Protein AF-A0A2H9RAZ4-F1 (afdb_monomer_lite)

Radius of gyration: 23.34 Å; chains: 1; bounding box: 64×51×63 Å

Sequence (399 aa):
MRPITISEYVEKDYQNNVLSYDLIKKKPIFDKVITKWRRPFSGNMVSLTTRTNRSITTTDEHIMIVSDSLSERLAKNIKIDDNIPFVANLPDMDTKQFFNFESTNWRFRYNMPKSISITSEFCRLLGYYVSEGSVSNYGKGYSTRFSFNKNEVKYISDVCKILEHLELNYYITTQKNVTHVGVKSTPFSLFVSDTLGCGRESHSKCLPEFIFFVSREMKEQFVSGYLRGDGSFMPSIGLVQAGTVSKILAAGLDLLLLSMGYVMTLTSRINSPSVIEGRIISGKMLYSLISKKEVQYNRLASISGFTESQTSRQHNKNLWHMINENLYMIKTTKTVHEEKDQDVYSIDTENHLFVSTGGRLIHNCVIPNLNLIKYDNLDIIKKINDMYKSLSDVKNPND

pLDDT: mean 87.54, std 13.79, range [31.8, 98.81]

Structure (mmCIF, N/CA/C/O backbone):
data_AF-A0A2H9RAZ4-F1
#
_entry.id   AF-A0A2H9RAZ4-F1
#
loop_
_atom_site.group_PDB
_atom_site.id
_atom_site.type_symbol
_atom_site.label_atom_id
_atom_site.label_alt_id
_atom_site.label_comp_id
_atom_site.label_asym_id
_atom_site.label_entity_id
_atom_site.label_seq_id
_atom_site.pdbx_PDB_ins_code
_atom_site.Cartn_x
_atom_site.Cartn_y
_atom_site.Cartn_z
_atom_site.occupancy
_atom_site.B_iso_or_equiv
_atom_site.auth_seq_id
_atom_site.auth_comp_id
_atom_site.auth_asym_id
_atom_site.auth_atom_id
_atom_site.pdbx_PDB_model_num
ATOM 1 N N . MET A 1 1 ? 8.044 -4.253 5.867 1.00 81.81 1 MET A N 1
ATOM 2 C CA . MET A 1 1 ? 8.045 -3.733 4.499 1.00 81.81 1 MET A CA 1
ATOM 3 C C . MET A 1 1 ? 7.442 -2.342 4.510 1.00 81.81 1 MET A C 1
ATOM 5 O O . MET A 1 1 ? 6.262 -2.181 4.805 1.00 81.81 1 MET A O 1
ATOM 9 N N . ARG A 1 2 ? 8.267 -1.330 4.234 1.00 86.12 2 ARG A N 1
ATOM 10 C CA . ARG A 1 2 ? 7.833 0.058 4.048 1.00 86.12 2 ARG A CA 1
ATOM 11 C C . ARG A 1 2 ? 8.294 0.523 2.666 1.00 86.12 2 ARG A C 1
ATOM 13 O O . ARG A 1 2 ? 9.468 0.328 2.356 1.00 86.12 2 ARG A O 1
ATOM 20 N N . PRO A 1 3 ? 7.417 1.114 1.839 1.00 86.50 3 PRO A N 1
ATOM 21 C CA . PRO A 1 3 ? 7.780 1.574 0.503 1.00 86.50 3 PRO A CA 1
ATOM 22 C C . PRO A 1 3 ? 8.540 2.906 0.589 1.00 86.50 3 PRO A C 1
ATOM 24 O O . PRO A 1 3 ? 7.971 3.977 0.378 1.00 86.50 3 PRO A O 1
ATOM 27 N N . ILE A 1 4 ? 9.822 2.828 0.943 1.00 87.94 4 ILE A N 1
ATOM 28 C CA . ILE A 1 4 ? 10.753 3.963 0.967 1.00 87.94 4 ILE A CA 1
ATOM 29 C C . ILE A 1 4 ? 11.506 4.081 -0.363 1.00 87.94 4 ILE A C 1
ATOM 31 O O . ILE A 1 4 ? 11.483 3.166 -1.189 1.00 87.94 4 ILE A O 1
ATOM 35 N N . THR A 1 5 ? 12.151 5.222 -0.605 1.00 89.56 5 THR A N 1
ATOM 36 C CA . THR A 1 5 ? 13.014 5.383 -1.785 1.00 89.56 5 THR A CA 1
ATOM 37 C C . THR A 1 5 ? 14.368 4.714 -1.562 1.00 89.56 5 THR A C 1
ATOM 39 O O . THR A 1 5 ? 14.801 4.534 -0.427 1.00 89.56 5 THR A O 1
ATOM 42 N N . ILE A 1 6 ? 15.076 4.390 -2.650 1.00 89.69 6 ILE A N 1
ATOM 43 C CA . ILE A 1 6 ? 16.460 3.893 -2.571 1.00 89.69 6 ILE A CA 1
ATOM 44 C C . ILE A 1 6 ? 17.357 4.931 -1.888 1.00 89.69 6 ILE A C 1
ATOM 46 O O . ILE A 1 6 ? 18.167 4.571 -1.043 1.00 89.69 6 ILE A O 1
ATOM 50 N N . SER A 1 7 ? 17.173 6.219 -2.196 1.00 91.19 7 SER A N 1
ATOM 51 C CA . SER A 1 7 ? 17.917 7.295 -1.535 1.00 91.19 7 SER A CA 1
ATOM 52 C C . SER A 1 7 ? 17.718 7.278 -0.020 1.00 91.19 7 SER A C 1
ATOM 54 O O . SER A 1 7 ? 18.694 7.274 0.718 1.00 91.19 7 SER A O 1
ATOM 56 N N . GLU A 1 8 ? 16.473 7.154 0.450 1.00 92.62 8 GLU A N 1
ATOM 57 C CA . GLU A 1 8 ? 16.166 7.046 1.876 1.00 92.62 8 GLU A CA 1
ATOM 58 C C . GLU A 1 8 ? 16.738 5.756 2.479 1.00 92.62 8 GLU A C 1
ATOM 60 O O . GLU A 1 8 ? 17.229 5.783 3.608 1.00 92.62 8 GLU A O 1
ATOM 65 N N . TYR A 1 9 ? 16.714 4.644 1.728 1.00 92.31 9 TYR A N 1
ATOM 66 C CA . TYR A 1 9 ? 17.305 3.377 2.155 1.00 92.31 9 TYR A CA 1
ATOM 67 C C . TYR A 1 9 ? 18.808 3.521 2.455 1.00 92.31 9 TYR A C 1
ATOM 69 O O . TYR A 1 9 ? 19.291 3.074 3.497 1.00 92.31 9 TYR A O 1
ATOM 77 N N . VAL A 1 10 ? 19.528 4.173 1.536 1.00 92.31 10 VAL A N 1
ATOM 78 C CA . VAL A 1 10 ? 20.978 4.396 1.599 1.00 92.31 10 VAL A CA 1
ATOM 79 C C . VAL A 1 10 ? 21.343 5.446 2.651 1.00 92.31 10 VAL A C 1
ATOM 81 O O . VAL A 1 10 ? 22.217 5.199 3.472 1.00 92.31 10 VAL A O 1
ATOM 84 N N . GLU A 1 11 ? 20.672 6.598 2.669 1.00 93.69 11 GLU A N 1
ATOM 85 C CA . GLU A 1 11 ? 21.015 7.723 3.553 1.00 93.69 11 GLU A CA 1
ATOM 86 C C . GLU A 1 11 ? 20.775 7.433 5.033 1.00 93.69 11 GLU A C 1
ATOM 88 O O . GLU A 1 11 ? 21.527 7.904 5.883 1.00 93.69 11 GLU A O 1
ATOM 93 N N . LYS A 1 12 ? 19.734 6.659 5.350 1.00 93.94 12 LYS A N 1
ATOM 94 C CA . LYS A 1 12 ? 19.444 6.226 6.725 1.00 93.94 12 LYS A CA 1
ATOM 95 C C . LYS A 1 12 ? 20.139 4.920 7.100 1.00 93.94 12 LYS A C 1
ATOM 97 O O . LYS A 1 12 ? 19.901 4.407 8.189 1.00 93.94 12 LYS A O 1
ATOM 102 N N . ASP A 1 13 ? 20.953 4.387 6.193 1.00 92.50 13 ASP A N 1
ATOM 103 C CA . ASP A 1 13 ? 21.732 3.167 6.365 1.00 92.50 13 ASP A CA 1
ATOM 104 C C . ASP A 1 13 ? 20.909 1.967 6.876 1.00 92.50 13 ASP A C 1
ATOM 106 O O . ASP A 1 13 ? 21.336 1.199 7.738 1.00 92.50 13 ASP A O 1
ATOM 110 N N . TYR A 1 14 ? 19.709 1.759 6.326 1.00 92.94 14 TYR A N 1
ATOM 111 C CA . TYR A 1 14 ? 18.879 0.618 6.727 1.00 92.94 14 TYR A CA 1
ATOM 112 C C . TYR A 1 14 ? 19.551 -0.709 6.373 1.00 92.94 14 TYR A C 1
ATOM 114 O O . TYR A 1 14 ? 20.153 -0.836 5.311 1.00 92.94 14 TYR A O 1
ATOM 122 N N . GLN A 1 15 ? 19.425 -1.710 7.242 1.00 91.12 15 GLN A N 1
ATOM 123 C CA . GLN A 1 15 ? 20.081 -3.021 7.095 1.00 91.12 15 GLN A CA 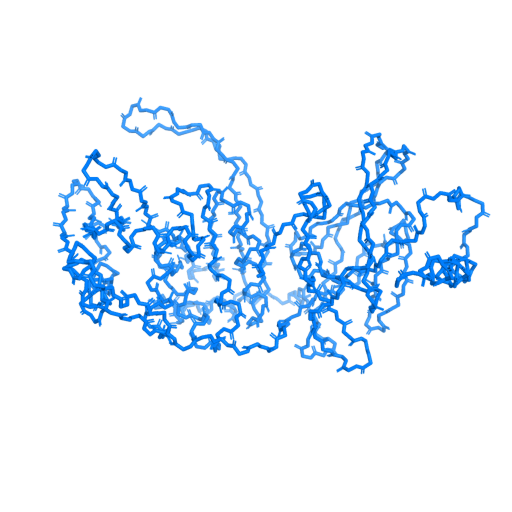1
ATOM 124 C C . GLN A 1 15 ? 19.090 -4.152 6.766 1.00 91.12 15 GLN A C 1
ATOM 126 O O . GLN A 1 15 ? 19.428 -5.330 6.818 1.00 91.12 15 GLN A O 1
ATOM 131 N N . ASN A 1 16 ? 17.834 -3.806 6.485 1.00 91.19 16 ASN A N 1
ATOM 132 C CA . ASN A 1 16 ? 16.762 -4.767 6.255 1.00 91.19 16 ASN A CA 1
ATOM 133 C C . ASN A 1 16 ? 16.800 -5.330 4.830 1.00 91.19 16 ASN A C 1
ATOM 135 O O . ASN A 1 16 ? 17.069 -4.605 3.880 1.00 91.19 16 ASN A O 1
ATOM 139 N N . ASN A 1 17 ? 16.409 -6.591 4.660 1.00 93.50 17 ASN A N 1
ATOM 140 C CA . ASN A 1 17 ? 16.231 -7.169 3.329 1.00 93.50 17 ASN A CA 1
ATOM 141 C C . ASN A 1 17 ? 15.198 -6.384 2.503 1.00 93.50 17 ASN A C 1
ATOM 143 O O . ASN A 1 17 ? 14.219 -5.846 3.035 1.00 93.50 17 ASN A O 1
ATOM 147 N N . VAL A 1 18 ? 15.399 -6.363 1.188 1.00 93.00 18 VAL A N 1
ATOM 148 C CA . VAL A 1 18 ? 14.513 -5.695 0.229 1.00 93.00 18 VAL A CA 1
ATOM 149 C C . VAL A 1 18 ? 13.681 -6.716 -0.531 1.00 93.00 18 VAL A C 1
ATOM 151 O O . VAL A 1 18 ? 14.081 -7.864 -0.707 1.00 93.00 18 VAL A O 1
ATOM 154 N N . LEU A 1 19 ? 12.496 -6.310 -0.981 1.00 93.25 19 LEU A N 1
ATOM 155 C CA . LEU A 1 19 ? 11.687 -7.155 -1.852 1.00 93.25 19 LEU A CA 1
ATOM 156 C C . LEU A 1 19 ? 12.419 -7.341 -3.190 1.00 93.25 19 LEU A C 1
ATOM 158 O O . LEU A 1 19 ? 12.889 -6.370 -3.776 1.00 93.25 19 LEU A O 1
ATOM 162 N N . SER A 1 20 ? 12.500 -8.577 -3.665 1.00 93.56 20 SER A N 1
ATOM 163 C CA . SER A 1 20 ? 13.175 -8.990 -4.897 1.00 93.56 20 SER A CA 1
ATOM 164 C C . SER A 1 20 ? 12.396 -10.126 -5.576 1.00 93.56 20 SER A C 1
ATOM 166 O O . SER A 1 20 ? 11.268 -10.443 -5.188 1.00 93.56 20 SER A O 1
ATOM 168 N N . TYR A 1 21 ? 12.970 -10.722 -6.616 1.00 92.56 21 TYR A N 1
ATOM 169 C CA . TYR A 1 21 ? 12.386 -11.795 -7.400 1.00 92.56 21 TYR A CA 1
ATOM 170 C C . TYR A 1 21 ? 13.454 -12.818 -7.798 1.00 92.56 21 TYR A C 1
ATOM 172 O O . TYR A 1 21 ? 14.453 -12.475 -8.423 1.00 92.56 21 TYR A O 1
ATOM 180 N N . ASP A 1 22 ? 13.213 -14.086 -7.478 1.00 91.50 22 ASP A N 1
ATOM 181 C CA . ASP A 1 22 ? 14.057 -15.204 -7.892 1.00 91.50 22 ASP A CA 1
ATOM 182 C C . ASP A 1 22 ? 13.654 -15.630 -9.314 1.00 91.50 22 ASP A C 1
ATOM 184 O O . ASP A 1 22 ? 12.559 -16.160 -9.524 1.00 91.50 22 ASP A O 1
ATOM 188 N N . LEU A 1 23 ? 14.522 -15.389 -10.304 1.00 86.94 23 LEU A N 1
ATOM 189 C CA . LEU A 1 23 ? 14.253 -15.719 -11.712 1.00 86.94 23 LEU A CA 1
ATOM 190 C C . LEU A 1 23 ? 14.141 -17.228 -11.971 1.00 86.94 23 LEU A C 1
ATOM 192 O O . LEU A 1 23 ? 13.411 -17.632 -12.878 1.00 86.94 23 LEU A O 1
ATOM 196 N N . ILE A 1 24 ? 14.832 -18.057 -11.182 1.00 87.75 24 ILE A N 1
ATOM 197 C CA . ILE A 1 24 ? 14.854 -19.516 -11.345 1.00 87.75 24 ILE A CA 1
ATOM 198 C C . ILE A 1 24 ? 13.571 -20.106 -10.764 1.00 87.75 24 ILE A C 1
ATOM 200 O O . ILE A 1 24 ? 12.844 -20.827 -11.448 1.00 87.75 24 ILE A O 1
ATOM 204 N N . LYS A 1 25 ? 13.258 -19.758 -9.511 1.00 90.31 25 LYS A N 1
ATOM 205 C CA . LYS A 1 25 ? 12.041 -20.213 -8.821 1.00 90.31 25 LYS A CA 1
ATOM 206 C C . LYS A 1 25 ? 10.785 -19.469 -9.274 1.00 90.31 25 LYS A C 1
ATOM 208 O O . LYS A 1 25 ? 9.686 -19.877 -8.914 1.00 90.31 25 LYS A O 1
ATOM 213 N N . LYS A 1 26 ? 10.945 -18.383 -10.036 1.00 91.00 26 LYS A N 1
ATOM 214 C CA . LYS A 1 26 ? 9.882 -17.509 -10.548 1.00 91.00 26 LYS A CA 1
ATOM 215 C C . LYS A 1 26 ? 8.946 -16.997 -9.451 1.00 91.00 26 LYS A C 1
ATOM 217 O O . LYS A 1 26 ? 7.729 -16.985 -9.635 1.00 91.00 26 LYS A O 1
ATOM 222 N N . LYS A 1 27 ? 9.507 -16.579 -8.313 1.00 92.94 27 LYS A N 1
ATOM 223 C CA . LYS A 1 27 ? 8.734 -16.127 -7.148 1.00 92.94 27 LYS A CA 1
ATOM 224 C C . LYS A 1 27 ? 9.368 -14.922 -6.447 1.00 92.94 27 LYS A C 1
ATOM 226 O O . LYS A 1 27 ? 10.593 -14.785 -6.473 1.00 92.94 27 LYS A O 1
ATOM 231 N N . PRO A 1 28 ? 8.563 -14.062 -5.800 1.00 93.62 28 PRO A N 1
ATOM 232 C CA . PRO A 1 28 ? 9.080 -12.974 -4.980 1.00 93.62 28 PRO A CA 1
ATOM 233 C C . PRO A 1 28 ? 9.8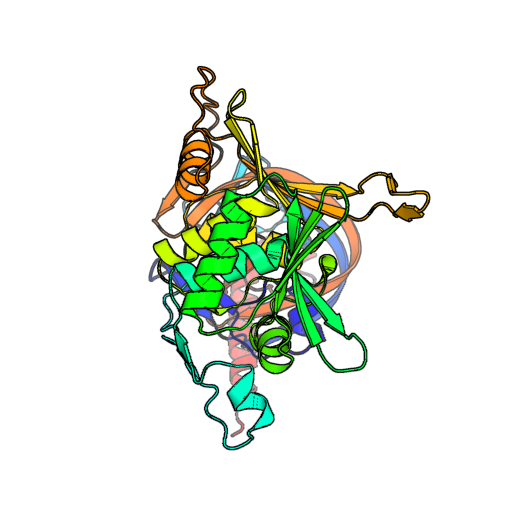22 -13.515 -3.751 1.00 93.62 28 PRO A C 1
ATOM 235 O O . PRO A 1 28 ? 9.413 -14.513 -3.154 1.00 93.62 28 PRO A O 1
ATOM 238 N N . ILE A 1 29 ? 10.895 -12.834 -3.355 1.00 94.25 29 ILE A N 1
ATOM 239 C CA . ILE A 1 29 ? 11.685 -13.148 -2.154 1.00 94.25 29 ILE A CA 1
ATOM 240 C C . ILE A 1 29 ? 12.072 -11.866 -1.412 1.00 94.25 29 ILE A C 1
ATOM 242 O O . ILE A 1 29 ? 12.039 -10.779 -1.987 1.00 94.25 29 ILE A O 1
ATOM 246 N N . PHE A 1 30 ? 12.459 -11.989 -0.143 1.00 93.81 30 PHE A N 1
ATOM 247 C CA . PHE A 1 30 ? 13.250 -10.954 0.520 1.00 93.81 30 PHE A CA 1
ATOM 248 C C . PHE A 1 30 ? 14.721 -11.265 0.323 1.00 93.81 30 PHE A C 1
ATOM 250 O O . PHE A 1 30 ? 15.177 -12.333 0.723 1.00 93.81 30 PHE A O 1
ATOM 257 N N . ASP A 1 31 ? 15.432 -10.329 -0.286 1.00 93.06 31 ASP A N 1
ATOM 258 C CA . ASP A 1 31 ? 16.828 -10.490 -0.648 1.00 93.06 31 ASP A CA 1
ATOM 259 C C . ASP A 1 31 ? 17.717 -9.551 0.162 1.00 93.06 31 ASP A C 1
ATOM 261 O O . ASP A 1 31 ? 17.322 -8.431 0.514 1.00 93.06 31 ASP A O 1
ATOM 265 N N . LYS A 1 32 ? 18.912 -10.028 0.495 1.00 93.12 32 LYS A N 1
ATOM 266 C CA . LYS A 1 32 ? 19.861 -9.285 1.314 1.00 93.12 32 LYS A CA 1
ATOM 267 C C . LYS A 1 32 ? 20.531 -8.213 0.464 1.00 93.12 32 LYS A C 1
ATOM 269 O O . LYS A 1 32 ? 20.982 -8.479 -0.646 1.00 93.12 32 LYS A O 1
ATOM 274 N N . VAL A 1 33 ? 20.626 -7.001 1.006 1.00 91.69 33 VAL A N 1
ATOM 275 C CA . VAL A 1 33 ? 21.430 -5.933 0.402 1.00 91.69 33 VAL A CA 1
ATOM 276 C C . VAL A 1 33 ? 22.886 -6.125 0.817 1.00 91.69 33 VAL A C 1
ATOM 278 O O . VAL A 1 33 ? 23.200 -6.099 2.005 1.00 91.69 33 VAL A O 1
ATOM 281 N N . ILE A 1 34 ? 23.766 -6.311 -0.164 1.00 89.31 34 ILE A N 1
ATOM 282 C CA . ILE A 1 34 ? 25.209 -6.503 0.023 1.00 89.31 34 ILE A CA 1
ATOM 283 C C . ILE A 1 34 ? 25.929 -5.156 0.021 1.00 89.31 34 ILE A C 1
ATOM 285 O O . ILE A 1 34 ? 26.869 -4.938 0.782 1.00 89.31 34 ILE A O 1
ATOM 289 N N . THR A 1 35 ? 25.515 -4.237 -0.853 1.00 86.50 35 THR A N 1
ATOM 290 C CA . THR A 1 35 ? 26.212 -2.960 -1.039 1.00 86.50 35 THR A CA 1
ATOM 291 C C . THR A 1 35 ? 25.232 -1.831 -1.324 1.00 86.50 35 THR A C 1
ATOM 293 O O . THR A 1 35 ? 24.165 -2.032 -1.904 1.00 86.50 35 THR A O 1
ATOM 296 N N . LYS A 1 36 ? 25.590 -0.628 -0.870 1.00 87.94 36 LYS A N 1
ATOM 297 C CA . LYS A 1 36 ? 24.828 0.611 -1.036 1.00 87.94 36 LYS A CA 1
ATOM 298 C C . LYS A 1 36 ? 25.722 1.631 -1.721 1.00 87.94 36 LYS A C 1
ATOM 300 O O . LYS A 1 36 ? 26.877 1.799 -1.336 1.00 87.94 36 LYS A O 1
ATOM 305 N N . TRP A 1 37 ? 25.176 2.331 -2.704 1.00 86.25 37 TRP A N 1
ATOM 306 C CA . TRP A 1 37 ? 25.916 3.284 -3.517 1.00 86.25 37 TRP A CA 1
ATOM 307 C C . TRP A 1 37 ? 25.238 4.647 -3.497 1.00 86.25 37 TRP A C 1
ATOM 309 O O . TRP A 1 37 ? 24.018 4.753 -3.637 1.00 86.25 37 TRP A O 1
ATOM 319 N N . ARG A 1 38 ? 26.061 5.690 -3.390 1.00 89.62 38 ARG A N 1
ATOM 320 C CA . ARG A 1 38 ? 25.708 7.086 -3.647 1.00 89.62 38 ARG A CA 1
ATOM 321 C C . ARG A 1 38 ? 26.854 7.712 -4.423 1.00 89.62 38 ARG A C 1
ATOM 323 O O . ARG A 1 38 ? 28.009 7.553 -4.031 1.00 89.62 38 ARG A O 1
ATOM 330 N N . ARG A 1 39 ? 26.544 8.434 -5.495 1.00 85.25 39 ARG A N 1
ATOM 331 C CA . ARG A 1 39 ? 27.538 9.232 -6.216 1.00 85.25 39 ARG A CA 1
ATOM 332 C C . ARG A 1 39 ? 26.914 10.492 -6.814 1.00 85.25 39 ARG A C 1
ATOM 334 O O . ARG A 1 39 ? 25.747 10.429 -7.205 1.00 85.25 39 ARG A O 1
ATOM 341 N N . PRO A 1 40 ? 27.692 11.573 -6.971 1.00 88.81 40 PRO A N 1
ATOM 342 C CA . PRO A 1 40 ? 27.304 12.654 -7.859 1.00 88.81 40 PRO A CA 1
ATOM 343 C C . PRO A 1 40 ? 27.260 12.134 -9.300 1.00 88.81 40 PRO A C 1
ATOM 345 O O . PRO A 1 40 ? 28.104 11.336 -9.722 1.00 88.81 40 PRO A O 1
ATOM 348 N N . PHE A 1 41 ? 26.266 12.576 -10.057 1.00 87.94 41 PHE A N 1
ATOM 349 C CA . PHE A 1 41 ? 26.091 12.248 -11.462 1.00 87.94 41 PHE A CA 1
ATOM 350 C C . PHE A 1 41 ? 25.710 13.503 -12.237 1.00 87.94 41 PHE A C 1
ATOM 352 O O . PHE A 1 41 ? 24.832 14.256 -11.819 1.00 87.94 41 PHE A O 1
ATOM 359 N N . SER A 1 42 ? 26.379 13.689 -13.370 1.00 90.50 42 SER A N 1
ATOM 360 C CA . SER A 1 42 ? 26.086 14.706 -14.372 1.00 90.50 42 SER A CA 1
ATOM 361 C C . SER A 1 42 ? 25.921 13.981 -15.699 1.00 90.50 42 SER A C 1
ATOM 363 O O . SER A 1 42 ? 26.843 13.292 -16.144 1.00 90.50 42 SER A O 1
ATOM 365 N N . GLY A 1 43 ? 24.729 14.048 -16.284 1.00 90.44 43 GLY A N 1
ATOM 366 C CA . GLY A 1 43 ? 24.444 13.375 -17.547 1.00 90.44 43 GLY A CA 1
ATOM 367 C C . GLY A 1 43 ? 22.965 13.107 -17.778 1.00 90.44 43 GLY A C 1
ATOM 368 O O . GLY A 1 43 ? 22.090 13.640 -17.092 1.00 90.44 43 GLY A O 1
ATOM 369 N N . ASN A 1 44 ? 22.687 12.256 -18.764 1.00 92.56 44 ASN A N 1
ATOM 370 C CA . ASN A 1 44 ? 21.330 11.948 -19.189 1.00 92.56 44 ASN A CA 1
ATOM 371 C C . ASN A 1 44 ? 20.605 11.045 -18.184 1.00 92.56 44 ASN A C 1
ATOM 373 O O . ASN A 1 44 ? 21.027 9.929 -17.876 1.00 92.56 44 ASN A O 1
ATOM 377 N N . MET A 1 45 ? 19.451 11.516 -17.722 1.00 93.69 45 MET A N 1
ATOM 378 C CA . MET A 1 45 ? 18.494 10.739 -16.945 1.00 93.69 45 MET A CA 1
ATOM 379 C C . MET A 1 45 ? 17.295 10.381 -17.817 1.00 93.69 45 MET A C 1
ATOM 381 O O . MET A 1 45 ? 16.828 11.182 -18.627 1.00 93.69 45 MET A O 1
ATOM 385 N N . VAL A 1 46 ? 16.745 9.188 -17.607 1.00 93.56 46 VAL A N 1
ATOM 386 C CA . VAL A 1 46 ? 15.560 8.691 -18.306 1.00 93.56 46 VAL A CA 1
ATOM 387 C C . VAL A 1 46 ? 14.426 8.504 -17.313 1.00 93.56 46 VAL A C 1
ATOM 389 O O . VAL A 1 46 ? 14.544 7.760 -16.339 1.00 93.56 46 VAL A O 1
ATOM 392 N N . SER A 1 47 ? 13.303 9.171 -17.571 1.00 94.50 47 SER A N 1
ATOM 393 C CA . SER A 1 47 ? 12.052 8.989 -16.837 1.00 94.50 47 SER A CA 1
ATOM 394 C C . SER A 1 47 ? 11.063 8.165 -17.653 1.00 94.50 47 SER A C 1
ATOM 396 O O . SER A 1 47 ? 10.530 8.629 -18.661 1.00 94.50 47 SER A O 1
ATOM 398 N N . LEU A 1 48 ? 10.791 6.949 -17.187 1.00 93.50 48 LEU A N 1
ATOM 399 C CA . LEU A 1 48 ? 9.898 5.980 -17.816 1.00 93.50 48 LEU A CA 1
ATOM 400 C C . LEU A 1 48 ? 8.560 5.982 -17.092 1.00 93.50 48 LEU A C 1
ATOM 402 O O . LEU A 1 48 ? 8.516 5.755 -15.886 1.00 93.50 48 LEU A O 1
ATOM 406 N N . THR A 1 49 ? 7.465 6.207 -17.812 1.00 94.25 49 THR A N 1
ATOM 407 C CA . THR A 1 49 ? 6.099 6.160 -17.275 1.00 94.25 49 THR A CA 1
ATOM 408 C C . THR A 1 49 ? 5.317 5.057 -17.956 1.00 94.25 49 THR A C 1
ATOM 410 O O . THR A 1 49 ? 5.321 4.939 -19.178 1.00 94.25 49 THR A O 1
ATOM 413 N N . THR A 1 50 ? 4.631 4.253 -17.154 1.00 94.00 50 THR A N 1
ATOM 414 C CA . THR A 1 50 ? 3.788 3.152 -17.630 1.00 94.00 50 THR A CA 1
ATOM 415 C C . THR A 1 50 ? 2.329 3.569 -17.764 1.00 94.00 50 THR A C 1
ATOM 417 O O . THR A 1 50 ? 1.909 4.607 -17.259 1.00 94.00 50 THR A O 1
ATOM 420 N N . ARG A 1 51 ? 1.517 2.726 -18.404 1.00 93.06 51 ARG A N 1
ATOM 421 C CA . ARG A 1 51 ? 0.086 2.969 -18.646 1.00 93.06 51 ARG A CA 1
ATOM 422 C C . ARG A 1 51 ? -0.763 3.145 -17.383 1.00 93.06 51 ARG A C 1
ATOM 424 O O . ARG A 1 51 ? -1.853 3.703 -17.449 1.00 93.06 51 ARG A O 1
ATOM 431 N N . THR A 1 52 ? -0.262 2.698 -16.241 1.00 91.88 52 THR A N 1
ATOM 432 C CA . THR A 1 52 ? -0.861 2.897 -14.915 1.00 91.88 52 THR A CA 1
ATOM 433 C C . THR A 1 52 ? -0.262 4.099 -14.182 1.00 91.88 52 THR A C 1
ATOM 435 O O . THR A 1 52 ? -0.366 4.189 -12.961 1.00 91.88 52 THR A O 1
ATOM 438 N N . ASN A 1 53 ? 0.409 4.998 -14.913 1.00 92.31 53 ASN A N 1
ATOM 439 C CA . ASN A 1 53 ? 1.098 6.190 -14.416 1.00 92.31 53 ASN A CA 1
ATOM 440 C C . ASN A 1 53 ? 2.152 5.907 -13.331 1.00 92.31 53 ASN A C 1
ATOM 442 O O . ASN A 1 53 ? 2.530 6.792 -12.567 1.00 92.31 53 ASN A O 1
ATOM 446 N N . ARG A 1 54 ? 2.673 4.674 -13.274 1.00 89.94 54 ARG A N 1
ATOM 447 C CA . ARG A 1 54 ? 3.837 4.367 -12.440 1.00 89.94 54 ARG A CA 1
ATOM 448 C C . ARG A 1 54 ? 5.068 4.836 -13.186 1.00 89.94 54 ARG A C 1
ATOM 450 O O . ARG A 1 54 ? 5.325 4.339 -14.289 1.00 89.94 54 ARG A O 1
ATOM 457 N N . SER A 1 55 ? 5.837 5.720 -12.566 1.00 90.69 55 SER A N 1
ATOM 458 C CA . SER A 1 55 ? 7.058 6.270 -13.149 1.00 90.69 55 SER A CA 1
ATOM 459 C C . SER A 1 55 ? 8.299 5.851 -12.372 1.00 90.69 55 SER A C 1
ATOM 461 O O . SER A 1 55 ? 8.219 5.503 -11.195 1.00 90.69 55 SER A O 1
ATOM 463 N N . ILE A 1 56 ? 9.437 5.838 -13.052 1.00 91.31 56 ILE A N 1
ATOM 464 C CA . ILE A 1 56 ? 10.766 5.777 -12.445 1.00 91.31 56 ILE A CA 1
ATOM 465 C C . ILE A 1 56 ? 11.703 6.676 -13.232 1.00 91.31 56 ILE A C 1
ATOM 467 O O . ILE A 1 56 ? 11.579 6.764 -14.451 1.00 91.31 56 ILE A O 1
ATOM 471 N N . THR A 1 57 ? 12.632 7.308 -12.526 1.00 92.81 57 THR A N 1
ATOM 472 C CA . THR A 1 57 ? 13.732 8.069 -13.107 1.00 92.81 57 THR A CA 1
ATOM 473 C C . THR A 1 57 ? 15.037 7.376 -12.744 1.00 92.81 57 THR A C 1
ATOM 475 O O . THR A 1 57 ? 15.264 7.080 -11.573 1.00 92.81 57 THR A O 1
ATOM 478 N N . THR A 1 58 ? 15.864 7.091 -13.744 1.00 91.69 58 THR A N 1
ATOM 479 C CA . THR A 1 58 ? 17.160 6.417 -13.589 1.00 91.69 58 THR A CA 1
ATOM 480 C C . THR A 1 58 ? 18.177 6.987 -14.579 1.00 91.69 58 THR A C 1
ATOM 482 O O . THR A 1 58 ? 17.800 7.781 -15.441 1.00 91.69 58 THR A O 1
ATOM 485 N N . THR A 1 59 ? 19.455 6.631 -14.449 1.00 91.06 59 THR A N 1
ATOM 486 C CA . THR A 1 59 ? 20.473 6.980 -15.449 1.00 91.06 59 THR A CA 1
ATOM 487 C C . THR A 1 59 ? 20.172 6.253 -16.757 1.00 91.06 59 THR A C 1
ATOM 489 O O . THR A 1 59 ? 19.618 5.154 -16.766 1.00 91.06 59 THR A O 1
ATOM 492 N N . ASP A 1 60 ? 20.531 6.851 -17.881 1.00 89.50 60 ASP A N 1
ATOM 493 C CA . ASP A 1 60 ? 20.292 6.296 -19.215 1.00 89.50 60 ASP A CA 1
ATOM 494 C C . ASP A 1 60 ? 20.988 4.932 -19.457 1.00 89.50 60 ASP A C 1
ATOM 496 O O . ASP A 1 60 ? 20.451 4.070 -20.159 1.00 89.50 60 ASP A O 1
ATOM 500 N N . GLU A 1 61 ? 22.119 4.694 -18.792 1.00 84.12 61 GLU A N 1
ATOM 501 C CA . GLU A 1 61 ? 22.866 3.427 -18.779 1.00 84.12 61 GLU A CA 1
ATOM 502 C C . GLU A 1 61 ? 22.335 2.372 -17.790 1.00 84.12 61 GLU A C 1
ATOM 504 O O . GLU A 1 61 ? 22.844 1.253 -17.747 1.00 84.12 61 GLU A O 1
ATOM 509 N N . HIS A 1 62 ? 21.320 2.677 -16.978 1.00 86.81 62 HIS A N 1
ATOM 510 C CA . HIS A 1 62 ? 20.815 1.697 -16.018 1.00 86.81 62 HIS A CA 1
ATOM 511 C C . HIS A 1 62 ? 20.143 0.511 -16.727 1.00 86.81 62 HIS A C 1
ATOM 513 O O . HIS A 1 62 ? 19.355 0.697 -17.659 1.00 86.81 62 HIS A O 1
ATOM 519 N N . ILE A 1 63 ? 20.432 -0.713 -16.273 1.00 88.75 63 ILE A N 1
ATOM 520 C CA . ILE A 1 63 ? 19.835 -1.932 -16.826 1.00 88.75 63 ILE A CA 1
ATOM 521 C C . ILE A 1 63 ? 18.416 -2.098 -16.286 1.00 88.75 63 ILE A C 1
ATOM 523 O O . ILE A 1 63 ? 18.170 -2.118 -15.084 1.00 88.75 63 ILE A O 1
ATOM 527 N N . MET A 1 64 ? 17.475 -2.270 -17.201 1.00 89.94 64 MET A N 1
ATOM 528 C CA . MET A 1 64 ? 16.065 -2.485 -16.925 1.00 89.94 64 MET A CA 1
ATOM 529 C C . MET A 1 64 ? 15.638 -3.842 -17.480 1.00 89.94 64 MET A C 1
ATOM 531 O O . MET A 1 64 ? 16.069 -4.242 -18.563 1.00 89.94 64 MET A O 1
ATOM 535 N N . ILE A 1 65 ? 14.744 -4.529 -16.770 1.00 92.06 65 ILE A N 1
ATOM 536 C CA . ILE A 1 65 ? 14.118 -5.758 -17.266 1.00 92.06 65 ILE A CA 1
ATOM 537 C C . ILE A 1 65 ? 12.895 -5.383 -18.106 1.00 92.06 65 ILE A C 1
ATOM 539 O O . ILE A 1 65 ? 12.067 -4.574 -17.683 1.00 92.06 65 ILE A O 1
ATOM 543 N N . VAL A 1 66 ? 12.783 -5.955 -19.303 1.00 93.56 66 VAL A N 1
ATOM 544 C CA . VAL A 1 66 ? 11.716 -5.678 -20.273 1.00 93.56 66 VAL A CA 1
ATOM 545 C C . VAL A 1 66 ? 11.265 -6.951 -20.987 1.00 93.56 66 VAL A C 1
ATOM 547 O O . VAL A 1 66 ? 12.009 -7.928 -21.064 1.00 93.56 66 VAL A O 1
ATOM 550 N N . SER A 1 67 ? 10.082 -6.896 -21.603 1.00 92.44 67 SER A N 1
ATOM 551 C CA . SER A 1 67 ? 9.455 -7.974 -22.386 1.00 92.44 67 SER A CA 1
ATOM 552 C C . SER A 1 67 ? 9.078 -9.226 -21.585 1.00 92.44 67 SER A C 1
ATOM 554 O O . SER A 1 67 ? 9.451 -9.400 -20.427 1.00 92.44 67 SER A O 1
ATOM 556 N N . ASP A 1 68 ? 8.310 -10.108 -22.220 1.00 91.88 68 ASP A N 1
ATOM 557 C CA . ASP A 1 68 ? 7.766 -11.313 -21.589 1.00 91.88 68 ASP A CA 1
ATOM 558 C C . ASP A 1 68 ? 8.849 -12.370 -21.310 1.00 91.88 68 ASP A C 1
ATOM 560 O O . ASP A 1 68 ? 8.687 -13.204 -20.423 1.00 91.88 68 ASP A O 1
ATOM 564 N N . SER A 1 69 ? 9.981 -12.305 -22.021 1.00 90.94 69 SER A N 1
ATOM 565 C CA . SER A 1 69 ? 11.152 -13.152 -21.779 1.00 90.94 69 SER A CA 1
ATOM 566 C C . SER A 1 69 ? 12.091 -12.598 -20.702 1.00 90.94 69 SER A C 1
ATOM 568 O O . SER A 1 69 ? 13.163 -13.161 -20.509 1.00 90.94 69 SER A O 1
ATOM 570 N N . LEU A 1 70 ? 11.722 -11.496 -20.032 1.00 91.75 70 LEU A N 1
ATOM 571 C CA . LEU A 1 70 ? 12.539 -10.825 -19.013 1.00 91.75 70 LEU A CA 1
ATOM 572 C C . LEU A 1 70 ? 13.948 -10.459 -19.515 1.00 91.75 70 LEU A C 1
ATOM 574 O O . LEU A 1 70 ? 14.937 -10.598 -18.803 1.00 91.75 70 LEU A O 1
ATOM 578 N N . SER A 1 71 ? 14.037 -9.987 -20.759 1.00 90.50 71 SER A N 1
ATOM 579 C CA . SER A 1 71 ? 15.290 -9.517 -21.352 1.00 90.50 71 SER A CA 1
ATOM 580 C C . SER A 1 71 ? 15.776 -8.227 -20.696 1.00 90.50 71 SER A C 1
ATOM 582 O O . SER A 1 71 ? 14.975 -7.358 -20.355 1.00 90.50 71 SER A O 1
ATOM 584 N N . GLU A 1 72 ? 17.085 -8.049 -20.619 1.00 89.88 72 GLU A N 1
ATOM 585 C CA . GLU A 1 72 ? 17.707 -6.821 -20.132 1.00 89.88 72 GLU A CA 1
ATOM 586 C C . GLU A 1 72 ? 17.876 -5.786 -21.249 1.00 89.88 72 GLU A C 1
ATOM 588 O O . GLU A 1 72 ? 18.196 -6.115 -22.394 1.00 89.88 72 GLU A O 1
ATOM 593 N N . ARG A 1 73 ? 17.685 -4.508 -20.915 1.00 90.06 73 ARG A N 1
ATOM 594 C CA . ARG A 1 73 ? 17.903 -3.383 -21.827 1.00 90.06 73 ARG A CA 1
ATOM 595 C C . ARG A 1 73 ? 18.358 -2.149 -21.052 1.00 90.06 73 ARG A C 1
ATOM 597 O O . ARG A 1 73 ? 17.862 -1.898 -19.961 1.00 90.06 73 ARG A O 1
ATOM 604 N N . LEU A 1 74 ? 19.256 -1.350 -21.628 1.00 90.69 74 LEU A N 1
ATOM 605 C CA . LEU A 1 74 ? 19.595 -0.032 -21.074 1.00 90.69 74 LEU A CA 1
ATOM 606 C C . LEU A 1 74 ? 18.362 0.880 -21.072 1.00 90.69 74 LEU A C 1
ATOM 608 O O . LEU A 1 74 ? 17.589 0.873 -22.036 1.00 90.69 74 LEU A O 1
ATOM 612 N N . ALA A 1 75 ? 18.204 1.702 -20.034 1.00 91.44 75 ALA A N 1
ATOM 613 C CA . ALA A 1 75 ? 17.076 2.618 -19.890 1.00 91.44 75 ALA A CA 1
ATOM 614 C C . ALA A 1 75 ? 16.924 3.553 -21.103 1.00 91.44 75 ALA A C 1
ATOM 616 O O . ALA A 1 75 ? 15.801 3.786 -21.553 1.00 91.44 75 ALA A O 1
ATOM 617 N N . LYS A 1 76 ? 18.041 3.997 -21.700 1.00 91.00 76 LYS A N 1
ATOM 618 C CA . LYS A 1 76 ? 18.068 4.830 -22.916 1.00 91.00 76 LYS A CA 1
ATOM 619 C C . LYS A 1 76 ? 17.405 4.189 -24.136 1.00 91.00 76 LYS A C 1
ATOM 621 O O . LYS A 1 76 ? 16.916 4.891 -25.013 1.00 91.00 76 LYS A O 1
ATOM 626 N N . ASN A 1 77 ? 17.370 2.859 -24.176 1.00 93.44 77 ASN A N 1
ATOM 627 C CA . ASN A 1 77 ? 16.859 2.081 -25.301 1.00 93.44 77 ASN A CA 1
ATOM 628 C C . ASN A 1 77 ? 15.406 1.616 -25.093 1.00 93.44 77 ASN A C 1
ATOM 630 O O . ASN A 1 77 ? 14.869 0.896 -25.941 1.00 93.44 77 ASN A O 1
ATOM 634 N N . ILE A 1 78 ? 14.761 1.987 -23.981 1.00 93.94 78 ILE A N 1
ATOM 635 C CA . ILE A 1 78 ? 13.352 1.661 -23.734 1.00 93.94 78 ILE A CA 1
ATOM 636 C C . ILE A 1 78 ? 12.446 2.576 -24.553 1.00 93.94 78 ILE A C 1
ATOM 638 O O . ILE A 1 78 ? 12.516 3.803 -24.490 1.00 93.94 78 ILE A O 1
ATOM 642 N N . LYS A 1 79 ? 11.542 1.948 -25.296 1.00 92.31 79 LYS A N 1
ATOM 643 C CA . LYS A 1 79 ? 10.586 2.573 -26.199 1.00 92.31 79 LYS A CA 1
ATOM 644 C C . LYS A 1 79 ? 9.188 2.565 -25.586 1.00 92.31 79 LYS A C 1
ATOM 646 O O . LYS A 1 79 ? 8.865 1.806 -24.670 1.00 92.31 79 LYS A O 1
ATOM 651 N N . ILE A 1 80 ? 8.330 3.422 -26.132 1.00 94.25 80 ILE A N 1
ATOM 652 C CA . ILE A 1 80 ? 6.887 3.343 -25.893 1.00 94.25 80 ILE A CA 1
ATOM 653 C C . ILE A 1 80 ? 6.400 1.946 -26.311 1.00 94.25 80 ILE A C 1
ATOM 655 O O . ILE A 1 80 ? 6.932 1.351 -27.244 1.00 94.25 80 ILE A O 1
ATOM 659 N N . ASP A 1 81 ? 5.411 1.431 -25.585 1.00 93.12 81 ASP A N 1
ATOM 660 C CA . ASP A 1 81 ? 4.832 0.091 -25.712 1.00 93.12 81 ASP A CA 1
ATOM 661 C C . ASP A 1 81 ? 5.711 -1.093 -25.280 1.00 93.12 81 ASP A C 1
ATOM 663 O O . ASP A 1 81 ? 5.200 -2.216 -25.252 1.00 93.12 81 ASP A O 1
ATOM 667 N N . ASP A 1 82 ? 6.956 -0.872 -24.838 1.00 94.81 82 ASP A N 1
ATOM 668 C CA . ASP A 1 82 ? 7.722 -1.918 -24.149 1.00 94.81 82 ASP A CA 1
ATOM 669 C C . ASP A 1 82 ? 6.995 -2.363 -22.872 1.00 94.81 82 ASP A C 1
ATOM 671 O O . ASP A 1 82 ? 6.504 -1.542 -22.091 1.00 94.81 82 ASP A O 1
ATOM 675 N N . ASN A 1 83 ? 6.955 -3.674 -22.640 1.00 94.75 83 ASN A N 1
ATOM 676 C CA . ASN A 1 83 ? 6.381 -4.262 -21.437 1.00 94.75 83 ASN A CA 1
ATOM 677 C C . ASN A 1 83 ? 7.400 -4.238 -20.294 1.00 94.75 83 ASN A C 1
ATOM 679 O O . ASN A 1 83 ? 8.473 -4.827 -20.418 1.00 94.75 83 ASN A O 1
ATOM 683 N N . ILE A 1 84 ? 7.040 -3.611 -19.174 1.00 94.94 84 ILE A N 1
ATOM 684 C CA . ILE A 1 84 ? 7.846 -3.578 -17.949 1.00 94.94 84 ILE A CA 1
ATOM 685 C C . ILE A 1 84 ? 7.238 -4.539 -16.914 1.00 94.94 84 ILE A C 1
ATOM 687 O O . ILE A 1 84 ? 6.021 -4.474 -16.707 1.00 94.94 84 ILE A O 1
ATOM 691 N N . PRO A 1 85 ? 8.040 -5.403 -16.264 1.00 95.00 85 PRO A N 1
ATOM 692 C CA . PRO A 1 85 ? 7.573 -6.327 -15.240 1.00 95.00 85 PRO A CA 1
ATOM 693 C C . PRO A 1 85 ? 7.351 -5.645 -13.884 1.00 95.00 85 PRO A C 1
ATOM 695 O O . PRO A 1 85 ? 8.175 -4.871 -13.387 1.00 95.00 85 PRO A O 1
ATOM 698 N N . PHE A 1 86 ? 6.234 -5.995 -13.258 1.00 94.25 86 PHE A N 1
ATOM 699 C CA . PHE A 1 86 ? 5.831 -5.598 -11.919 1.00 94.25 86 PHE A CA 1
ATOM 700 C C . PHE A 1 86 ? 5.492 -6.843 -11.105 1.00 94.25 86 PHE A C 1
ATOM 702 O O . PHE A 1 86 ? 4.692 -7.673 -11.533 1.00 94.25 86 PHE A O 1
ATOM 709 N N . VAL A 1 87 ? 6.086 -6.961 -9.925 1.00 92.06 87 VAL A N 1
ATOM 710 C CA . VAL A 1 87 ? 5.854 -8.055 -8.990 1.00 92.06 87 VAL A CA 1
ATOM 711 C C . VAL A 1 87 ? 4.418 -7.998 -8.470 1.00 92.06 87 VAL A C 1
ATOM 713 O O . VAL A 1 87 ? 3.969 -6.990 -7.927 1.00 92.06 87 VAL A O 1
ATOM 716 N N . ALA A 1 88 ? 3.700 -9.095 -8.699 1.00 82.00 88 ALA A N 1
ATOM 717 C CA . ALA A 1 88 ? 2.274 -9.259 -8.461 1.00 82.00 88 ALA A CA 1
ATOM 718 C C . ALA A 1 88 ? 1.947 -9.881 -7.107 1.00 82.00 88 ALA A C 1
ATOM 720 O O . ALA A 1 88 ? 0.836 -9.694 -6.646 1.00 82.00 88 ALA A O 1
ATOM 721 N N . ASN A 1 89 ? 2.872 -10.622 -6.495 1.00 87.75 89 ASN A N 1
ATOM 722 C CA . ASN A 1 89 ? 2.685 -11.287 -5.206 1.00 87.75 89 ASN A CA 1
ATOM 723 C C . ASN A 1 89 ? 3.798 -10.886 -4.241 1.00 87.75 89 ASN A C 1
ATOM 725 O O . ASN A 1 89 ? 4.828 -10.347 -4.640 1.00 87.75 89 ASN A O 1
ATOM 729 N N . LEU A 1 90 ? 3.592 -11.160 -2.959 1.00 90.44 90 LEU A N 1
ATOM 730 C CA . LEU A 1 90 ? 4.584 -10.915 -1.918 1.00 90.44 90 LEU A CA 1
ATOM 731 C C . LEU A 1 90 ? 5.111 -12.253 -1.392 1.00 90.44 90 LEU A C 1
ATOM 733 O O . LEU A 1 90 ? 4.396 -13.247 -1.500 1.00 90.44 90 LEU A O 1
ATOM 737 N N . PRO A 1 91 ? 6.339 -12.299 -0.850 1.00 90.38 91 PRO A N 1
ATOM 738 C CA . PRO A 1 91 ? 6.864 -13.509 -0.239 1.00 90.38 91 PRO A CA 1
ATOM 739 C C . PRO A 1 91 ? 5.971 -13.932 0.926 1.00 90.38 91 PRO A C 1
ATOM 741 O O . PRO A 1 91 ? 5.537 -13.081 1.709 1.00 90.38 91 PRO A O 1
ATOM 744 N N . ASP A 1 92 ? 5.735 -15.234 1.054 1.00 82.62 92 ASP A N 1
ATOM 745 C CA . ASP A 1 92 ? 5.050 -15.779 2.220 1.00 82.62 92 ASP A CA 1
ATOM 746 C C . ASP A 1 92 ? 5.898 -15.539 3.473 1.00 82.62 92 ASP A C 1
ATOM 748 O O . ASP A 1 92 ? 7.113 -15.760 3.481 1.00 82.62 92 ASP A O 1
ATOM 752 N N . MET A 1 93 ? 5.252 -15.067 4.536 1.00 85.75 93 MET A N 1
ATOM 753 C CA . MET A 1 93 ? 5.874 -14.872 5.839 1.00 85.75 93 MET A CA 1
ATOM 754 C C . MET A 1 93 ? 4.914 -15.304 6.935 1.00 85.75 93 MET A C 1
ATOM 756 O O . MET A 1 93 ? 3.734 -14.954 6.902 1.00 85.75 93 MET A O 1
ATOM 760 N N . ASP A 1 94 ? 5.447 -15.980 7.950 1.00 81.38 94 ASP A N 1
ATOM 761 C CA . ASP A 1 94 ? 4.689 -16.268 9.159 1.00 81.38 94 ASP A CA 1
ATOM 762 C C . ASP A 1 94 ? 4.373 -14.964 9.892 1.00 81.38 94 ASP A C 1
ATOM 764 O O . ASP A 1 94 ? 5.232 -14.304 10.486 1.00 81.38 94 ASP A O 1
ATOM 768 N N . THR A 1 95 ? 3.104 -14.570 9.846 1.00 81.94 95 THR A N 1
ATOM 769 C CA . THR A 1 95 ? 2.607 -13.447 10.632 1.00 81.94 95 THR A CA 1
ATOM 770 C C . THR A 1 95 ? 2.293 -13.887 12.050 1.00 81.94 95 THR A C 1
ATOM 772 O O . THR A 1 95 ? 1.688 -14.938 12.269 1.00 81.94 95 THR A O 1
ATOM 775 N N . LYS A 1 96 ? 2.622 -13.031 13.024 1.00 85.06 96 LYS A N 1
ATOM 776 C CA . LYS A 1 96 ? 2.136 -13.182 14.401 1.00 85.06 96 LYS A CA 1
ATOM 777 C C . LYS A 1 96 ? 0.617 -13.360 14.395 1.00 85.06 96 LYS A C 1
ATOM 779 O O 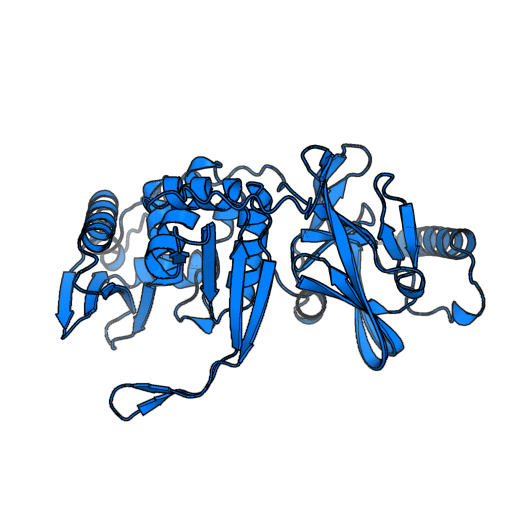. LYS A 1 96 ? -0.077 -12.647 13.682 1.00 85.06 96 LYS A O 1
ATOM 784 N N . GLN A 1 97 ? 0.100 -14.258 15.225 1.00 90.88 97 GLN A N 1
ATOM 785 C CA . GLN A 1 97 ? -1.349 -14.446 15.358 1.00 90.88 97 GLN A CA 1
ATOM 786 C C . GLN A 1 97 ? -1.984 -13.441 16.326 1.00 90.88 97 GLN A C 1
ATOM 788 O O . GLN A 1 97 ? -3.181 -13.184 16.251 1.00 90.88 97 GLN A O 1
ATOM 793 N N . PHE A 1 98 ? -1.196 -12.854 17.230 1.00 93.44 98 PHE A N 1
ATOM 794 C CA . PHE A 1 98 ? -1.652 -11.858 18.196 1.00 93.44 98 PHE A CA 1
ATOM 795 C C . PHE A 1 98 ? -0.497 -10.976 18.691 1.00 93.44 98 PHE A C 1
ATOM 797 O O . PHE A 1 98 ? 0.683 -11.307 18.544 1.00 93.44 98 PHE A O 1
ATOM 804 N N . PHE A 1 99 ? -0.849 -9.853 19.310 1.00 93.25 99 PHE A N 1
ATOM 805 C CA . PHE A 1 99 ? 0.048 -8.980 20.063 1.00 93.25 99 PHE A CA 1
ATOM 806 C C . PHE A 1 99 ? -0.238 -9.131 21.556 1.00 93.25 99 PHE A C 1
ATOM 808 O O . PHE A 1 99 ? -1.401 -9.124 21.948 1.00 93.25 99 PHE A O 1
ATOM 815 N N . ASN A 1 100 ? 0.802 -9.279 22.379 1.00 92.06 100 ASN A N 1
ATOM 816 C CA . ASN A 1 100 ? 0.689 -9.438 23.830 1.00 92.06 100 ASN A CA 1
ATOM 817 C C . ASN A 1 100 ? 1.023 -8.111 24.537 1.00 92.06 100 ASN A C 1
ATOM 819 O O . ASN A 1 100 ? 2.008 -7.454 24.199 1.00 92.06 100 ASN A O 1
ATOM 823 N N . PHE A 1 101 ? 0.194 -7.738 25.509 1.00 89.12 101 PHE A N 1
ATOM 824 C CA . PHE A 1 101 ? 0.290 -6.530 26.328 1.00 89.12 101 PHE A CA 1
ATOM 825 C C . PHE A 1 101 ? 0.155 -6.830 27.825 1.00 89.12 101 PHE A C 1
ATOM 827 O O . PHE A 1 101 ? -0.152 -5.931 28.613 1.00 89.12 101 PHE A O 1
ATOM 834 N N . GLU A 1 102 ? 0.358 -8.083 28.236 1.00 82.56 102 GLU A N 1
ATOM 835 C CA . GLU A 1 102 ? 0.367 -8.451 29.642 1.00 82.56 102 GLU A CA 1
ATOM 836 C C . GLU A 1 102 ? 1.363 -7.578 30.403 1.00 82.56 102 GLU A C 1
ATOM 838 O O . GLU A 1 102 ? 2.557 -7.510 30.112 1.00 82.56 102 GLU A O 1
ATOM 843 N N . SER A 1 103 ? 0.837 -6.863 31.391 1.00 76.12 103 SER A N 1
AT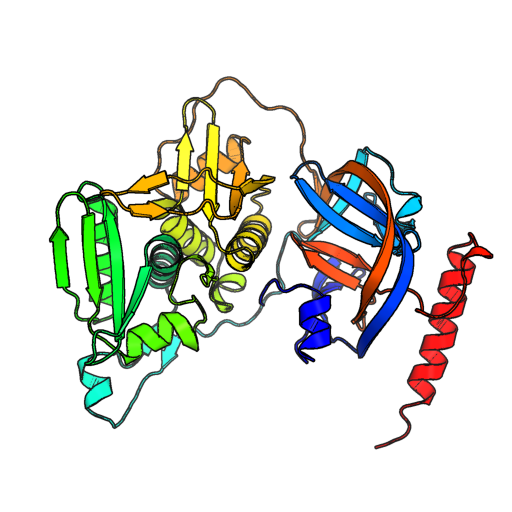OM 844 C CA . SER A 1 103 ? 1.614 -5.953 32.210 1.00 76.12 103 SER A CA 1
ATOM 845 C C . SER A 1 103 ? 1.188 -6.070 33.663 1.00 76.12 103 SER A C 1
ATOM 847 O O . SER A 1 103 ? 0.005 -6.197 33.999 1.00 76.12 103 SER A O 1
ATOM 849 N N . THR A 1 104 ? 2.167 -5.994 34.558 1.00 70.81 104 THR A N 1
ATOM 850 C CA . THR A 1 104 ? 1.935 -5.845 35.998 1.00 70.81 104 THR A CA 1
ATOM 851 C C . THR A 1 104 ? 1.511 -4.424 36.364 1.00 70.81 104 THR A C 1
ATOM 853 O O . THR A 1 104 ? 0.952 -4.206 37.437 1.00 70.81 104 THR A O 1
ATOM 856 N N . ASN A 1 105 ? 1.700 -3.455 35.464 1.00 73.62 105 ASN A N 1
ATOM 857 C CA . ASN A 1 105 ? 1.343 -2.068 35.703 1.00 73.62 105 ASN A CA 1
ATOM 858 C C . ASN A 1 105 ? -0.168 -1.850 35.520 1.00 73.62 105 ASN A C 1
ATOM 860 O O . ASN A 1 105 ? -0.709 -1.904 34.413 1.00 73.62 105 ASN A O 1
ATOM 864 N N . TRP A 1 106 ? -0.848 -1.558 36.630 1.00 68.38 106 TRP A N 1
ATOM 865 C CA . TRP A 1 106 ? -2.300 -1.379 36.683 1.00 68.38 106 TRP A CA 1
ATOM 866 C C . TRP A 1 106 ? -2.823 -0.306 35.716 1.00 68.38 106 TRP A C 1
ATOM 868 O O . TRP A 1 106 ? -3.929 -0.450 35.203 1.00 68.38 106 TRP A O 1
ATOM 878 N N . ARG A 1 107 ? -2.031 0.734 35.403 1.00 64.81 107 ARG A N 1
ATOM 879 C CA . ARG A 1 107 ? -2.431 1.788 34.452 1.00 64.81 107 ARG A CA 1
ATOM 880 C C . ARG A 1 107 ? -2.645 1.259 33.034 1.00 64.81 107 ARG A C 1
ATOM 882 O O . ARG A 1 107 ? -3.445 1.826 32.297 1.00 64.81 107 ARG A O 1
ATOM 889 N N . PHE A 1 108 ? -1.941 0.192 32.660 1.00 68.44 108 PHE A N 1
ATOM 890 C CA . PHE A 1 108 ? -2.117 -0.474 31.371 1.00 68.44 108 PHE A CA 1
ATOM 891 C C . PHE A 1 108 ? -3.291 -1.458 31.407 1.00 68.44 108 PHE A C 1
ATOM 893 O O . PHE A 1 108 ? -4.032 -1.538 30.435 1.00 68.44 108 PHE A O 1
ATOM 900 N N . ARG A 1 109 ? -3.525 -2.120 32.551 1.00 64.69 109 ARG A N 1
ATOM 901 C CA . ARG A 1 109 ? -4.575 -3.144 32.709 1.00 64.69 109 ARG A CA 1
ATOM 902 C C . ARG A 1 109 ? -6.003 -2.642 32.478 1.00 64.69 109 ARG A C 1
ATOM 904 O O . ARG A 1 109 ? -6.820 -3.409 31.996 1.00 64.69 109 ARG A O 1
ATOM 911 N N . TYR A 1 110 ? -6.320 -1.394 32.830 1.00 70.06 110 TYR A N 1
ATOM 912 C CA . TYR A 1 110 ? -7.701 -0.886 32.736 1.00 70.06 110 TYR A CA 1
ATOM 913 C C . TYR A 1 110 ? -8.090 -0.330 31.361 1.00 70.06 110 TYR A C 1
ATOM 915 O O . TYR A 1 110 ? -9.271 -0.134 31.097 1.00 70.06 110 TYR A O 1
ATOM 923 N N . ASN A 1 111 ? -7.113 -0.041 30.499 1.00 80.06 111 ASN A N 1
ATOM 924 C CA . ASN A 1 111 ? -7.341 0.667 29.235 1.00 80.06 111 ASN A CA 1
ATOM 925 C C . ASN A 1 111 ? -6.738 -0.060 28.023 1.00 80.06 111 ASN A C 1
ATOM 927 O O . ASN A 1 111 ? -6.679 0.514 26.939 1.00 80.06 111 ASN A O 1
ATOM 931 N N . MET A 1 112 ? -6.250 -1.286 28.186 1.00 89.50 112 MET A N 1
ATOM 932 C CA . MET A 1 112 ? -5.675 -2.089 27.112 1.00 89.50 112 MET A CA 1
ATOM 933 C C . MET A 1 112 ? -5.988 -3.565 27.383 1.00 89.50 112 MET A C 1
ATOM 935 O O . MET A 1 112 ? -5.746 -4.015 28.507 1.00 89.50 112 MET A O 1
ATOM 939 N N . PRO A 1 113 ? -6.484 -4.326 26.394 1.00 90.38 113 PRO A N 1
ATOM 940 C CA . PRO A 1 113 ? -6.632 -5.768 26.542 1.00 90.38 113 PRO A CA 1
ATOM 941 C C . PRO A 1 113 ? -5.266 -6.435 26.737 1.00 90.38 113 PRO A C 1
ATOM 943 O O . PRO A 1 113 ? -4.240 -5.930 26.275 1.00 90.38 113 PRO A O 1
ATOM 946 N N . LYS A 1 114 ? -5.247 -7.604 27.388 1.00 90.62 114 LYS A N 1
ATOM 947 C CA . LYS A 1 114 ? -4.012 -8.390 27.588 1.00 90.62 114 LYS A CA 1
ATOM 948 C C . LYS A 1 114 ? -3.391 -8.850 26.274 1.00 90.62 114 LYS A C 1
ATOM 950 O O . LYS A 1 114 ? -2.176 -8.983 26.185 1.00 90.62 114 LYS A O 1
ATOM 955 N N . SER A 1 115 ? -4.213 -9.086 25.260 1.00 93.75 115 SER A N 1
ATOM 956 C CA . SER A 1 115 ? -3.760 -9.430 23.922 1.00 93.75 115 SER A CA 1
ATOM 957 C C . SER A 1 115 ? -4.737 -8.934 22.868 1.00 93.75 115 SER A C 1
ATOM 959 O O . SER A 1 115 ? -5.932 -8.842 23.126 1.00 93.75 115 SER A O 1
ATOM 961 N N . ILE A 1 116 ? -4.234 -8.667 21.666 1.00 95.38 116 ILE A N 1
ATOM 962 C CA . ILE A 1 116 ? -5.054 -8.375 20.486 1.00 95.38 116 ILE A CA 1
ATOM 963 C C . ILE A 1 116 ? -4.719 -9.408 19.420 1.00 95.38 116 ILE A C 1
ATOM 965 O O . ILE A 1 116 ? -3.602 -9.418 18.901 1.00 95.38 116 ILE A O 1
ATOM 969 N N . SER A 1 117 ? -5.682 -10.265 19.097 1.00 96.56 117 SER A N 1
ATOM 970 C CA . SER A 1 117 ? -5.564 -11.229 18.003 1.00 96.56 117 SER A CA 1
ATOM 971 C C . SER A 1 117 ? -5.630 -10.528 16.649 1.00 96.56 117 SER A C 1
ATOM 973 O O . SER A 1 117 ? -6.399 -9.585 16.455 1.00 96.56 117 SER A O 1
ATOM 975 N N . ILE A 1 118 ? -4.841 -11.002 15.688 1.00 96.81 118 ILE A N 1
ATOM 976 C CA . ILE A 1 118 ? -4.890 -10.523 14.310 1.00 96.81 118 ILE A CA 1
ATOM 977 C C . ILE A 1 118 ? -6.060 -11.213 13.612 1.00 96.81 118 ILE A C 1
ATOM 979 O O . ILE A 1 118 ? -5.949 -12.339 13.139 1.00 96.81 118 ILE A O 1
ATOM 983 N N . THR A 1 119 ? -7.203 -10.532 13.586 1.00 97.62 119 THR A N 1
ATOM 984 C CA . THR A 1 119 ? -8.438 -11.009 12.955 1.00 97.62 119 THR A CA 1
ATOM 985 C C . THR A 1 119 ? -8.804 -10.158 11.740 1.00 97.62 119 THR A C 1
ATOM 987 O O . THR A 1 119 ? -8.321 -9.034 11.573 1.00 97.62 119 THR A O 1
ATOM 990 N N . SER A 1 120 ? -9.715 -10.672 10.910 1.00 98.12 120 SER A N 1
ATOM 991 C CA . SER A 1 120 ? -10.380 -9.923 9.835 1.00 98.12 120 SER A CA 1
ATOM 992 C C . SER A 1 120 ? -10.963 -8.590 10.338 1.00 98.12 120 SER A C 1
ATOM 994 O O . SER A 1 120 ? -10.775 -7.545 9.716 1.00 98.12 120 SER A O 1
ATOM 996 N N . GLU A 1 121 ? -11.593 -8.590 11.514 1.00 98.25 121 GLU A N 1
ATOM 997 C CA . GLU A 1 121 ? -12.148 -7.390 12.151 1.00 98.25 121 GLU A CA 1
ATOM 998 C C . GLU A 1 121 ? -11.070 -6.398 12.597 1.00 98.25 121 GLU A C 1
ATOM 1000 O O . GLU A 1 121 ? -11.192 -5.199 12.343 1.00 98.25 121 GLU A O 1
ATOM 1005 N N . PHE A 1 122 ? -9.979 -6.881 13.198 1.00 98.44 122 PHE A N 1
ATOM 1006 C CA . PHE A 1 122 ? -8.869 -6.017 13.594 1.00 98.44 122 PHE A CA 1
ATOM 1007 C C . PHE A 1 122 ? -8.185 -5.379 12.376 1.00 98.44 122 PHE A C 1
ATOM 1009 O O . PHE A 1 122 ? -7.902 -4.181 12.378 1.00 98.44 122 PHE A O 1
ATOM 1016 N N . CYS A 1 123 ? -7.994 -6.140 11.295 1.00 98.62 123 CYS A N 1
ATOM 1017 C CA . CYS A 1 123 ? -7.480 -5.604 10.034 1.00 98.62 123 CYS A CA 1
ATOM 1018 C C . CYS A 1 123 ? -8.418 -4.532 9.459 1.00 98.62 123 CYS A C 1
ATOM 1020 O O . CYS A 1 123 ? -7.945 -3.479 9.030 1.00 98.62 123 CYS A O 1
ATOM 1022 N N . ARG A 1 124 ? -9.742 -4.740 9.531 1.00 98.75 124 ARG A N 1
ATOM 1023 C CA . ARG A 1 124 ? -10.745 -3.735 9.139 1.00 98.75 124 ARG A CA 1
ATOM 1024 C C . ARG A 1 124 ? -10.678 -2.467 9.989 1.00 98.75 124 ARG A C 1
ATOM 1026 O O . ARG A 1 124 ? -10.721 -1.371 9.433 1.00 98.75 124 ARG A O 1
ATOM 1033 N N . LEU A 1 125 ? -10.509 -2.595 11.307 1.00 98.81 125 LEU A N 1
ATOM 1034 C CA . LEU A 1 125 ? -10.317 -1.454 12.210 1.00 98.81 125 LEU A CA 1
ATOM 1035 C C . LEU A 1 125 ? -9.068 -0.645 11.849 1.00 98.81 125 LEU A C 1
ATOM 1037 O O . LEU A 1 125 ? -9.115 0.583 11.852 1.00 98.81 125 LEU A O 1
ATOM 1041 N N . LEU A 1 126 ? -7.965 -1.313 11.502 1.00 98.75 126 LEU A N 1
ATOM 1042 C CA . LEU A 1 126 ? -6.754 -0.638 11.031 1.00 98.75 126 LEU A CA 1
ATOM 1043 C C . LEU A 1 126 ? -6.985 0.074 9.693 1.00 98.75 126 LEU A C 1
ATOM 1045 O O . LEU A 1 126 ? -6.490 1.184 9.517 1.00 98.75 126 LEU A O 1
ATOM 1049 N N . GLY A 1 127 ? -7.789 -0.505 8.798 1.00 98.62 127 GLY A N 1
ATOM 1050 C CA . GLY A 1 127 ? -8.269 0.166 7.589 1.00 98.62 127 GLY A CA 1
ATOM 1051 C C . GLY A 1 127 ? -8.977 1.487 7.904 1.00 98.62 127 GLY A C 1
ATOM 1052 O O . GLY A 1 127 ? -8.558 2.532 7.407 1.00 98.62 127 GLY A O 1
ATOM 1053 N N . TYR A 1 128 ? -9.972 1.458 8.802 1.00 98.75 128 TYR A N 1
ATOM 1054 C CA . TYR A 1 128 ? -10.652 2.673 9.276 1.00 98.75 128 TYR A CA 1
ATOM 1055 C C . TYR A 1 128 ? -9.701 3.646 9.978 1.00 98.75 128 TYR A C 1
ATOM 1057 O O . TYR A 1 128 ? -9.860 4.856 9.868 1.00 98.75 128 TYR A O 1
ATOM 1065 N N . TYR A 1 129 ? -8.711 3.154 10.726 1.00 98.75 129 TYR A N 1
ATOM 1066 C CA . TYR A 1 129 ? -7.751 4.022 11.406 1.00 98.75 129 TYR A CA 1
ATOM 1067 C C . TYR A 1 129 ? -6.862 4.768 10.411 1.00 98.75 129 TYR A C 1
ATOM 1069 O O . TYR A 1 129 ? -6.489 5.920 10.644 1.00 98.75 129 TYR A O 1
ATOM 1077 N N . VAL A 1 130 ? -6.463 4.102 9.331 1.00 98.19 130 VAL A N 1
ATOM 1078 C CA . VAL A 1 130 ? -5.587 4.690 8.323 1.00 98.19 130 VAL A CA 1
ATOM 1079 C C . VAL A 1 130 ? -6.326 5.729 7.471 1.00 98.19 130 VAL A C 1
ATOM 1081 O O . VAL A 1 130 ? -5.686 6.709 7.095 1.00 98.19 130 VAL A O 1
ATOM 1084 N N . SER A 1 131 ? -7.635 5.572 7.238 1.00 97.69 131 SER A N 1
ATOM 1085 C CA . SER A 1 131 ? -8.469 6.583 6.564 1.00 97.69 131 SER A CA 1
ATOM 1086 C C . SER A 1 131 ? -8.964 7.684 7.515 1.00 97.69 131 SER A C 1
ATOM 1088 O O . SER A 1 131 ? -8.610 8.847 7.362 1.00 97.69 131 SER A O 1
ATOM 1090 N N . GLU A 1 132 ? -9.704 7.319 8.565 1.00 97.62 132 GLU A N 1
ATOM 1091 C CA . GLU A 1 132 ? -10.472 8.250 9.416 1.00 97.62 132 GLU A CA 1
ATOM 1092 C C . GLU A 1 132 ? -9.886 8.465 10.817 1.00 97.62 132 GLU A C 1
ATOM 1094 O O . GLU A 1 132 ? -10.379 9.272 11.619 1.00 97.62 132 GLU A O 1
ATOM 1099 N N . GLY A 1 133 ? -8.862 7.691 11.169 1.00 97.56 133 GLY A N 1
ATOM 1100 C CA . GLY A 1 133 ? -8.267 7.697 12.495 1.00 97.56 133 GLY A CA 1
ATOM 1101 C C . GLY A 1 133 ? -7.271 8.834 12.693 1.00 97.56 133 GLY A C 1
ATOM 1102 O O . GLY A 1 133 ? -6.452 9.151 11.834 1.00 97.56 133 GLY A O 1
ATOM 1103 N N . SER A 1 134 ? -7.228 9.376 13.901 1.00 97.06 134 SER A N 1
ATOM 1104 C CA . SER A 1 134 ? -6.181 10.293 14.352 1.00 97.06 134 SER A CA 1
ATOM 1105 C C . SER A 1 134 ? -5.808 10.000 15.798 1.00 97.06 134 SER A C 1
ATOM 1107 O O . SER A 1 134 ? -6.598 9.425 16.551 1.00 97.06 134 SER A O 1
ATOM 1109 N N . VAL A 1 135 ? -4.594 10.383 16.188 1.00 97.06 135 VAL A N 1
ATOM 1110 C CA . VAL A 1 135 ? -4.161 10.356 17.587 1.00 97.06 135 VAL A CA 1
ATOM 1111 C C . VAL A 1 135 ? -3.810 11.768 18.013 1.00 97.06 135 VAL A C 1
ATOM 1113 O O . VAL A 1 135 ? -3.005 12.437 17.371 1.00 97.06 135 VAL A O 1
ATOM 1116 N N . SER A 1 136 ? -4.388 12.212 19.124 1.00 94.38 136 SER A N 1
ATOM 1117 C CA . SER A 1 136 ? -4.099 13.525 19.702 1.00 94.38 136 SER A CA 1
ATOM 1118 C C . SER A 1 136 ? -3.732 13.396 21.174 1.00 94.38 136 SER A C 1
ATOM 1120 O O . SER A 1 136 ? -4.241 12.521 21.880 1.00 94.38 136 SER A O 1
ATOM 1122 N N . ASN A 1 137 ? -2.851 14.282 21.635 1.00 92.75 137 ASN A N 1
ATOM 1123 C CA . ASN A 1 137 ? -2.518 14.428 23.046 1.00 92.75 137 ASN A CA 1
ATOM 1124 C C . ASN A 1 137 ? -3.373 15.548 23.651 1.00 92.75 137 ASN A C 1
ATOM 1126 O O . ASN A 1 137 ? -3.317 16.683 23.188 1.00 92.75 137 ASN A O 1
ATOM 1130 N N . TYR A 1 138 ? -4.143 15.233 24.691 1.00 84.38 138 TYR A N 1
ATOM 1131 C CA . TYR A 1 138 ? -5.023 16.190 25.378 1.00 84.38 138 TYR A CA 1
ATOM 1132 C C . TYR A 1 138 ? -4.460 16.623 26.744 1.00 84.38 138 TYR A C 1
ATOM 1134 O O . TYR A 1 138 ? -5.210 16.897 27.680 1.00 84.38 138 TYR A O 1
ATOM 1142 N N . GLY A 1 139 ? -3.134 16.593 26.912 1.00 84.50 139 GLY A N 1
ATOM 1143 C CA . GLY A 1 139 ? -2.423 16.960 28.144 1.00 84.50 139 GLY A CA 1
ATOM 1144 C C . GLY A 1 139 ? -2.442 15.886 29.239 1.00 84.50 139 GLY A C 1
ATOM 1145 O O . GLY A 1 139 ? -1.518 15.813 30.040 1.00 84.50 139 GLY A O 1
ATOM 1146 N N . LYS A 1 140 ? -3.451 15.005 29.251 1.00 83.12 140 LYS A N 1
ATOM 1147 C CA . LYS A 1 140 ? -3.575 13.873 30.194 1.00 83.12 140 LYS A CA 1
ATOM 1148 C C . LYS A 1 140 ? -3.220 12.512 29.580 1.00 83.12 140 LYS A C 1
ATOM 1150 O O . LYS A 1 140 ? -3.398 11.483 30.227 1.00 83.12 140 LYS A O 1
ATOM 1155 N N . GLY A 1 141 ? -2.751 12.497 28.333 1.00 89.75 141 GLY A N 1
ATOM 1156 C CA . GLY A 1 141 ? -2.451 11.284 27.578 1.00 89.75 141 GLY A CA 1
ATOM 1157 C C . GLY A 1 141 ? -2.923 11.354 26.129 1.00 89.75 141 GLY A C 1
ATOM 1158 O O . GLY A 1 141 ? -3.474 12.363 25.678 1.00 89.75 141 GLY A O 1
ATOM 1159 N N . TYR A 1 142 ? -2.704 10.255 25.415 1.00 93.81 142 TYR A N 1
ATOM 1160 C CA . TYR A 1 142 ? -3.085 10.100 24.018 1.00 93.81 142 TYR A CA 1
ATOM 1161 C C . TYR A 1 142 ? -4.457 9.441 23.895 1.00 93.81 142 TYR A C 1
ATOM 1163 O O . TYR A 1 142 ? -4.819 8.563 24.680 1.00 93.81 142 TYR A O 1
ATOM 1171 N N . SER A 1 143 ? -5.218 9.860 22.889 1.00 95.25 143 SER A N 1
ATOM 1172 C CA . SER A 1 143 ? -6.493 9.241 22.541 1.00 95.25 143 SER A CA 1
ATOM 1173 C C . SER A 1 143 ? -6.606 9.084 21.033 1.00 95.25 143 SER A C 1
ATOM 1175 O O . SER A 1 143 ? -6.275 10.000 20.276 1.00 95.25 143 SER A O 1
ATOM 1177 N N . THR A 1 144 ? -7.086 7.911 20.630 1.00 97.31 144 THR A N 1
ATOM 1178 C CA . THR A 1 144 ? -7.431 7.590 19.248 1.00 97.31 144 THR A CA 1
ATOM 1179 C C . THR A 1 144 ? -8.847 8.056 18.967 1.00 97.31 144 THR A C 1
ATOM 1181 O O . THR A 1 144 ? -9.735 7.863 19.797 1.00 97.31 144 THR A O 1
ATOM 1184 N N . ARG A 1 145 ? -9.069 8.656 17.801 1.00 97.25 145 ARG A N 1
ATOM 1185 C CA . ARG A 1 145 ? -10.379 9.122 17.355 1.00 97.25 145 ARG A CA 1
ATOM 1186 C C . ARG A 1 145 ? -10.596 8.758 15.895 1.00 97.25 145 ARG A C 1
ATOM 1188 O O . ARG A 1 145 ? -9.802 9.171 15.057 1.00 97.25 145 ARG A O 1
ATOM 1195 N N . PHE A 1 146 ? -11.683 8.053 15.617 1.00 98.25 146 PHE A N 1
ATOM 1196 C CA . PHE A 1 146 ? -12.221 7.850 14.274 1.00 98.25 146 PHE A CA 1
ATOM 1197 C C . PHE A 1 146 ? -13.276 8.922 14.015 1.00 98.25 146 PHE A C 1
ATOM 1199 O O . PHE A 1 146 ? -14.094 9.193 14.899 1.00 98.25 146 PHE A O 1
ATOM 1206 N N . SER A 1 147 ? -13.240 9.560 12.850 1.00 97.56 147 SER A N 1
ATOM 1207 C CA . SER A 1 147 ? -14.168 10.637 12.495 1.00 97.56 147 SER A CA 1
ATOM 1208 C C . SER A 1 147 ? -14.983 10.225 11.285 1.00 97.56 147 SER A C 1
ATOM 1210 O O . SER A 1 147 ? -14.417 9.934 10.253 1.00 97.56 147 SER A O 1
ATOM 1212 N N . PHE A 1 148 ? -16.302 10.215 11.405 1.00 97.88 148 PHE A N 1
ATOM 1213 C CA . PHE A 1 148 ? -17.199 9.851 10.311 1.00 97.88 148 PHE A CA 1
ATOM 1214 C C . PHE A 1 148 ? -18.222 10.954 10.099 1.00 97.88 148 PHE A C 1
ATOM 1216 O O . PHE A 1 148 ? -18.526 11.718 11.023 1.00 97.88 148 PHE A O 1
ATOM 1223 N N . ASN A 1 149 ? -18.820 11.023 8.916 1.00 96.69 149 ASN A N 1
ATOM 1224 C CA . ASN A 1 149 ? -20.055 11.771 8.757 1.00 96.69 149 ASN A CA 1
ATOM 1225 C C . ASN A 1 149 ? -21.146 11.136 9.637 1.00 96.69 149 ASN A C 1
ATOM 1227 O O . ASN A 1 149 ? -21.268 9.916 9.717 1.00 96.69 149 ASN A O 1
ATOM 1231 N N . LYS A 1 150 ? -21.988 11.951 10.280 1.00 96.38 150 LYS A N 1
ATOM 1232 C CA . LYS A 1 150 ? -23.062 11.462 11.166 1.00 96.38 150 LYS A CA 1
ATOM 1233 C C . LYS A 1 150 ? -24.029 10.472 10.495 1.00 96.38 150 LYS A C 1
ATOM 1235 O O . LYS A 1 150 ? -24.677 9.692 11.185 1.00 96.38 150 LYS A O 1
ATOM 1240 N N . ASN A 1 151 ? -24.144 10.517 9.166 1.00 96.75 151 ASN A N 1
ATOM 1241 C CA . ASN A 1 151 ? -25.013 9.633 8.390 1.00 96.75 151 ASN A CA 1
ATOM 1242 C C . ASN A 1 151 ? -24.356 8.279 8.064 1.00 96.75 151 ASN A C 1
ATOM 1244 O O . ASN A 1 151 ? -25.041 7.362 7.617 1.00 96.75 151 ASN A O 1
ATOM 1248 N N . GLU A 1 152 ? -23.058 8.104 8.322 1.00 95.94 152 GLU A N 1
ATOM 1249 C CA . GLU A 1 152 ? -22.318 6.850 8.110 1.00 95.94 152 GLU A CA 1
ATOM 1250 C C . GLU A 1 152 ? -22.516 5.871 9.278 1.00 95.94 152 GLU A C 1
ATOM 1252 O O . GLU A 1 152 ? -21.587 5.239 9.783 1.00 95.94 152 GLU A O 1
ATOM 1257 N N . VAL A 1 153 ? -23.773 5.727 9.709 1.00 96.94 153 VAL A N 1
ATOM 1258 C CA . VAL A 1 153 ? -24.184 4.965 10.898 1.00 96.94 153 VAL A CA 1
ATOM 1259 C C . VAL A 1 153 ? -23.674 3.522 10.851 1.00 96.94 153 VAL A C 1
ATOM 1261 O O . VAL A 1 153 ? -23.265 2.973 11.874 1.00 96.94 153 VAL A O 1
ATOM 1264 N N . LYS A 1 154 ? -23.634 2.916 9.657 1.00 97.50 154 LYS A N 1
ATOM 1265 C CA . LYS A 1 154 ? -23.112 1.559 9.446 1.00 97.50 154 LYS A CA 1
ATOM 1266 C C . LYS A 1 154 ? -21.633 1.440 9.831 1.00 97.50 154 LYS A C 1
ATOM 1268 O O . LYS A 1 154 ? -21.265 0.458 10.466 1.00 97.50 154 LYS A O 1
ATOM 1273 N N . TYR A 1 155 ? -20.799 2.412 9.462 1.00 98.12 155 TYR A N 1
ATOM 1274 C CA . TYR A 1 155 ? -19.354 2.376 9.723 1.00 98.12 155 TYR A CA 1
ATOM 1275 C C . TYR A 1 155 ? -19.046 2.719 11.177 1.00 98.12 155 TYR A C 1
ATOM 1277 O O . TYR A 1 155 ? -18.237 2.044 11.806 1.00 98.12 155 TYR A O 1
ATOM 1285 N N . ILE A 1 156 ? -19.776 3.686 11.741 1.00 98.50 156 ILE A N 1
ATOM 1286 C CA . ILE A 1 156 ? -19.726 4.008 13.172 1.00 98.50 156 ILE A CA 1
ATOM 1287 C C . ILE A 1 156 ? -20.056 2.758 14.000 1.00 98.50 156 ILE A C 1
ATOM 1289 O O . ILE A 1 156 ? -19.288 2.385 14.883 1.00 98.50 156 ILE A O 1
ATOM 1293 N N . SER A 1 157 ? -21.160 2.072 13.680 1.00 98.44 157 SER A N 1
ATOM 1294 C CA . SER A 1 157 ? -21.573 0.850 14.380 1.00 98.44 157 SER A CA 1
ATOM 1295 C C . SER A 1 157 ? -20.562 -0.289 14.229 1.00 98.44 157 SER A C 1
ATOM 1297 O O . SER A 1 157 ? -20.306 -0.997 15.199 1.00 98.44 157 SER A O 1
ATOM 1299 N N . ASP A 1 158 ? -19.971 -0.461 13.044 1.00 98.56 158 ASP A N 1
ATOM 1300 C CA . ASP A 1 158 ? -18.936 -1.471 12.794 1.00 98.56 158 ASP A CA 1
ATOM 1301 C C . ASP A 1 158 ? -17.685 -1.214 13.650 1.00 98.56 158 ASP A C 1
ATOM 1303 O O . ASP A 1 158 ? -17.228 -2.115 14.345 1.00 98.56 158 ASP A O 1
ATOM 1307 N N . VAL A 1 159 ? -17.185 0.028 13.702 1.00 98.75 159 VAL A N 1
ATOM 1308 C CA . VAL A 1 159 ? -16.053 0.390 14.575 1.00 98.75 159 VAL A CA 1
ATOM 1309 C C . VAL A 1 159 ? -16.372 0.123 16.045 1.00 98.75 159 VAL A C 1
ATOM 1311 O O . VAL A 1 159 ? -15.552 -0.475 16.735 1.00 98.75 159 VAL A O 1
ATOM 1314 N N . CYS A 1 160 ? -17.553 0.521 16.526 1.00 98.69 160 CYS A N 1
ATOM 1315 C CA . CYS A 1 160 ? -17.972 0.274 17.908 1.00 98.69 160 CYS A CA 1
ATOM 1316 C C . CYS A 1 160 ? -17.962 -1.219 18.257 1.00 98.69 160 CYS A C 1
ATOM 1318 O O . CYS A 1 160 ? -17.337 -1.596 19.243 1.00 98.69 160 CYS A O 1
ATOM 1320 N N . LYS A 1 161 ? -18.552 -2.072 17.411 1.00 98.56 161 LYS A N 1
ATOM 1321 C CA . LYS A 1 161 ? -18.558 -3.531 17.616 1.00 98.56 161 LYS A CA 1
ATOM 1322 C C . LYS A 1 161 ? -17.151 -4.117 17.676 1.00 98.56 161 LYS A C 1
ATOM 1324 O O . LYS A 1 161 ? -16.860 -4.929 18.546 1.00 98.56 161 LYS A O 1
ATOM 1329 N N . ILE A 1 162 ? -16.258 -3.679 16.785 1.00 98.56 162 ILE A N 1
ATOM 1330 C CA . ILE A 1 162 ? -14.873 -4.161 16.799 1.00 98.56 162 ILE A CA 1
ATOM 1331 C C . ILE A 1 162 ? -14.168 -3.723 18.092 1.00 98.56 162 ILE A C 1
ATOM 1333 O O . ILE A 1 162 ? -13.443 -4.511 18.688 1.00 98.56 162 ILE A O 1
ATOM 1337 N N . LEU A 1 163 ? -14.384 -2.488 18.560 1.00 98.00 163 LEU A N 1
ATOM 1338 C CA . LEU A 1 163 ? -13.813 -2.016 19.827 1.00 98.00 163 LEU A CA 1
ATOM 1339 C C . LEU A 1 163 ? -14.354 -2.798 21.037 1.00 98.00 163 LEU A C 1
ATOM 1341 O O . LEU A 1 163 ? -13.578 -3.095 21.941 1.00 98.00 163 LEU A O 1
ATOM 1345 N N . GLU A 1 164 ? -15.634 -3.185 21.031 1.00 97.00 164 GLU A N 1
ATOM 1346 C CA . GLU A 1 164 ? -16.240 -4.056 22.053 1.00 97.00 164 GLU A CA 1
ATOM 1347 C C . GLU A 1 164 ? -15.607 -5.448 22.060 1.00 97.00 164 GLU A C 1
ATOM 1349 O O . GLU A 1 164 ? -15.209 -5.927 23.119 1.00 97.00 164 GLU A O 1
ATOM 1354 N N . HIS A 1 165 ? -15.439 -6.071 20.887 1.00 96.69 165 HIS A N 1
ATOM 1355 C CA . HIS A 1 165 ? -14.765 -7.369 20.755 1.00 96.69 165 HIS A CA 1
ATOM 1356 C C . HIS A 1 165 ? -13.295 -7.329 21.198 1.00 96.69 165 HIS A C 1
ATOM 1358 O O . HIS A 1 165 ? -12.754 -8.338 21.642 1.00 96.69 165 HIS A O 1
ATOM 1364 N N . LEU A 1 166 ? -12.642 -6.171 21.080 1.00 95.31 166 LEU A N 1
ATOM 1365 C CA . LEU A 1 166 ? -11.282 -5.941 21.572 1.00 95.31 166 LEU A CA 1
ATOM 1366 C C . LEU A 1 166 ? -11.230 -5.568 23.062 1.00 95.31 166 LEU A C 1
ATOM 1368 O O . LEU A 1 166 ? -10.145 -5.272 23.561 1.00 95.31 166 LEU A O 1
ATOM 1372 N N . GLU A 1 167 ? -12.372 -5.537 23.755 1.00 93.69 167 GLU A N 1
ATOM 1373 C CA . GLU A 1 167 ? -12.496 -5.133 25.162 1.00 93.69 167 GLU A CA 1
ATOM 1374 C C . GLU A 1 167 ? -11.967 -3.707 25.426 1.00 93.69 167 GLU A C 1
ATOM 1376 O O . GLU A 1 167 ? -11.427 -3.391 26.490 1.00 93.69 167 GLU A O 1
ATOM 1381 N N . LEU A 1 168 ? -12.104 -2.814 24.440 1.00 93.75 168 LEU A N 1
ATOM 1382 C CA . LEU A 1 168 ? -11.666 -1.425 24.532 1.00 93.75 168 LEU A CA 1
ATOM 1383 C C . LEU A 1 168 ? -12.829 -0.503 24.882 1.00 93.75 168 LEU A C 1
ATOM 1385 O O . LEU A 1 168 ? -13.805 -0.379 24.144 1.00 93.75 168 LEU A O 1
ATOM 1389 N N . ASN A 1 169 ? -12.664 0.251 25.967 1.00 93.50 169 ASN A N 1
ATOM 1390 C CA . ASN A 1 169 ? -13.595 1.316 26.318 1.00 93.50 169 ASN A CA 1
ATOM 1391 C C . ASN A 1 169 ? -13.537 2.452 25.289 1.00 93.50 169 ASN A C 1
ATOM 1393 O O . ASN A 1 169 ? -12.475 3.036 25.037 1.00 93.50 169 ASN A O 1
ATOM 1397 N N . TYR A 1 170 ? -14.697 2.821 24.754 1.00 96.56 170 TYR A N 1
ATOM 1398 C CA . TYR A 1 170 ? -14.837 3.911 23.799 1.00 96.56 170 TYR A CA 1
ATOM 1399 C C . TYR A 1 170 ? -15.970 4.863 24.191 1.00 96.56 170 TYR A C 1
ATOM 1401 O O . TYR A 1 170 ? -16.790 4.582 25.061 1.00 96.56 170 TYR A O 1
ATOM 1409 N N . TYR A 1 171 ? -15.993 6.032 23.560 1.00 96.56 171 TYR A N 1
ATOM 1410 C CA . TYR A 1 171 ? -17.069 7.006 23.683 1.00 96.56 171 TYR A CA 1
ATOM 1411 C C . TYR A 1 171 ? -17.482 7.499 22.299 1.00 96.56 171 TYR A C 1
ATOM 1413 O O . TYR A 1 171 ? -16.672 7.514 21.370 1.00 96.56 171 TYR A O 1
ATOM 1421 N N . ILE A 1 172 ? -18.728 7.950 22.176 1.00 98.12 172 ILE A N 1
ATOM 1422 C CA . ILE A 1 172 ? -19.248 8.546 20.946 1.00 98.12 172 ILE A CA 1
ATOM 1423 C C . ILE A 1 172 ? -19.625 9.995 21.234 1.00 98.12 172 ILE A C 1
ATOM 1425 O O . ILE A 1 172 ? -20.307 10.288 22.214 1.00 98.12 172 ILE A O 1
ATOM 1429 N N . THR A 1 173 ? -19.187 10.913 20.380 1.00 97.50 173 THR A N 1
ATOM 1430 C CA . THR A 1 173 ? -19.604 12.321 20.432 1.00 97.50 173 THR A CA 1
ATOM 1431 C C . THR A 1 173 ? -19.918 12.813 19.035 1.00 97.50 173 THR A C 1
ATOM 1433 O O . THR A 1 173 ? -19.079 12.682 18.147 1.00 97.50 173 THR A O 1
ATOM 1436 N N . THR A 1 174 ? -21.075 13.439 18.851 1.00 97.12 174 THR A N 1
ATOM 1437 C CA . THR A 1 174 ? -21.460 14.050 17.574 1.00 97.12 174 THR A CA 1
ATOM 1438 C C . THR A 1 174 ? -21.412 15.566 17.693 1.00 97.12 174 THR A C 1
ATOM 1440 O O . THR A 1 174 ? -21.995 16.140 18.610 1.00 97.12 174 THR A O 1
ATOM 1443 N N . GLN A 1 175 ? -20.716 16.217 16.765 1.00 92.75 175 GLN A N 1
ATOM 1444 C CA . GLN A 1 175 ? -20.662 17.672 16.645 1.00 92.75 175 GLN A CA 1
ATOM 1445 C C . GLN A 1 175 ? -20.951 18.064 15.195 1.00 92.75 175 GLN A C 1
ATOM 1447 O O . GLN A 1 175 ? -20.256 17.643 14.271 1.00 92.75 175 GLN A O 1
ATOM 1452 N N . LYS A 1 176 ? -21.986 18.887 14.985 1.00 91.81 176 LYS A N 1
ATOM 1453 C CA . LYS A 1 176 ? -22.473 19.280 13.650 1.00 91.81 176 LYS A CA 1
ATOM 1454 C C . LYS A 1 176 ? -22.773 18.054 12.766 1.00 91.81 176 LYS A C 1
ATOM 1456 O O . LYS A 1 176 ? -23.752 17.351 13.003 1.00 91.81 176 LYS A O 1
ATOM 1461 N N . ASN A 1 177 ? -21.952 17.816 11.742 1.00 93.44 177 ASN A N 1
ATOM 1462 C CA . ASN A 1 177 ? -22.101 16.728 10.773 1.00 93.44 177 ASN A CA 1
ATOM 1463 C C . ASN A 1 177 ? -21.076 15.604 10.959 1.00 93.44 177 ASN A C 1
ATOM 1465 O O . ASN A 1 177 ? -21.056 14.686 10.146 1.00 93.44 177 ASN A O 1
ATOM 1469 N N . VAL A 1 178 ? -20.253 15.666 12.008 1.00 96.06 178 VAL A N 1
ATOM 1470 C CA . VAL A 1 178 ? -19.209 14.678 12.280 1.00 96.06 178 VAL A CA 1
ATOM 1471 C C . VAL A 1 178 ? -19.535 13.933 13.569 1.00 96.06 178 VAL A C 1
ATOM 1473 O O . VAL A 1 178 ? -19.814 14.544 14.603 1.00 96.06 178 VAL A O 1
ATOM 1476 N N . THR A 1 179 ? -19.476 12.609 13.512 1.00 98.12 179 THR A N 1
ATOM 1477 C CA . THR A 1 179 ? -19.525 11.730 14.676 1.00 98.12 179 THR A CA 1
ATOM 1478 C C . THR A 1 179 ? -18.136 11.165 14.920 1.00 98.12 179 THR A C 1
ATOM 1480 O O . THR A 1 179 ? -17.505 10.596 14.033 1.00 98.12 179 THR A O 1
ATOM 1483 N N . HIS A 1 180 ? -17.658 11.334 16.145 1.00 97.81 180 HIS A N 1
ATOM 1484 C CA . HIS A 1 180 ? -16.386 10.806 16.597 1.00 97.81 180 HIS A CA 1
ATOM 1485 C C . HIS A 1 180 ? -16.600 9.578 17.469 1.00 97.81 180 HIS A C 1
ATOM 1487 O O . HIS A 1 180 ? -17.318 9.662 18.467 1.00 97.81 180 HIS A O 1
ATOM 1493 N N . VAL A 1 181 ? -15.911 8.488 17.138 1.00 98.44 181 VAL A N 1
ATOM 1494 C CA . VAL A 1 181 ? -15.731 7.331 18.024 1.00 98.44 181 VAL A CA 1
ATOM 1495 C C . VAL A 1 181 ? -14.326 7.424 18.606 1.00 98.44 181 VAL A C 1
ATOM 1497 O O . VAL A 1 181 ? -13.341 7.402 17.867 1.00 98.44 181 VAL A O 1
ATOM 1500 N N . GLY A 1 182 ? -14.217 7.613 19.918 1.00 97.12 182 GLY A N 1
ATOM 1501 C CA . GLY A 1 182 ? -12.946 7.868 20.591 1.00 97.12 182 GLY A CA 1
ATOM 1502 C C . GLY A 1 182 ? -12.576 6.794 21.605 1.00 97.12 182 GLY A C 1
ATOM 1503 O O . GLY A 1 182 ? -13.416 6.359 22.382 1.00 97.12 182 GLY A O 1
ATOM 1504 N N . VAL A 1 183 ? -11.296 6.427 21.651 1.00 96.44 183 VAL A N 1
ATOM 1505 C CA . VAL A 1 183 ? -10.712 5.493 22.624 1.00 96.44 183 VAL A CA 1
ATOM 1506 C C . VAL A 1 183 ? -9.734 6.266 23.507 1.00 96.44 183 VAL A C 1
ATOM 1508 O O . VAL A 1 183 ? -8.710 6.776 23.034 1.00 96.44 183 VAL A O 1
ATOM 1511 N N . LYS A 1 184 ? -10.042 6.393 24.804 1.00 93.38 184 LYS A N 1
ATOM 1512 C CA . LYS A 1 184 ? -9.193 7.096 25.789 1.00 93.38 184 LYS A CA 1
ATOM 1513 C C . LYS A 1 184 ? -8.164 6.149 26.399 1.00 93.38 184 LYS A C 1
ATOM 1515 O O . LYS A 1 184 ? -8.166 5.893 27.598 1.00 93.38 184 LYS A O 1
ATOM 1520 N N . SER A 1 185 ? -7.274 5.641 25.557 1.00 92.75 185 SER A N 1
ATOM 1521 C CA . SER A 1 185 ? -6.196 4.749 25.970 1.00 92.75 185 SER A CA 1
ATOM 1522 C C . SER A 1 185 ? -4.883 5.182 25.338 1.00 92.75 185 SER A C 1
ATOM 1524 O O . SER A 1 185 ? -4.693 5.050 24.127 1.00 92.75 185 SER A O 1
ATOM 1526 N N . THR A 1 186 ? -3.965 5.689 26.165 1.00 92.88 186 THR A N 1
ATOM 1527 C CA . THR A 1 186 ? -2.598 5.992 25.724 1.00 92.88 186 THR A CA 1
ATOM 1528 C C . THR A 1 186 ? -1.901 4.746 25.168 1.00 92.88 186 THR A C 1
ATOM 1530 O O . THR A 1 186 ? -1.376 4.843 24.060 1.00 92.88 186 THR A O 1
ATOM 1533 N N . PRO A 1 187 ? -1.918 3.581 25.851 1.00 93.06 187 PRO A N 1
ATOM 1534 C CA . PRO A 1 187 ? -1.272 2.376 25.335 1.00 93.06 187 PRO A CA 1
ATOM 1535 C C . PRO A 1 187 ? -1.813 1.946 23.973 1.00 93.06 187 PRO A C 1
ATOM 1537 O O . PRO A 1 187 ? -1.026 1.740 23.057 1.00 93.06 187 PRO A O 1
ATOM 1540 N N . PHE A 1 188 ? -3.139 1.894 23.810 1.00 95.00 188 PHE A N 1
ATOM 1541 C CA . PHE A 1 188 ? -3.749 1.526 22.532 1.00 95.00 188 PHE A CA 1
ATOM 1542 C C . PHE A 1 188 ? -3.402 2.531 21.431 1.00 95.00 188 PHE A C 1
ATOM 1544 O O . PHE A 1 188 ? -3.042 2.145 20.322 1.00 95.00 188 PHE A O 1
ATOM 1551 N N . SER A 1 189 ? -3.454 3.828 21.748 1.00 96.06 189 SER A N 1
ATOM 1552 C CA . SER A 1 189 ? -3.165 4.881 20.771 1.00 96.06 189 SER A CA 1
ATOM 1553 C C . SER A 1 189 ? -1.730 4.804 20.261 1.00 96.06 189 SER A C 1
ATOM 1555 O O . SER A 1 189 ? -1.524 4.859 19.053 1.00 96.06 189 SER A O 1
ATOM 1557 N N . LEU A 1 190 ? -0.755 4.625 21.160 1.00 95.19 190 LEU A N 1
ATOM 1558 C CA . LEU A 1 190 ? 0.655 4.468 20.792 1.00 95.19 190 LEU A CA 1
ATOM 1559 C C . LEU A 1 190 ? 0.924 3.120 20.112 1.00 95.19 190 LEU A C 1
ATOM 1561 O O . LEU A 1 190 ? 1.731 3.058 19.188 1.00 95.19 190 LEU A O 1
ATOM 1565 N N . PHE A 1 191 ? 0.222 2.058 20.516 1.00 95.69 191 PHE A N 1
ATOM 1566 C CA . PHE A 1 191 ? 0.307 0.764 19.849 1.00 95.69 191 PHE A CA 1
ATOM 1567 C C . PHE A 1 191 ? -0.100 0.880 18.376 1.00 95.69 191 PHE A C 1
ATOM 1569 O O . PHE A 1 191 ? 0.670 0.501 17.497 1.00 95.69 191 PHE A O 1
ATOM 1576 N N . VAL A 1 192 ? -1.266 1.461 18.084 1.00 97.12 192 VAL A N 1
ATOM 1577 C CA . VAL A 1 192 ? -1.742 1.606 16.702 1.00 97.12 192 VAL A CA 1
ATOM 1578 C C . VAL A 1 192 ? -0.886 2.602 15.912 1.00 97.12 192 VAL A C 1
ATOM 1580 O O . VAL A 1 192 ? -0.485 2.309 14.783 1.00 97.12 192 VAL A O 1
ATOM 1583 N N . SER A 1 193 ? -0.578 3.774 16.476 1.00 96.94 193 SER A N 1
ATOM 1584 C CA . SER A 1 193 ? 0.108 4.824 15.717 1.00 96.94 193 SER A CA 1
ATOM 1585 C C . SER A 1 193 ? 1.602 4.574 15.536 1.00 96.94 193 SER A C 1
ATOM 1587 O O . SER A 1 193 ? 2.120 4.801 14.442 1.00 96.94 193 SER A O 1
ATOM 1589 N N . ASP A 1 194 ? 2.287 4.107 16.581 1.00 95.00 194 ASP A N 1
ATOM 1590 C CA . ASP A 1 194 ? 3.749 4.104 16.645 1.00 95.00 194 ASP A CA 1
ATOM 1591 C C . ASP A 1 194 ? 4.306 2.678 16.583 1.00 95.00 194 ASP A C 1
ATOM 1593 O O . ASP A 1 194 ? 5.168 2.406 15.751 1.00 95.00 194 ASP A O 1
ATOM 1597 N N . THR A 1 195 ? 3.787 1.748 17.397 1.00 95.31 195 THR A N 1
ATOM 1598 C CA . THR A 1 195 ? 4.272 0.354 17.417 1.00 95.31 195 THR A CA 1
ATOM 1599 C C . THR A 1 195 ? 3.923 -0.387 16.130 1.00 95.31 195 THR A C 1
ATOM 1601 O O . THR A 1 195 ? 4.790 -0.998 15.512 1.00 95.31 195 THR A O 1
ATOM 1604 N N . LEU A 1 196 ? 2.665 -0.308 15.693 1.00 95.56 196 LEU A N 1
ATOM 1605 C CA . LEU A 1 196 ? 2.241 -0.790 14.379 1.00 95.56 196 LEU A CA 1
ATOM 1606 C C . LEU A 1 196 ? 2.694 0.152 13.255 1.00 95.56 196 LEU A C 1
ATOM 1608 O O . LEU A 1 196 ? 2.766 -0.253 12.096 1.00 95.56 196 LEU A O 1
ATOM 1612 N N . GLY A 1 197 ? 3.030 1.398 13.599 1.00 95.56 197 GLY A N 1
ATOM 1613 C CA . GLY A 1 197 ? 3.565 2.383 12.669 1.00 95.56 197 GLY A CA 1
ATOM 1614 C C . GLY A 1 197 ? 2.526 2.946 11.704 1.00 95.56 197 GLY A C 1
ATOM 1615 O O . GLY A 1 197 ? 2.897 3.353 10.605 1.00 95.56 197 GLY A O 1
ATOM 1616 N N . CYS A 1 198 ? 1.244 2.974 12.086 1.00 97.25 198 CYS A N 1
ATOM 1617 C CA . CYS A 1 198 ? 0.182 3.485 11.221 1.00 97.25 198 CYS A CA 1
ATOM 1618 C C . CYS A 1 198 ? 0.187 5.015 11.080 1.00 97.25 198 CYS A C 1
ATOM 1620 O O . CYS A 1 198 ? -0.524 5.535 10.223 1.00 97.25 198 CYS A O 1
ATOM 1622 N N . GLY A 1 199 ? 0.953 5.738 11.905 1.00 96.50 199 GLY A N 1
ATOM 1623 C CA . GLY A 1 199 ? 1.050 7.198 11.886 1.00 96.50 199 GLY A CA 1
ATOM 1624 C C . GLY A 1 199 ? -0.125 7.906 12.568 1.00 96.50 199 GLY A C 1
ATOM 1625 O O . GLY A 1 199 ? -1.263 7.431 12.570 1.00 96.50 199 GLY A O 1
ATOM 1626 N N . ARG A 1 200 ? 0.147 9.073 13.161 1.00 95.38 200 ARG A N 1
ATOM 1627 C CA . ARG A 1 200 ? -0.817 9.814 14.001 1.00 95.38 200 ARG A CA 1
ATOM 1628 C C . ARG A 1 200 ? -1.721 10.759 13.205 1.00 95.38 200 ARG A C 1
ATOM 1630 O O . ARG A 1 200 ? -2.883 10.929 13.564 1.00 95.38 200 ARG A O 1
ATOM 1637 N N . GLU A 1 201 ? -1.190 11.338 12.128 1.00 92.44 201 GLU A N 1
ATOM 1638 C CA . GLU A 1 201 ? -1.835 12.357 11.286 1.00 92.44 201 GLU A CA 1
ATOM 1639 C C . GLU A 1 201 ? -1.842 11.946 9.808 1.00 92.44 201 GLU A C 1
ATOM 1641 O O . GLU A 1 201 ? -1.014 11.135 9.386 1.00 92.44 201 GLU A O 1
ATOM 1646 N N . SER A 1 202 ? -2.726 12.548 9.003 1.00 89.94 202 SER A N 1
ATOM 1647 C CA . SER A 1 202 ? -2.998 12.165 7.605 1.00 89.94 202 SER A CA 1
ATOM 1648 C C . SER A 1 202 ? -1.759 12.059 6.706 1.00 89.94 202 SER A C 1
ATOM 1650 O O . SER A 1 202 ? -1.632 11.105 5.944 1.00 89.94 202 SER A O 1
ATOM 1652 N N . HIS A 1 203 ? -0.801 12.986 6.808 1.00 91.75 203 HIS A N 1
ATOM 1653 C CA . HIS A 1 203 ? 0.427 12.958 5.995 1.00 91.75 203 HIS A CA 1
ATOM 1654 C C . HIS A 1 203 ? 1.461 11.930 6.471 1.00 91.75 203 HIS A C 1
ATOM 1656 O O . HIS A 1 203 ? 2.373 11.593 5.722 1.00 91.75 203 HIS A O 1
ATOM 1662 N N . SER A 1 204 ? 1.333 11.450 7.710 1.00 93.19 204 SER A N 1
ATOM 1663 C CA . SER A 1 204 ? 2.199 10.426 8.307 1.00 93.19 204 SER A CA 1
ATOM 1664 C C . SER A 1 204 ? 1.597 9.024 8.246 1.00 93.19 204 SER A C 1
ATOM 1666 O O . SER A 1 204 ? 2.256 8.071 8.660 1.00 93.19 204 SER A O 1
ATOM 1668 N N . LYS A 1 205 ? 0.347 8.893 7.773 1.00 96.19 205 LYS A N 1
ATOM 1669 C CA . LYS A 1 205 ? -0.345 7.607 7.731 1.00 96.19 205 LYS A CA 1
ATOM 1670 C C . LYS A 1 205 ? 0.429 6.587 6.909 1.00 96.19 205 LYS A C 1
ATOM 1672 O O . LYS A 1 205 ? 1.022 6.930 5.886 1.00 96.19 205 LYS A O 1
ATOM 1677 N N . CYS A 1 206 ? 0.401 5.339 7.349 1.00 95.81 206 CYS A N 1
ATOM 1678 C CA . CYS A 1 206 ? 1.044 4.210 6.689 1.00 95.81 206 CYS A CA 1
ATOM 1679 C C . CYS A 1 206 ? 0.259 2.928 6.992 1.00 95.81 206 CYS A C 1
ATOM 1681 O O . CYS A 1 206 ? -0.433 2.849 8.005 1.00 95.81 206 CYS A O 1
ATOM 1683 N N . LEU A 1 207 ? 0.379 1.916 6.131 1.00 95.44 207 LEU A N 1
ATOM 1684 C CA . LEU A 1 207 ? -0.054 0.568 6.491 1.00 95.44 207 LEU A CA 1
ATOM 1685 C C . LEU A 1 207 ? 0.885 -0.031 7.544 1.00 95.44 207 LEU A C 1
ATOM 1687 O O . LEU A 1 207 ? 2.103 0.146 7.430 1.00 95.44 207 LEU A O 1
ATOM 1691 N N . PRO A 1 208 ? 0.358 -0.803 8.506 1.00 95.31 208 PRO A N 1
ATOM 1692 C CA . PRO A 1 208 ? 1.195 -1.631 9.349 1.00 95.31 208 PRO A CA 1
ATOM 1693 C C . PRO A 1 208 ? 1.762 -2.808 8.556 1.00 95.31 208 PRO A C 1
ATOM 1695 O O . PRO A 1 208 ? 1.072 -3.436 7.756 1.00 95.31 208 PRO A O 1
ATOM 1698 N N . GLU A 1 209 ? 3.034 -3.118 8.796 1.00 92.81 209 GLU A N 1
ATOM 1699 C CA . GLU A 1 209 ? 3.811 -4.063 7.985 1.00 92.81 209 GLU A CA 1
ATOM 1700 C C . GLU A 1 209 ? 3.169 -5.446 7.855 1.00 92.81 209 GLU A C 1
ATOM 1702 O O . GLU A 1 209 ? 3.154 -6.013 6.765 1.00 92.81 209 GLU A O 1
ATOM 1707 N N . PHE A 1 210 ? 2.617 -5.981 8.943 1.00 95.06 210 PHE A N 1
ATOM 1708 C CA . PHE A 1 210 ? 2.075 -7.337 8.946 1.00 95.06 210 PHE A CA 1
ATOM 1709 C C . PHE A 1 210 ? 0.894 -7.506 7.971 1.00 95.06 210 PHE A C 1
ATOM 1711 O O . PHE A 1 210 ? 0.665 -8.612 7.494 1.00 95.06 210 PHE A O 1
ATOM 1718 N N . ILE A 1 211 ? 0.191 -6.424 7.604 1.00 96.69 211 ILE A N 1
ATOM 1719 C CA . ILE A 1 211 ? -0.933 -6.463 6.650 1.00 96.69 211 ILE A CA 1
ATOM 1720 C C . ILE A 1 211 ? -0.487 -6.945 5.266 1.00 96.69 211 ILE A C 1
ATOM 1722 O O . ILE A 1 211 ? -1.269 -7.543 4.535 1.00 96.69 211 ILE A O 1
ATOM 1726 N N . PHE A 1 212 ? 0.779 -6.758 4.895 1.00 94.19 212 PHE A N 1
ATOM 1727 C CA . PHE A 1 212 ? 1.293 -7.284 3.632 1.00 94.19 212 PHE A CA 1
ATOM 1728 C C . PHE A 1 212 ? 1.335 -8.818 3.577 1.00 94.19 212 PHE A C 1
ATOM 1730 O O . PHE A 1 212 ? 1.339 -9.381 2.481 1.00 94.19 212 PHE A O 1
ATOM 1737 N N . PHE A 1 213 ? 1.316 -9.485 4.731 1.00 94.31 213 PHE A N 1
ATOM 1738 C CA . PHE A 1 213 ? 1.594 -10.917 4.856 1.00 94.31 213 PHE A CA 1
ATOM 1739 C C . PHE A 1 213 ? 0.453 -11.720 5.492 1.00 94.31 213 PHE A C 1
ATOM 1741 O O . PHE A 1 213 ? 0.529 -12.940 5.547 1.00 94.31 213 PHE A O 1
ATOM 1748 N N . VAL A 1 214 ? -0.621 -11.066 5.947 1.00 95.19 214 VAL A N 1
ATOM 1749 C CA . VAL A 1 214 ? -1.834 -11.773 6.393 1.00 95.19 214 VAL A CA 1
ATOM 1750 C C . VAL A 1 214 ? -2.565 -12.428 5.217 1.00 95.19 214 VAL A C 1
ATOM 1752 O O . VAL A 1 214 ? -2.283 -12.148 4.047 1.00 95.19 214 VAL A O 1
ATOM 1755 N N . SER A 1 215 ? -3.544 -13.281 5.528 1.00 94.88 215 SER A N 1
ATOM 1756 C CA . SER A 1 215 ? -4.384 -13.922 4.516 1.00 94.88 215 SER A CA 1
ATOM 1757 C C . SER A 1 215 ? -5.048 -12.896 3.594 1.00 94.88 215 SER A C 1
ATOM 1759 O O . SER A 1 215 ? -5.303 -11.747 3.971 1.00 94.88 215 SER A O 1
ATOM 1761 N N . ARG A 1 216 ? -5.380 -13.323 2.372 1.00 94.62 216 ARG A N 1
ATOM 1762 C CA . ARG A 1 216 ? -6.101 -12.480 1.411 1.00 94.62 216 ARG A CA 1
ATOM 1763 C C . ARG A 1 216 ? -7.377 -11.880 2.007 1.00 94.62 216 ARG A C 1
ATOM 1765 O O . ARG A 1 216 ? -7.623 -10.697 1.810 1.00 94.62 216 ARG A O 1
ATOM 1772 N N . GLU A 1 217 ? -8.137 -12.666 2.764 1.00 96.50 217 GLU A N 1
ATOM 1773 C CA . GLU A 1 217 ? -9.352 -12.196 3.435 1.00 96.50 217 GLU A CA 1
ATOM 1774 C C . GLU A 1 217 ? -9.050 -11.020 4.378 1.00 96.50 217 GLU A C 1
ATOM 1776 O O . GLU A 1 217 ? -9.698 -9.978 4.311 1.00 96.50 217 GLU A O 1
ATOM 1781 N N . MET A 1 218 ? -8.007 -11.128 5.205 1.00 97.81 218 MET A N 1
ATOM 1782 C CA . MET A 1 218 ? -7.609 -10.057 6.122 1.00 97.81 218 MET A CA 1
ATOM 1783 C C . MET A 1 218 ? -7.097 -8.809 5.384 1.00 97.81 218 MET A C 1
ATOM 1785 O O . MET A 1 218 ? -7.403 -7.685 5.796 1.00 97.81 218 MET A O 1
ATOM 1789 N N . LYS A 1 219 ? -6.375 -8.979 4.266 1.00 97.75 219 LYS A N 1
ATOM 1790 C CA . LYS A 1 219 ? -5.982 -7.864 3.382 1.00 97.75 219 LYS A CA 1
ATOM 1791 C C . LYS A 1 219 ? -7.205 -7.148 2.809 1.00 97.75 219 LYS A C 1
ATOM 1793 O O . LYS A 1 219 ? -7.263 -5.918 2.825 1.00 97.75 219 LYS A O 1
ATOM 1798 N N . GLU A 1 220 ? -8.194 -7.907 2.337 1.00 98.19 220 GLU A N 1
ATOM 1799 C CA . GLU A 1 220 ? -9.454 -7.377 1.807 1.00 98.19 220 GLU A CA 1
ATOM 1800 C C . GLU A 1 220 ? -10.243 -6.632 2.889 1.00 98.19 220 GLU A C 1
ATOM 1802 O O . GLU A 1 220 ? -10.798 -5.572 2.612 1.00 98.19 220 GLU A O 1
ATOM 1807 N N . GLN A 1 221 ? -10.225 -7.104 4.137 1.00 98.62 221 GLN A N 1
ATOM 1808 C CA . GLN A 1 221 ? -10.856 -6.404 5.258 1.00 98.62 221 GLN A CA 1
ATOM 1809 C C . GLN A 1 221 ? -10.150 -5.094 5.619 1.00 98.62 221 GLN A C 1
ATOM 1811 O O . GLN A 1 221 ? -10.824 -4.087 5.851 1.00 98.62 221 GLN A O 1
ATOM 1816 N N . PHE A 1 222 ? -8.814 -5.060 5.590 1.00 98.75 222 PHE A N 1
ATOM 1817 C CA . PHE A 1 222 ? -8.064 -3.809 5.721 1.00 98.75 222 PHE A CA 1
ATOM 1818 C C . PHE A 1 222 ? -8.448 -2.811 4.619 1.00 98.75 222 PHE A C 1
ATOM 1820 O O . PHE A 1 222 ? -8.812 -1.669 4.906 1.00 98.75 222 PHE A O 1
ATOM 1827 N N . VAL A 1 223 ? -8.426 -3.249 3.355 1.00 98.50 223 VAL A N 1
ATOM 1828 C CA . VAL A 1 223 ? -8.814 -2.410 2.210 1.00 98.50 223 VAL A CA 1
ATOM 1829 C C . VAL A 1 223 ? -10.274 -1.975 2.315 1.00 98.50 223 VAL A C 1
ATOM 1831 O O . VAL A 1 223 ? -10.581 -0.820 2.031 1.00 98.50 223 VAL A O 1
ATOM 1834 N N . SER A 1 224 ? -11.166 -2.844 2.793 1.00 98.50 224 SER A N 1
ATOM 1835 C CA . SER A 1 224 ? -12.563 -2.502 3.047 1.00 98.50 224 SER A CA 1
ATOM 1836 C C . SER A 1 224 ? -12.686 -1.367 4.058 1.00 98.50 224 SER A C 1
ATOM 1838 O O . SER A 1 224 ? -13.452 -0.443 3.806 1.00 98.50 224 SER A O 1
ATOM 1840 N N . GLY A 1 225 ? -11.981 -1.427 5.191 1.00 98.50 225 GLY A N 1
ATOM 1841 C CA . GLY A 1 225 ? -12.007 -0.355 6.191 1.00 98.50 225 GLY A CA 1
ATOM 1842 C C . GLY A 1 225 ? -11.513 0.970 5.611 1.00 98.50 225 GLY A C 1
ATOM 1843 O O . GLY A 1 225 ? -12.167 1.996 5.778 1.00 98.50 225 GLY A O 1
ATOM 1844 N N . TYR A 1 226 ? -10.419 0.924 4.846 1.00 98.62 226 TYR A N 1
ATOM 1845 C CA . TYR A 1 226 ? -9.853 2.109 4.203 1.00 98.62 226 TYR A CA 1
ATOM 1846 C C . TYR A 1 226 ? -10.807 2.728 3.167 1.00 98.62 226 TYR A C 1
ATOM 1848 O O . TYR A 1 226 ? -11.082 3.923 3.208 1.00 98.62 226 TYR A O 1
ATOM 1856 N N . LEU A 1 227 ? -11.364 1.914 2.263 1.00 98.31 227 LEU A N 1
ATOM 1857 C CA . LEU A 1 227 ? -12.281 2.362 1.207 1.00 98.31 227 LEU A CA 1
ATOM 1858 C C . LEU A 1 227 ? -13.642 2.829 1.736 1.00 98.31 227 LEU A C 1
ATOM 1860 O O . LEU A 1 227 ? -14.324 3.586 1.056 1.00 98.31 227 LEU A O 1
ATOM 1864 N N . ARG A 1 228 ? -14.061 2.385 2.923 1.00 97.56 228 ARG A N 1
ATOM 1865 C CA . ARG A 1 228 ? -15.281 2.898 3.560 1.00 97.56 228 ARG A CA 1
ATOM 1866 C C . ARG A 1 228 ? -15.110 4.312 4.114 1.00 97.56 228 ARG A C 1
ATOM 1868 O O . ARG A 1 228 ? -16.115 5.001 4.208 1.00 97.56 228 ARG A O 1
ATOM 1875 N N . GLY A 1 229 ? -13.887 4.720 4.463 1.00 95.88 229 GLY A N 1
ATOM 1876 C CA . GLY A 1 229 ? -13.583 6.105 4.845 1.00 95.88 229 GLY A CA 1
ATOM 1877 C C . GLY A 1 229 ? -13.176 6.971 3.650 1.00 95.88 229 GLY A C 1
ATOM 1878 O O . GLY A 1 229 ? -13.890 7.880 3.249 1.00 95.88 229 GLY A O 1
ATOM 1879 N N . ASP A 1 230 ? -12.067 6.615 2.996 1.00 95.44 230 ASP A N 1
ATOM 1880 C CA . ASP A 1 230 ? -11.424 7.441 1.957 1.00 95.44 230 ASP A CA 1
ATOM 1881 C C . ASP A 1 230 ? -11.765 7.016 0.511 1.00 95.44 230 ASP A C 1
ATOM 1883 O O . ASP A 1 230 ? -11.210 7.546 -0.463 1.00 95.44 230 ASP A O 1
ATOM 1887 N N . GLY A 1 231 ? -12.626 6.010 0.332 1.00 95.31 231 GLY A N 1
ATOM 1888 C CA . GLY A 1 231 ? -12.978 5.485 -0.985 1.00 95.31 231 GLY A CA 1
ATOM 1889 C C . GLY A 1 231 ? -14.095 6.274 -1.664 1.00 95.31 231 GLY A C 1
ATOM 1890 O O . GLY A 1 231 ? -15.112 6.616 -1.069 1.00 95.31 231 GLY A O 1
ATOM 1891 N N . SER A 1 232 ? -13.940 6.505 -2.964 1.00 95.88 232 SER A N 1
ATOM 1892 C CA . SER A 1 232 ? -14.961 7.097 -3.824 1.00 95.88 232 SER A CA 1
ATOM 1893 C C . SER A 1 232 ? -15.369 6.101 -4.904 1.00 95.88 232 SER A C 1
ATOM 1895 O O . SER A 1 232 ? -14.548 5.684 -5.725 1.00 95.88 232 SER A O 1
ATOM 1897 N N . PHE A 1 233 ? -16.645 5.717 -4.897 1.00 96.06 233 PHE A N 1
ATOM 1898 C CA . PHE A 1 233 ? -17.236 4.779 -5.847 1.00 96.06 233 PHE A CA 1
ATOM 1899 C C . PHE A 1 233 ? -18.259 5.502 -6.719 1.00 96.06 233 PHE A C 1
ATOM 1901 O O . PHE A 1 233 ? -19.198 6.114 -6.217 1.00 96.06 233 PHE A O 1
ATOM 1908 N N . MET A 1 234 ? -18.110 5.392 -8.037 1.00 94.75 234 MET A N 1
ATOM 1909 C CA . MET A 1 234 ? -19.029 5.956 -9.024 1.00 94.75 234 MET A CA 1
ATOM 1910 C C . MET A 1 234 ? -19.585 4.823 -9.906 1.00 94.75 234 MET A C 1
ATOM 1912 O O . MET A 1 234 ? -19.023 4.558 -10.976 1.00 94.75 234 MET A O 1
ATOM 1916 N N . PRO A 1 235 ? -20.677 4.147 -9.482 1.00 92.25 235 PRO A N 1
ATOM 1917 C CA . PRO A 1 235 ? -21.219 2.976 -10.181 1.00 92.25 235 PRO A CA 1
ATOM 1918 C C . PRO A 1 235 ? -21.613 3.262 -11.631 1.00 92.25 235 PRO A C 1
ATOM 1920 O O . PRO A 1 235 ? -21.415 2.419 -12.503 1.00 92.25 235 PRO A O 1
ATOM 1923 N N . SER A 1 236 ? -22.106 4.473 -11.908 1.00 90.56 236 SER A N 1
ATOM 1924 C CA . SER A 1 236 ? -22.552 4.909 -13.240 1.00 90.56 236 SER A CA 1
ATOM 1925 C C . SER A 1 236 ? -21.453 4.910 -14.305 1.00 90.56 236 SER A C 1
ATOM 1927 O O . SER A 1 236 ? -21.758 4.886 -15.495 1.00 90.56 236 SER A O 1
ATOM 1929 N N . ILE A 1 237 ? -20.182 4.949 -13.895 1.00 90.19 237 ILE A N 1
ATOM 1930 C CA . ILE A 1 237 ? -19.020 4.934 -14.794 1.00 90.19 237 ILE A CA 1
ATOM 1931 C C . ILE A 1 237 ? -17.986 3.862 -14.415 1.00 90.19 237 ILE A C 1
ATOM 1933 O O . ILE A 1 237 ? -16.868 3.899 -14.931 1.00 90.19 237 ILE A O 1
ATOM 1937 N N . GLY A 1 238 ? -18.326 2.955 -13.490 1.00 91.19 238 GLY A N 1
ATOM 1938 C CA . GLY A 1 238 ? -17.445 1.880 -13.022 1.00 91.19 238 GLY A CA 1
ATOM 1939 C C . GLY A 1 238 ? -16.109 2.365 -12.448 1.00 91.19 238 GLY A C 1
ATOM 1940 O O . GLY A 1 238 ? -15.095 1.682 -12.603 1.00 91.19 238 GLY A O 1
ATOM 1941 N N . LEU A 1 239 ? -16.073 3.563 -11.846 1.00 93.88 239 LEU A N 1
ATOM 1942 C CA . LEU A 1 239 ? -14.849 4.154 -11.294 1.00 93.88 239 LEU A CA 1
ATOM 1943 C C . LEU A 1 239 ? -14.779 3.970 -9.784 1.00 93.88 239 LEU A C 1
ATOM 1945 O O . LEU A 1 239 ? -15.685 4.382 -9.065 1.00 93.88 239 LEU A O 1
ATOM 1949 N N . VAL A 1 240 ? -13.658 3.430 -9.317 1.00 96.19 240 VAL A N 1
ATOM 1950 C CA . VAL A 1 240 ? -13.267 3.417 -7.905 1.00 96.19 240 VAL A CA 1
ATOM 1951 C C . VAL A 1 240 ? -11.976 4.206 -7.746 1.00 96.19 240 VAL A C 1
ATOM 1953 O O . VAL A 1 240 ? -11.043 4.064 -8.545 1.00 96.19 240 VAL A O 1
ATOM 1956 N N . GLN A 1 241 ? -11.932 5.050 -6.724 1.00 96.62 241 GLN A N 1
ATOM 1957 C CA . GLN A 1 241 ? -10.782 5.864 -6.371 1.00 96.62 241 GLN A CA 1
ATOM 1958 C C . GLN A 1 241 ? -10.526 5.798 -4.868 1.00 96.62 241 GLN A C 1
ATOM 1960 O O . GLN A 1 241 ? -11.464 5.819 -4.081 1.00 96.62 241 GLN A O 1
ATOM 1965 N N . ALA A 1 242 ? -9.256 5.770 -4.479 1.00 95.62 242 ALA A N 1
ATOM 1966 C CA . ALA A 1 242 ? -8.825 5.893 -3.093 1.00 95.62 242 ALA A CA 1
ATOM 1967 C C . ALA A 1 242 ? -7.734 6.968 -3.010 1.00 95.62 242 ALA A C 1
ATOM 1969 O O . ALA A 1 242 ? -6.754 6.903 -3.761 1.00 95.62 242 ALA A O 1
ATOM 1970 N N . GLY A 1 243 ? -7.934 7.992 -2.178 1.00 94.50 243 GLY A N 1
ATOM 1971 C CA . GLY A 1 243 ? -7.083 9.183 -2.132 1.00 94.50 243 GLY A CA 1
ATOM 1972 C C . GLY A 1 243 ? -6.375 9.364 -0.793 1.00 94.50 243 GLY A C 1
ATOM 1973 O O . GLY A 1 243 ? -6.959 9.123 0.249 1.00 94.50 243 GLY A O 1
ATOM 1974 N N . THR A 1 244 ? -5.128 9.841 -0.804 1.00 95.69 244 THR A N 1
ATOM 1975 C CA . THR A 1 244 ? -4.399 10.190 0.424 1.00 95.69 244 THR A CA 1
ATOM 1976 C C . THR A 1 244 ? -3.345 11.269 0.188 1.00 95.69 244 THR A C 1
ATOM 1978 O O . THR A 1 244 ? -2.802 11.409 -0.907 1.00 95.69 244 THR A O 1
ATOM 1981 N N . VAL A 1 245 ? -3.019 12.032 1.231 1.00 94.81 245 VAL A N 1
ATOM 1982 C CA . VAL A 1 245 ? -1.896 12.985 1.234 1.00 94.81 245 VAL A CA 1
ATOM 1983 C C . VAL A 1 245 ? -0.572 12.347 1.677 1.00 94.81 245 VAL A C 1
ATOM 1985 O O . VAL A 1 245 ? 0.483 12.962 1.526 1.00 94.81 245 VAL A O 1
ATOM 1988 N N . SER A 1 246 ? -0.593 11.117 2.207 1.00 94.44 246 SER A N 1
ATOM 1989 C CA . SER A 1 246 ? 0.622 10.373 2.557 1.00 94.44 246 SER A CA 1
ATOM 1990 C C . SER A 1 246 ? 1.150 9.603 1.347 1.00 94.44 246 SER A C 1
ATOM 1992 O O . SER A 1 246 ? 0.535 8.650 0.867 1.00 94.44 246 SER A O 1
ATOM 1994 N N . LYS A 1 247 ? 2.340 9.984 0.870 1.00 92.31 247 LYS A N 1
ATOM 1995 C CA . LYS A 1 247 ? 3.027 9.294 -0.236 1.00 92.31 247 LYS A CA 1
ATOM 1996 C C . LYS A 1 247 ? 3.322 7.827 0.099 1.00 92.31 247 LYS A C 1
ATOM 1998 O O . LYS A 1 247 ? 3.174 6.962 -0.760 1.00 92.31 247 LYS A O 1
ATOM 2003 N N . ILE A 1 248 ? 3.724 7.557 1.344 1.00 93.44 248 ILE A N 1
ATOM 2004 C CA . ILE A 1 248 ? 4.054 6.207 1.820 1.00 93.44 248 ILE A CA 1
ATOM 2005 C C . ILE A 1 248 ? 2.789 5.349 1.869 1.00 93.44 248 ILE A C 1
ATOM 2007 O O . ILE A 1 248 ? 2.815 4.204 1.420 1.00 93.44 248 ILE A O 1
ATOM 2011 N N . LEU A 1 249 ? 1.668 5.907 2.339 1.00 95.88 249 LEU A N 1
ATOM 2012 C CA . LEU A 1 249 ? 0.389 5.203 2.326 1.00 95.88 249 LEU A CA 1
ATOM 2013 C C . LEU A 1 249 ? -0.067 4.891 0.901 1.00 95.88 249 LEU A C 1
ATOM 2015 O O . LEU A 1 249 ? -0.445 3.757 0.631 1.00 95.88 249 LEU A O 1
ATOM 2019 N N . ALA A 1 250 ? 0.014 5.859 -0.017 1.00 95.25 250 ALA A N 1
ATOM 2020 C CA . ALA A 1 250 ? -0.352 5.641 -1.414 1.00 95.25 250 ALA A CA 1
ATOM 2021 C C . ALA A 1 250 ? 0.468 4.507 -2.045 1.00 95.25 250 ALA A C 1
ATOM 2023 O O . ALA A 1 250 ? -0.099 3.621 -2.677 1.00 95.25 250 ALA A O 1
ATOM 2024 N N . ALA A 1 251 ? 1.787 4.495 -1.830 1.00 92.69 251 ALA A N 1
ATOM 2025 C CA . ALA A 1 251 ? 2.656 3.429 -2.321 1.00 92.69 251 ALA A CA 1
ATOM 2026 C C . ALA A 1 251 ? 2.377 2.075 -1.641 1.00 92.69 251 ALA A C 1
ATOM 2028 O O . ALA A 1 251 ? 2.439 1.036 -2.295 1.00 92.69 251 ALA A O 1
ATOM 2029 N N . GLY A 1 252 ? 2.047 2.078 -0.346 1.00 94.69 252 GLY A N 1
ATOM 2030 C CA . GLY A 1 252 ? 1.716 0.867 0.407 1.00 94.69 252 GLY A CA 1
ATOM 2031 C C . GLY A 1 252 ? 0.390 0.251 -0.032 1.00 94.69 252 GLY A C 1
ATOM 2032 O O . GLY A 1 252 ? 0.319 -0.956 -0.239 1.00 94.69 252 GLY A O 1
ATOM 2033 N N . LEU A 1 253 ? -0.636 1.080 -0.240 1.00 95.88 253 LEU A N 1
ATOM 2034 C CA . LEU A 1 253 ? -1.917 0.664 -0.809 1.00 95.88 253 LEU A CA 1
ATOM 2035 C C . LEU A 1 253 ? -1.750 0.156 -2.239 1.00 95.88 253 LEU A C 1
ATOM 2037 O O . LEU A 1 253 ? -2.342 -0.862 -2.573 1.00 95.88 253 LEU A O 1
ATOM 2041 N N . ASP A 1 254 ? -0.932 0.822 -3.060 1.00 94.06 254 ASP A N 1
ATOM 2042 C CA . ASP A 1 254 ? -0.661 0.388 -4.434 1.00 94.06 254 ASP A CA 1
ATOM 2043 C C . ASP A 1 254 ? -0.059 -1.020 -4.458 1.00 94.06 254 ASP A C 1
ATOM 2045 O O . ASP A 1 254 ? -0.553 -1.894 -5.166 1.00 94.06 254 ASP A O 1
ATOM 2049 N N . LEU A 1 255 ? 0.956 -1.262 -3.622 1.00 93.00 255 LEU A N 1
ATOM 2050 C CA . LEU A 1 255 ? 1.591 -2.572 -3.496 1.00 93.00 255 LEU A CA 1
ATOM 2051 C C . LEU A 1 255 ? 0.636 -3.626 -2.916 1.00 93.00 255 LEU A C 1
ATOM 2053 O O . LEU A 1 255 ? 0.594 -4.745 -3.420 1.00 93.00 255 LEU A O 1
ATOM 2057 N N . LEU A 1 256 ? -0.150 -3.286 -1.885 1.00 94.94 256 LEU A N 1
ATOM 2058 C CA . LEU A 1 256 ? -1.114 -4.216 -1.288 1.00 94.94 256 LEU A CA 1
ATOM 2059 C C . LEU A 1 256 ? -2.198 -4.616 -2.297 1.00 94.94 256 LEU A C 1
ATOM 2061 O O . LEU A 1 256 ? -2.511 -5.798 -2.430 1.00 94.94 256 LEU A O 1
ATOM 2065 N N . LEU A 1 257 ? -2.755 -3.645 -3.021 1.00 95.19 257 LEU A N 1
ATOM 2066 C CA . LEU A 1 257 ? -3.766 -3.869 -4.051 1.00 95.19 257 LEU A CA 1
ATOM 2067 C C . LEU A 1 257 ? -3.197 -4.696 -5.204 1.00 95.19 257 LEU A C 1
ATOM 2069 O O . LEU A 1 257 ? -3.815 -5.690 -5.592 1.00 95.19 257 LEU A O 1
ATOM 2073 N N . LEU A 1 258 ? -1.991 -4.365 -5.676 1.00 92.69 258 LEU A N 1
ATOM 2074 C CA . LEU A 1 258 ? -1.288 -5.150 -6.687 1.00 92.69 258 LEU A CA 1
ATOM 2075 C C . LEU A 1 258 ? -1.089 -6.601 -6.224 1.00 92.69 258 LEU A C 1
ATOM 2077 O O . LEU A 1 258 ? -1.373 -7.505 -7.008 1.00 92.69 258 LEU A O 1
ATOM 2081 N N . SER A 1 259 ? -0.746 -6.810 -4.940 1.00 91.88 259 SER A N 1
ATOM 2082 C CA . SER A 1 259 ? -0.587 -8.135 -4.307 1.00 91.88 259 SER A CA 1
ATOM 2083 C C . SER A 1 259 ? -1.847 -9.011 -4.302 1.00 91.88 259 SER A C 1
ATOM 2085 O O . SER A 1 259 ? -1.778 -10.211 -4.063 1.00 91.88 259 SER A O 1
ATOM 2087 N N . MET A 1 260 ? -3.017 -8.411 -4.536 1.00 93.06 260 MET A N 1
ATOM 2088 C CA . MET A 1 260 ? -4.312 -9.097 -4.625 1.00 93.06 260 MET A CA 1
ATOM 2089 C C . MET A 1 260 ? -4.864 -9.120 -6.060 1.00 93.06 260 MET A C 1
ATOM 2091 O O . MET A 1 260 ? -5.999 -9.541 -6.294 1.00 93.06 260 MET A O 1
ATOM 2095 N N . GLY A 1 261 ? -4.069 -8.652 -7.026 1.00 91.62 261 GLY A N 1
ATOM 2096 C CA . GLY A 1 261 ? -4.429 -8.558 -8.436 1.00 91.62 261 GLY A CA 1
ATOM 2097 C C . GLY A 1 261 ? -5.238 -7.319 -8.822 1.00 91.62 261 GLY A C 1
ATOM 2098 O O . GLY A 1 261 ? -5.838 -7.294 -9.900 1.00 91.62 261 GLY A O 1
ATOM 2099 N N . TYR A 1 262 ? -5.253 -6.288 -7.974 1.00 93.19 262 TYR A N 1
ATOM 2100 C CA . TYR A 1 262 ? -5.827 -4.986 -8.297 1.00 93.19 262 TYR A CA 1
ATOM 2101 C C . TYR A 1 262 ? -4.748 -4.045 -8.847 1.00 93.19 262 TYR A C 1
ATOM 2103 O O . TYR A 1 262 ? -4.014 -3.389 -8.110 1.00 93.19 262 TYR A O 1
ATOM 2111 N N . VAL A 1 263 ? -4.663 -3.945 -10.169 1.00 93.06 263 VAL A N 1
ATOM 2112 C CA . VAL A 1 263 ? -3.785 -3.004 -10.861 1.00 93.06 263 VAL A CA 1
ATOM 2113 C C . VAL A 1 263 ? -4.489 -1.649 -10.978 1.00 93.06 263 VAL A C 1
ATOM 2115 O O . VAL A 1 263 ? -5.320 -1.415 -11.864 1.00 93.06 263 VAL A O 1
ATOM 2118 N N . MET A 1 264 ? -4.139 -0.749 -10.061 1.00 93.69 264 MET A N 1
ATOM 2119 C CA . MET A 1 264 ? -4.633 0.630 -10.019 1.00 93.69 264 MET A CA 1
ATOM 2120 C C . MET A 1 264 ? -3.753 1.569 -10.855 1.00 93.69 264 MET A C 1
ATOM 2122 O O . MET A 1 264 ? -2.568 1.307 -11.061 1.00 93.69 264 MET A O 1
ATOM 2126 N N . THR A 1 265 ? -4.317 2.682 -11.314 1.00 94.25 265 THR A N 1
ATOM 2127 C CA . THR A 1 265 ? -3.576 3.815 -11.883 1.00 94.25 265 THR A CA 1
ATOM 2128 C C . THR A 1 265 ? -3.249 4.804 -10.773 1.00 94.25 265 THR A C 1
ATOM 2130 O O . THR A 1 265 ? -4.163 5.297 -10.112 1.00 94.25 265 THR A O 1
ATOM 2133 N N . LEU A 1 266 ? -1.969 5.132 -10.591 1.00 93.62 266 LEU A N 1
ATOM 2134 C CA . LEU A 1 266 ? -1.528 6.129 -9.616 1.00 93.62 266 LEU A CA 1
ATOM 2135 C C . LEU A 1 266 ? -1.562 7.530 -10.235 1.00 93.62 266 LEU A C 1
ATOM 2137 O O . LEU A 1 266 ? -0.976 7.784 -11.279 1.00 93.62 266 LEU A O 1
ATOM 2141 N N . THR A 1 267 ? -2.229 8.470 -9.586 1.00 93.81 267 THR A N 1
ATOM 2142 C CA . THR A 1 267 ? -2.246 9.879 -9.992 1.00 93.81 267 THR A CA 1
ATOM 2143 C C . THR A 1 267 ? -1.818 10.753 -8.828 1.00 93.81 267 THR A C 1
ATOM 2145 O O . THR A 1 267 ? -1.993 10.380 -7.667 1.00 93.81 267 THR A O 1
ATOM 2148 N N . SER A 1 268 ? -1.252 11.915 -9.130 1.00 92.19 268 SER A N 1
ATOM 2149 C CA . SER A 1 268 ? -0.943 12.938 -8.140 1.00 92.19 268 SER A CA 1
ATOM 2150 C C . SER A 1 268 ? -1.392 14.301 -8.652 1.00 92.19 268 SER A C 1
ATOM 2152 O O . SER A 1 268 ? -1.284 14.601 -9.842 1.00 92.19 268 SER A O 1
ATOM 2154 N N . ARG A 1 269 ? -1.945 15.122 -7.760 1.00 89.44 269 ARG A N 1
ATOM 2155 C CA . ARG A 1 269 ? -2.320 16.510 -8.053 1.00 89.44 269 ARG A CA 1
ATOM 2156 C C . ARG A 1 269 ? -2.122 17.376 -6.821 1.00 89.44 269 ARG A C 1
ATOM 2158 O O . ARG A 1 269 ? -2.329 16.915 -5.703 1.00 89.44 269 ARG A O 1
ATOM 2165 N N . ILE A 1 270 ? -1.771 18.639 -7.020 1.00 86.50 270 ILE A N 1
ATOM 2166 C CA . ILE A 1 270 ? -1.807 19.628 -5.944 1.00 86.50 270 ILE A CA 1
ATOM 2167 C C . ILE A 1 270 ? -3.266 20.064 -5.807 1.00 86.50 270 ILE A C 1
ATOM 2169 O O . ILE A 1 270 ? -3.851 20.557 -6.771 1.00 86.50 270 ILE A O 1
ATOM 2173 N N . ASN A 1 271 ? -3.879 19.833 -4.645 1.00 78.12 271 ASN A N 1
ATOM 2174 C CA . ASN A 1 271 ? -5.227 20.339 -4.399 1.00 78.12 271 ASN A CA 1
ATOM 2175 C C . ASN A 1 271 ? -5.205 21.869 -4.380 1.00 78.12 271 ASN A C 1
ATOM 2177 O O . ASN A 1 271 ? -4.249 22.469 -3.897 1.00 78.12 271 ASN A O 1
ATOM 2181 N N . SER A 1 272 ? -6.263 22.509 -4.865 1.00 77.88 272 SER A N 1
ATOM 2182 C CA . SER A 1 272 ? -6.418 23.950 -4.688 1.00 77.88 272 SER A CA 1
ATOM 2183 C C . SER A 1 272 ? -6.573 24.278 -3.198 1.00 77.88 272 SER A C 1
ATOM 2185 O O . SER A 1 272 ? -7.155 23.476 -2.457 1.00 77.88 272 SER A O 1
ATOM 2187 N N . PRO A 1 273 ? -6.078 25.440 -2.737 1.00 77.56 273 PRO A N 1
ATOM 2188 C CA . PRO A 1 273 ? -6.423 25.942 -1.417 1.00 77.56 273 PRO A CA 1
ATOM 2189 C C . PRO A 1 273 ? -7.942 25.961 -1.236 1.00 77.56 273 PRO A C 1
ATOM 2191 O O . PRO A 1 273 ? -8.682 26.278 -2.168 1.00 77.56 273 PRO A O 1
ATOM 2194 N N . SER A 1 274 ? -8.406 25.611 -0.042 1.00 77.31 274 SER A N 1
ATOM 2195 C CA . SER A 1 274 ? -9.832 25.616 0.291 1.00 77.31 274 SER A CA 1
ATOM 2196 C C . SER A 1 274 ? -10.070 26.393 1.575 1.00 77.31 274 SER A C 1
ATOM 2198 O O . SER A 1 274 ? -9.160 26.557 2.386 1.00 77.31 274 SER A O 1
ATOM 2200 N N . VAL A 1 275 ? -11.287 26.898 1.754 1.00 79.06 275 VAL A N 1
ATOM 2201 C CA . VAL A 1 275 ? -11.691 27.578 2.984 1.00 79.06 275 VAL A CA 1
ATOM 2202 C C . VAL A 1 275 ? -12.649 26.666 3.733 1.00 79.06 275 VAL A C 1
ATOM 2204 O O . VAL A 1 275 ? -13.727 26.356 3.231 1.00 79.06 275 VAL A O 1
ATOM 2207 N N . ILE A 1 276 ? -12.261 26.240 4.934 1.00 71.06 276 ILE A N 1
ATOM 2208 C CA . ILE A 1 276 ? -13.114 25.459 5.836 1.00 71.06 276 ILE A CA 1
ATOM 2209 C C . ILE A 1 276 ? -13.358 26.294 7.088 1.00 71.06 276 ILE A C 1
ATOM 2211 O O . ILE A 1 276 ? -12.421 26.610 7.816 1.00 71.06 276 ILE A O 1
ATOM 2215 N N . GLU A 1 277 ? -14.617 26.672 7.323 1.00 73.12 277 GLU A N 1
ATOM 2216 C CA . GLU A 1 277 ? -15.033 27.482 8.483 1.00 73.12 277 GLU A CA 1
ATOM 2217 C C . GLU A 1 277 ? -14.169 28.748 8.683 1.00 73.12 277 GLU A C 1
ATOM 2219 O O . GLU A 1 277 ? -13.719 29.054 9.784 1.00 73.12 277 GLU A O 1
ATOM 2224 N N . GLY A 1 278 ? -13.883 29.466 7.590 1.00 74.94 278 GLY A N 1
ATOM 2225 C CA . GLY A 1 278 ? -13.072 30.692 7.601 1.00 74.94 278 GLY A CA 1
ATOM 2226 C C . GLY A 1 278 ? -11.556 30.471 7.685 1.00 74.94 278 GLY A C 1
ATOM 2227 O O . GLY A 1 278 ? -10.799 31.434 7.596 1.00 74.94 278 GLY A O 1
ATOM 2228 N N . ARG A 1 279 ? -11.083 29.224 7.811 1.00 73.75 279 ARG A N 1
ATOM 2229 C CA . ARG A 1 279 ? -9.653 28.882 7.786 1.00 73.75 279 ARG A CA 1
ATOM 2230 C C . ARG A 1 279 ? -9.216 28.522 6.373 1.00 73.75 279 ARG A C 1
ATOM 2232 O O . ARG A 1 279 ? -9.816 27.648 5.750 1.00 73.75 279 ARG A O 1
ATOM 2239 N N . ILE A 1 280 ? -8.145 29.151 5.893 1.00 78.75 280 ILE A N 1
ATOM 2240 C CA . ILE A 1 280 ? -7.498 28.772 4.634 1.00 78.75 280 ILE A CA 1
ATOM 2241 C C . ILE A 1 280 ? -6.684 27.503 4.879 1.00 78.75 280 ILE A C 1
ATOM 2243 O O . ILE A 1 280 ? -5.741 27.492 5.669 1.00 78.75 280 ILE A O 1
ATOM 2247 N N . ILE A 1 281 ? -7.042 26.433 4.183 1.00 74.69 281 ILE A N 1
ATOM 2248 C CA . ILE A 1 281 ? -6.275 25.197 4.134 1.00 74.69 281 ILE A CA 1
ATOM 2249 C C . ILE A 1 281 ? -5.436 25.227 2.867 1.00 74.69 281 ILE A C 1
ATOM 2251 O O . ILE A 1 281 ? -5.967 25.320 1.758 1.00 74.69 281 ILE A O 1
ATOM 2255 N N . SER A 1 282 ? -4.117 25.150 3.039 1.00 74.12 282 SER A N 1
ATOM 2256 C CA . SER A 1 282 ? -3.191 25.096 1.916 1.00 74.12 282 SER A CA 1
ATOM 2257 C C . SER A 1 282 ? -3.410 23.836 1.084 1.00 74.12 282 SER A C 1
ATOM 2259 O O . SER A 1 282 ? -3.666 22.741 1.592 1.00 74.12 282 SER A O 1
ATOM 2261 N N . GLY A 1 283 ? -3.287 24.011 -0.227 1.00 71.94 283 GLY A N 1
ATOM 2262 C CA . GLY A 1 283 ? -3.279 22.919 -1.178 1.00 71.94 283 GLY A CA 1
ATOM 2263 C C . GLY A 1 283 ? -2.125 21.961 -0.915 1.00 71.94 283 GLY A C 1
ATOM 2264 O O . GLY A 1 283 ? -0.966 22.339 -1.069 1.00 71.94 283 GLY A O 1
ATOM 2265 N N . LYS A 1 284 ? -2.421 20.722 -0.516 1.00 79.19 284 LYS A N 1
ATOM 2266 C CA . LYS A 1 284 ? -1.413 19.661 -0.374 1.00 79.19 284 LYS A CA 1
ATOM 2267 C C . LYS A 1 284 ? -1.430 18.738 -1.590 1.00 79.19 284 LYS A C 1
ATOM 2269 O O . LYS A 1 284 ? -2.444 18.627 -2.283 1.00 79.19 284 LYS A O 1
ATOM 2274 N N . MET A 1 285 ? -0.303 18.071 -1.837 1.00 89.69 285 MET A N 1
ATOM 2275 C CA . MET A 1 285 ? -0.226 16.995 -2.824 1.00 89.69 285 MET A CA 1
ATOM 2276 C C . MET A 1 285 ? -1.174 15.863 -2.409 1.00 89.69 285 MET A C 1
ATOM 2278 O O . MET A 1 285 ? -1.054 15.327 -1.309 1.00 89.69 285 MET A O 1
ATOM 2282 N N . LEU A 1 286 ? -2.104 15.514 -3.291 1.00 92.62 286 LEU A N 1
ATOM 2283 C CA . LEU A 1 286 ? -3.015 14.387 -3.156 1.00 92.62 286 LEU A CA 1
ATOM 2284 C C . LEU A 1 286 ? -2.579 13.293 -4.125 1.00 92.62 286 LEU A C 1
ATOM 2286 O O . LEU A 1 286 ? -2.537 13.514 -5.336 1.00 92.62 286 LEU A O 1
ATOM 2290 N N . TYR A 1 287 ? -2.301 12.113 -3.589 1.00 95.06 287 TYR A N 1
ATOM 2291 C CA . TYR A 1 287 ? -2.101 10.886 -4.347 1.00 95.06 287 TYR A CA 1
ATOM 2292 C C . TYR A 1 287 ? -3.435 10.153 -4.460 1.00 95.06 287 TYR A C 1
ATOM 2294 O O . TYR A 1 287 ? -4.244 10.168 -3.533 1.00 95.06 287 TYR A O 1
ATOM 2302 N N . SER A 1 288 ? -3.709 9.530 -5.599 1.00 95.81 288 SER A N 1
ATOM 2303 C CA . SER A 1 288 ? -4.953 8.794 -5.819 1.00 95.81 288 SER A CA 1
ATOM 2304 C C . SER A 1 288 ? -4.725 7.550 -6.656 1.00 95.81 288 SER A C 1
ATOM 2306 O O . SER A 1 288 ? -4.168 7.632 -7.751 1.00 95.81 288 SER A O 1
ATOM 2308 N N . LEU A 1 289 ? -5.201 6.417 -6.150 1.00 96.56 289 LEU A N 1
ATOM 2309 C CA . LEU A 1 289 ? -5.257 5.143 -6.855 1.00 96.56 289 LEU A CA 1
ATOM 2310 C C . LEU A 1 289 ? -6.628 5.011 -7.502 1.00 96.56 289 LEU A C 1
ATOM 2312 O O . LEU A 1 289 ? -7.639 5.104 -6.813 1.00 96.56 289 LEU A O 1
ATOM 2316 N N . ILE A 1 290 ? -6.668 4.827 -8.820 1.00 96.31 290 ILE A N 1
ATOM 2317 C CA . ILE A 1 290 ? -7.904 4.859 -9.609 1.00 96.31 290 ILE A CA 1
ATOM 2318 C C . ILE A 1 290 ? -8.013 3.602 -10.465 1.00 96.31 290 ILE A C 1
ATOM 2320 O O . ILE A 1 290 ? -7.051 3.203 -11.117 1.00 96.31 290 ILE A O 1
ATOM 2324 N N . SER A 1 291 ? -9.204 3.014 -10.537 1.00 93.94 291 SER A N 1
ATOM 2325 C CA . SER A 1 291 ? -9.527 1.977 -11.515 1.00 93.94 291 SER A CA 1
ATOM 2326 C C . SER A 1 291 ? -10.871 2.250 -12.172 1.00 93.94 291 SER A C 1
ATOM 2328 O O . SER A 1 291 ? -11.829 2.641 -11.514 1.00 93.94 291 SER A O 1
ATOM 2330 N N . LYS A 1 292 ? -10.917 2.028 -13.489 1.00 91.44 292 LYS A N 1
ATOM 2331 C CA . LYS A 1 292 ? -12.137 2.009 -14.313 1.00 91.44 292 LYS A CA 1
ATOM 2332 C C . LYS A 1 292 ? -12.400 0.628 -14.924 1.00 91.44 292 LYS A C 1
ATOM 2334 O O . LYS A 1 292 ? -13.189 0.491 -15.852 1.00 91.44 292 LYS A O 1
ATOM 2339 N N . LYS A 1 293 ? -11.660 -0.399 -14.488 1.00 90.12 293 LYS A N 1
ATOM 2340 C CA . LYS A 1 293 ? -11.864 -1.769 -14.971 1.00 90.12 293 LYS A CA 1
ATOM 2341 C C . LYS A 1 293 ? -12.993 -2.375 -14.151 1.00 90.12 293 LYS A C 1
ATOM 2343 O O . LYS A 1 293 ? -12.791 -2.634 -12.969 1.00 90.12 293 LYS A O 1
ATOM 2348 N N . GLU A 1 294 ? -14.133 -2.612 -14.787 1.00 89.69 294 GLU A N 1
ATOM 2349 C CA . GLU A 1 294 ? -15.375 -3.072 -14.152 1.00 89.69 294 GLU A CA 1
ATOM 2350 C C . GLU A 1 294 ? -15.166 -4.256 -13.198 1.00 89.69 294 GLU A C 1
ATOM 2352 O O . GLU A 1 294 ? -15.593 -4.203 -12.053 1.00 89.69 294 GLU A O 1
ATOM 2357 N N . VAL A 1 295 ? -14.393 -5.270 -13.602 1.00 91.06 295 VAL A N 1
ATOM 2358 C CA . VAL A 1 295 ? -14.081 -6.427 -12.740 1.00 91.06 295 VAL A CA 1
ATOM 2359 C C . VAL A 1 295 ? -13.386 -6.017 -11.434 1.00 91.06 295 VAL A C 1
ATOM 2361 O O . VAL A 1 295 ? -13.681 -6.567 -10.377 1.00 91.06 295 VAL A O 1
ATOM 2364 N N . GLN A 1 296 ? -12.460 -5.055 -11.486 1.00 93.88 296 GLN A N 1
ATOM 2365 C CA . GLN A 1 296 ? -11.787 -4.550 -10.284 1.00 93.88 296 GLN A CA 1
ATOM 2366 C C . GLN A 1 296 ? -12.736 -3.691 -9.451 1.00 93.88 296 GLN A C 1
ATOM 2368 O O . GLN A 1 296 ? -12.740 -3.811 -8.232 1.00 93.88 296 GLN A O 1
ATOM 2373 N N . TYR A 1 297 ? -13.546 -2.858 -10.112 1.00 95.00 297 TYR A N 1
ATOM 2374 C CA . TYR A 1 297 ? -14.561 -2.042 -9.458 1.00 95.00 297 TYR A CA 1
ATOM 2375 C C . TYR A 1 297 ? -15.559 -2.912 -8.689 1.00 95.00 297 TYR A C 1
ATOM 2377 O O . TYR A 1 297 ? -15.688 -2.730 -7.486 1.00 95.00 297 TYR A O 1
ATOM 2385 N N . ASN A 1 298 ? -16.204 -3.884 -9.344 1.00 95.25 298 ASN A N 1
ATOM 2386 C CA . ASN A 1 298 ? -17.241 -4.721 -8.734 1.00 95.25 298 ASN A CA 1
ATOM 2387 C C . ASN A 1 298 ? -16.683 -5.534 -7.563 1.00 95.25 298 ASN A C 1
ATOM 2389 O O . ASN A 1 298 ? -17.305 -5.591 -6.510 1.00 95.25 298 ASN A O 1
ATOM 2393 N N . ARG A 1 299 ? -15.465 -6.079 -7.687 1.00 96.19 299 ARG A N 1
ATOM 2394 C CA . ARG A 1 299 ? -14.802 -6.773 -6.571 1.00 96.19 299 ARG A CA 1
ATOM 2395 C C . ARG A 1 299 ? -14.526 -5.845 -5.387 1.00 96.19 299 ARG A C 1
ATOM 2397 O O . ARG A 1 299 ? -14.858 -6.199 -4.261 1.00 96.19 299 ARG A O 1
ATOM 2404 N N . LEU A 1 300 ? -13.958 -4.659 -5.630 1.00 97.31 300 LEU A N 1
ATOM 2405 C CA . LEU A 1 300 ? -13.697 -3.679 -4.570 1.00 97.31 300 LEU A CA 1
ATOM 2406 C C . LEU A 1 300 ? -14.999 -3.143 -3.952 1.00 97.31 300 LEU A C 1
ATOM 2408 O O . LEU A 1 300 ? -15.065 -2.934 -2.745 1.00 97.31 300 LEU A O 1
ATOM 2412 N N . ALA A 1 301 ? -16.048 -2.963 -4.755 1.00 96.94 301 ALA A N 1
ATOM 2413 C CA . ALA A 1 301 ? -17.365 -2.557 -4.283 1.00 96.94 301 ALA A CA 1
ATOM 2414 C C . ALA A 1 301 ? -17.969 -3.642 -3.385 1.00 96.94 301 ALA A C 1
ATOM 2416 O O . ALA A 1 301 ? -18.395 -3.342 -2.273 1.00 96.94 301 ALA A O 1
ATOM 2417 N N . SER A 1 302 ? -17.904 -4.904 -3.815 1.00 96.44 302 SER A N 1
ATOM 2418 C CA . SER A 1 302 ? -18.399 -6.062 -3.073 1.00 96.44 302 SER A CA 1
ATOM 2419 C C . SER A 1 302 ? -17.733 -6.201 -1.698 1.00 96.44 302 SER A C 1
ATOM 2421 O O . SER A 1 302 ? -18.433 -6.199 -0.683 1.00 96.44 302 SER A O 1
ATOM 2423 N N . ILE A 1 303 ? -16.391 -6.201 -1.621 1.00 95.56 303 ILE A N 1
ATOM 2424 C CA . ILE A 1 303 ? -15.683 -6.327 -0.328 1.00 95.56 303 ILE A CA 1
ATOM 2425 C C . ILE A 1 303 ? -15.966 -5.147 0.614 1.00 95.56 303 ILE A C 1
ATOM 2427 O O . ILE A 1 303 ? -16.030 -5.313 1.833 1.00 95.56 303 ILE A O 1
ATOM 2431 N N . SER A 1 304 ? -16.170 -3.950 0.060 1.00 95.19 304 SER A N 1
ATOM 2432 C CA . SER A 1 304 ? -16.413 -2.737 0.838 1.00 95.19 304 SER A CA 1
ATOM 2433 C C . SER A 1 304 ? -17.891 -2.510 1.168 1.00 95.19 304 SER A C 1
ATOM 2435 O O . SER A 1 304 ? -18.190 -1.701 2.048 1.00 95.19 304 SER A O 1
ATOM 2437 N N . GLY A 1 305 ? -18.809 -3.258 0.550 1.00 93.81 305 GLY A N 1
ATOM 2438 C CA . GLY A 1 305 ? -20.253 -3.127 0.735 1.00 93.81 305 GLY A CA 1
ATOM 2439 C C . GLY A 1 305 ? -20.876 -1.946 -0.017 1.00 93.81 305 GLY A C 1
ATOM 2440 O O . GLY A 1 305 ? -21.832 -1.356 0.491 1.00 93.81 305 GLY A O 1
ATOM 2441 N N . PHE A 1 306 ? -20.327 -1.599 -1.183 1.00 93.44 306 PHE A N 1
ATOM 2442 C CA . PHE A 1 306 ? -20.862 -0.617 -2.129 1.00 93.44 306 PHE A CA 1
ATOM 2443 C C . PHE A 1 306 ? -21.582 -1.298 -3.296 1.00 93.44 306 PHE A C 1
ATOM 2445 O O . PHE A 1 306 ? -21.379 -2.476 -3.581 1.00 93.44 306 PHE A O 1
ATOM 2452 N N . THR A 1 307 ? -22.419 -0.530 -3.990 1.00 91.94 307 THR A N 1
ATOM 2453 C CA . THR A 1 307 ? -23.161 -1.001 -5.162 1.00 91.94 307 THR A CA 1
ATOM 2454 C C . THR A 1 307 ? -22.221 -1.332 -6.318 1.00 91.94 307 THR A C 1
ATOM 2456 O O . THR A 1 307 ? -21.345 -0.539 -6.664 1.00 91.94 307 THR A O 1
ATOM 2459 N N . GLU A 1 308 ? -22.439 -2.484 -6.947 1.00 91.75 308 GLU A N 1
ATOM 2460 C CA . GLU A 1 308 ? -21.737 -2.878 -8.166 1.00 91.75 308 GLU A CA 1
ATOM 2461 C C . GLU A 1 308 ? -22.154 -2.019 -9.368 1.00 91.75 308 GLU A C 1
ATOM 2463 O O . GLU A 1 308 ? -23.234 -1.429 -9.425 1.00 91.75 308 GLU A O 1
ATOM 2468 N N . SER A 1 309 ? -21.265 -1.938 -10.349 1.00 87.38 309 SER A N 1
ATOM 2469 C CA . SER A 1 309 ? -21.516 -1.272 -11.614 1.00 87.38 309 SER A CA 1
ATOM 2470 C C . SER A 1 309 ? -22.189 -2.244 -12.577 1.00 87.38 309 SER A C 1
ATOM 2472 O O . SER A 1 309 ? -21.859 -3.427 -12.614 1.00 87.38 309 SER A O 1
ATOM 2474 N N . GLN A 1 310 ? -23.122 -1.719 -13.371 1.00 80.62 310 GLN A N 1
ATOM 2475 C CA . GLN A 1 310 ? -23.795 -2.434 -14.461 1.00 80.62 310 GLN A CA 1
ATOM 2476 C C . GLN A 1 310 ? -23.525 -1.744 -15.810 1.00 80.62 310 GLN A C 1
ATOM 2478 O O . GLN A 1 310 ? -24.386 -1.692 -16.688 1.00 80.62 310 GLN A O 1
ATOM 2483 N N . THR A 1 311 ? -22.368 -1.094 -15.961 1.00 70.38 311 THR A N 1
ATOM 2484 C CA . THR A 1 311 ? -22.101 -0.270 -17.146 1.00 70.38 311 THR A CA 1
ATOM 2485 C C . THR A 1 311 ? -21.984 -1.109 -18.417 1.00 70.38 311 THR A C 1
ATOM 2487 O O . THR A 1 311 ? -21.179 -2.025 -18.493 1.00 70.38 311 THR A O 1
ATOM 2490 N N . SER A 1 312 ? -22.684 -0.706 -19.481 1.00 56.69 312 SER A N 1
ATOM 2491 C CA . SER A 1 312 ? -22.571 -1.311 -20.820 1.00 56.69 312 SER A CA 1
ATOM 2492 C C . SER A 1 312 ? -21.253 -1.000 -21.551 1.00 56.69 312 SER A C 1
ATOM 2494 O O . SER A 1 312 ? -20.941 -1.618 -22.569 1.00 56.69 312 SER A O 1
ATOM 2496 N N . ARG A 1 313 ? -20.459 -0.033 -21.064 1.00 60.62 313 ARG A N 1
ATOM 2497 C CA . ARG A 1 313 ? -19.157 0.333 -21.646 1.00 60.62 313 ARG A CA 1
ATOM 2498 C C . ARG A 1 313 ? -18.053 -0.580 -21.121 1.00 60.62 313 ARG A C 1
ATOM 2500 O O . ARG A 1 313 ? -17.391 -0.259 -20.137 1.00 60.62 313 ARG A O 1
ATOM 2507 N N . GLN A 1 314 ? -17.770 -1.657 -21.847 1.00 57.28 314 GLN A N 1
ATOM 2508 C CA . GLN A 1 314 ? -16.549 -2.421 -21.611 1.00 57.28 314 GLN A CA 1
ATOM 2509 C C . GLN A 1 314 ? -15.323 -1.604 -22.042 1.00 57.28 314 GLN A C 1
ATOM 2511 O O . GLN A 1 314 ? -15.105 -1.306 -23.221 1.00 57.28 314 GLN A O 1
ATOM 2516 N N . HIS A 1 315 ? -14.483 -1.234 -21.076 1.00 61.22 315 HIS A N 1
ATOM 2517 C CA . HIS A 1 315 ? -13.148 -0.720 -21.362 1.00 61.22 315 HIS A CA 1
ATOM 2518 C C . HIS A 1 315 ? -12.250 -1.872 -21.856 1.00 61.22 315 HIS A C 1
ATOM 2520 O O . HIS A 1 315 ? -11.477 -2.441 -21.093 1.00 61.22 315 HIS A O 1
ATOM 2526 N N . ASN A 1 316 ? -12.320 -2.183 -23.156 1.00 56.81 316 ASN A N 1
ATOM 2527 C CA . ASN A 1 316 ? -11.607 -3.300 -23.804 1.00 56.81 316 ASN A CA 1
ATOM 2528 C C . ASN A 1 316 ? -10.089 -3.113 -23.964 1.00 56.81 316 ASN A C 1
ATOM 2530 O O . ASN A 1 316 ? -9.416 -3.939 -24.579 1.00 56.81 316 ASN A O 1
ATOM 2534 N N . LYS A 1 317 ? -9.505 -2.028 -23.442 1.00 66.56 317 LYS A N 1
ATOM 2535 C CA . LYS A 1 317 ? -8.048 -1.876 -23.489 1.00 66.56 317 LYS A CA 1
ATOM 2536 C C . LYS A 1 317 ? -7.434 -2.849 -22.487 1.00 66.56 317 LYS A C 1
ATOM 2538 O O . LYS A 1 317 ? -7.535 -2.633 -21.283 1.00 66.56 317 LYS A O 1
ATOM 2543 N N . ASN A 1 318 ? -6.746 -3.878 -22.979 1.00 73.00 318 ASN A N 1
ATOM 2544 C CA . ASN A 1 318 ? -5.866 -4.700 -22.152 1.00 73.00 318 ASN A CA 1
ATOM 2545 C C . ASN A 1 318 ? -4.752 -3.812 -21.605 1.00 73.00 318 ASN A C 1
ATOM 2547 O O . ASN A 1 318 ? -3.807 -3.499 -22.327 1.00 73.00 318 ASN A O 1
ATOM 2551 N N . LEU A 1 319 ? -4.918 -3.349 -20.361 1.00 82.75 319 LEU A N 1
ATOM 2552 C CA . LEU A 1 319 ? -4.030 -2.400 -19.688 1.00 82.75 319 LEU A CA 1
ATOM 2553 C C . LEU A 1 319 ? -2.742 -3.054 -19.154 1.00 82.75 319 LEU A C 1
ATOM 2555 O O . LEU A 1 319 ? -1.722 -2.370 -19.036 1.00 82.75 319 LEU A O 1
ATOM 2559 N N . TRP A 1 320 ? -2.773 -4.364 -18.929 1.00 91.06 320 TRP A N 1
ATOM 2560 C CA . TRP A 1 320 ? -1.664 -5.219 -18.507 1.00 91.06 320 TRP A CA 1
ATOM 2561 C C . TRP A 1 320 ? -1.987 -6.676 -18.863 1.00 91.06 320 TRP A C 1
ATOM 2563 O O . TRP A 1 320 ? -3.155 -7.003 -19.103 1.00 91.06 320 TRP A O 1
ATOM 2573 N N . HIS A 1 321 ? -0.979 -7.541 -18.850 1.00 92.56 321 HIS A N 1
ATOM 2574 C CA . HIS A 1 321 ? -1.131 -9.000 -18.878 1.00 92.56 321 HIS A CA 1
ATOM 2575 C C . HIS A 1 321 ? -0.200 -9.643 -17.851 1.00 92.56 321 HIS A C 1
ATOM 2577 O O . HIS A 1 321 ? 0.661 -8.970 -17.296 1.00 92.56 321 HIS A O 1
ATOM 2583 N N . MET A 1 322 ? -0.403 -10.923 -17.558 1.00 91.88 322 MET A N 1
ATOM 2584 C CA . MET A 1 322 ? 0.467 -11.692 -16.669 1.00 91.88 322 MET A CA 1
ATOM 2585 C C . MET A 1 322 ? 1.257 -12.695 -17.498 1.00 91.88 322 MET A C 1
ATOM 2587 O O . MET A 1 322 ? 0.683 -13.343 -18.370 1.00 91.88 322 MET A O 1
ATOM 2591 N N . ILE A 1 323 ? 2.552 -12.825 -17.222 1.00 90.62 323 ILE A N 1
ATOM 2592 C CA . ILE A 1 323 ? 3.398 -13.873 -17.826 1.00 90.62 323 ILE A CA 1
ATOM 2593 C C . ILE A 1 323 ? 3.533 -15.094 -16.907 1.00 90.62 323 ILE A C 1
ATOM 2595 O O . ILE A 1 323 ? 3.883 -16.183 -17.351 1.00 90.62 323 ILE A O 1
ATOM 2599 N N . ASN A 1 324 ? 3.236 -14.910 -15.621 1.00 88.44 324 ASN A N 1
ATOM 2600 C CA . ASN A 1 324 ? 3.024 -15.942 -14.612 1.00 88.44 324 ASN A CA 1
ATOM 2601 C C . ASN A 1 324 ? 2.215 -15.333 -13.451 1.00 88.44 324 ASN A C 1
ATOM 2603 O O . ASN A 1 324 ? 1.922 -14.137 -13.466 1.00 88.44 324 ASN A O 1
ATOM 2607 N N . GLU A 1 325 ? 1.884 -16.130 -12.436 1.00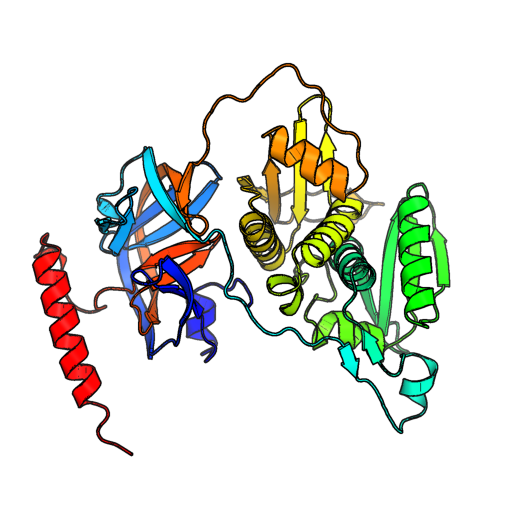 87.12 325 GLU A N 1
ATOM 2608 C CA . GLU A 1 325 ? 1.114 -15.692 -11.260 1.00 87.12 325 GLU A CA 1
ATOM 2609 C C . GLU A 1 325 ? 1.763 -14.555 -10.446 1.00 87.12 325 GLU A C 1
ATOM 2611 O O . GLU A 1 325 ? 1.066 -13.859 -9.714 1.00 87.12 325 GLU A O 1
ATOM 2616 N N . ASN A 1 326 ? 3.069 -14.326 -10.611 1.00 90.62 326 ASN A N 1
ATOM 2617 C CA . ASN A 1 326 ? 3.886 -13.399 -9.833 1.00 90.62 326 ASN A CA 1
ATOM 2618 C C . ASN A 1 326 ? 4.323 -12.137 -10.599 1.00 90.62 326 ASN A C 1
ATOM 2620 O O . ASN A 1 326 ? 4.913 -11.257 -9.974 1.00 90.62 326 ASN A O 1
ATOM 2624 N N . LEU A 1 327 ? 4.061 -12.012 -11.908 1.00 93.19 327 LEU A N 1
ATOM 2625 C CA . LEU A 1 327 ? 4.536 -10.882 -12.721 1.00 93.19 327 LEU A CA 1
ATOM 2626 C C . LEU A 1 327 ? 3.458 -10.314 -13.651 1.00 93.19 327 LEU A C 1
ATOM 2628 O O . LEU A 1 327 ? 3.005 -10.970 -14.594 1.00 93.19 327 LEU A O 1
ATOM 2632 N N . TYR A 1 328 ? 3.127 -9.043 -13.425 1.00 94.06 328 TYR A N 1
ATOM 2633 C CA . TYR A 1 328 ? 2.353 -8.199 -14.329 1.00 94.06 328 TYR A CA 1
ATOM 2634 C C . TYR A 1 328 ? 3.260 -7.474 -15.318 1.00 94.06 328 TYR A C 1
ATOM 2636 O O . TYR A 1 328 ? 4.232 -6.835 -14.935 1.00 94.06 328 TYR A O 1
ATOM 2644 N N . MET A 1 329 ? 2.873 -7.476 -16.585 1.00 94.69 329 MET A N 1
ATOM 2645 C CA . MET A 1 329 ? 3.510 -6.714 -17.646 1.00 94.69 329 MET A CA 1
ATOM 2646 C C . MET A 1 329 ? 2.678 -5.470 -17.949 1.00 94.69 329 MET A C 1
ATOM 2648 O O . MET A 1 329 ? 1.510 -5.563 -18.340 1.00 94.69 329 MET A O 1
ATOM 2652 N N . ILE A 1 330 ? 3.273 -4.290 -17.761 1.00 94.38 330 ILE A N 1
ATOM 2653 C CA . ILE A 1 330 ? 2.614 -3.005 -18.012 1.00 94.38 330 ILE A CA 1
ATOM 2654 C C . ILE A 1 330 ? 3.422 -2.217 -19.037 1.00 94.38 330 ILE A C 1
ATOM 2656 O O . ILE A 1 330 ? 4.613 -1.971 -18.856 1.00 94.38 330 ILE A O 1
ATOM 2660 N N . LYS A 1 331 ? 2.747 -1.789 -20.106 1.00 94.81 331 LYS A N 1
ATOM 2661 C CA . LYS A 1 331 ? 3.358 -1.025 -21.194 1.00 94.81 331 LYS A CA 1
ATOM 2662 C C . LYS A 1 331 ? 3.845 0.354 -20.756 1.00 94.81 331 LYS A C 1
ATOM 2664 O O . LYS A 1 331 ? 3.126 1.066 -20.044 1.00 94.81 331 LYS A O 1
ATOM 2669 N N . THR A 1 332 ? 5.008 0.757 -21.256 1.00 94.19 332 THR A N 1
ATOM 2670 C CA . THR A 1 332 ? 5.508 2.138 -21.212 1.00 94.19 332 THR A CA 1
ATOM 2671 C C . THR A 1 332 ? 4.669 3.032 -22.127 1.00 94.19 332 THR A C 1
ATOM 2673 O O . THR A 1 332 ? 4.367 2.667 -23.257 1.00 94.19 332 THR A O 1
ATOM 2676 N N . THR A 1 333 ? 4.280 4.212 -21.651 1.00 94.88 333 THR A N 1
ATOM 2677 C CA . THR A 1 333 ? 3.498 5.208 -22.406 1.00 94.88 333 THR A CA 1
ATOM 2678 C C . THR A 1 333 ? 4.251 6.508 -22.639 1.00 94.88 333 THR A C 1
ATOM 2680 O O . THR A 1 333 ? 3.873 7.277 -23.520 1.00 94.88 333 THR A O 1
ATOM 2683 N N . LYS A 1 334 ? 5.299 6.777 -21.855 1.00 93.94 334 LYS A N 1
ATOM 2684 C CA . LYS A 1 334 ? 6.115 7.984 -21.982 1.00 93.94 334 LYS A CA 1
ATOM 2685 C C . LYS A 1 334 ? 7.542 7.703 -21.527 1.00 93.94 334 LYS A C 1
ATOM 2687 O O . LYS A 1 334 ? 7.735 7.170 -20.435 1.00 93.94 334 LYS A O 1
ATOM 2692 N N . THR A 1 335 ? 8.502 8.147 -22.327 1.00 93.75 335 THR A N 1
ATOM 2693 C CA . THR A 1 335 ? 9.927 8.197 -21.988 1.00 93.75 335 THR A CA 1
ATOM 2694 C C . THR A 1 335 ? 10.381 9.648 -22.122 1.00 93.75 335 THR A C 1
ATOM 2696 O O . THR A 1 335 ? 10.100 10.283 -23.136 1.00 93.75 335 THR A O 1
ATOM 2699 N N . VAL A 1 336 ? 11.017 10.198 -21.088 1.00 94.94 336 VAL A N 1
ATOM 2700 C CA . VAL A 1 336 ? 11.574 11.562 -21.092 1.00 94.94 336 VAL A CA 1
ATOM 2701 C C . VAL A 1 336 ? 13.058 11.478 -20.792 1.00 94.94 336 VAL A C 1
ATOM 2703 O O . VAL A 1 336 ? 13.428 10.866 -19.793 1.00 94.94 336 VAL A O 1
ATOM 2706 N N . HIS A 1 337 ? 13.872 12.103 -21.636 1.00 94.12 337 HIS A N 1
ATOM 2707 C CA . HIS A 1 337 ? 15.312 12.233 -21.446 1.00 94.12 337 HIS A CA 1
ATOM 2708 C C . HIS A 1 337 ? 15.620 13.670 -21.043 1.00 94.12 337 HIS A C 1
ATOM 2710 O O . HIS A 1 337 ? 15.086 14.602 -21.646 1.00 94.12 337 HIS A O 1
ATOM 2716 N N . GLU A 1 338 ? 16.432 13.841 -20.009 1.00 95.00 338 GLU A N 1
ATOM 2717 C CA . GLU A 1 338 ? 16.795 15.153 -19.481 1.00 95.00 338 GLU A CA 1
ATOM 2718 C C . GLU A 1 338 ? 18.194 15.075 -18.868 1.00 95.00 338 GLU A C 1
ATOM 2720 O O . GLU A 1 338 ? 18.468 14.160 -18.086 1.00 95.00 338 GLU A O 1
ATOM 2725 N N . GLU A 1 339 ? 19.069 16.021 -19.205 1.00 94.88 339 GLU A N 1
ATOM 2726 C CA . GLU A 1 339 ? 20.357 16.169 -18.525 1.00 94.88 339 GLU A CA 1
ATOM 2727 C C . GLU A 1 339 ? 20.141 16.737 -17.123 1.00 94.88 339 GLU A C 1
ATOM 2729 O O . GLU A 1 339 ? 19.401 17.707 -16.940 1.00 94.88 339 GLU A O 1
ATOM 2734 N N . LYS A 1 340 ? 20.766 16.114 -16.121 1.00 93.25 340 LYS A N 1
ATOM 2735 C CA . LYS A 1 340 ? 20.694 16.560 -14.727 1.00 93.25 340 LYS A CA 1
ATOM 2736 C C . LYS A 1 340 ? 22.020 16.399 -14.018 1.00 93.25 340 LYS A C 1
ATOM 2738 O O . LYS A 1 340 ? 22.697 15.388 -14.191 1.00 93.25 340 LYS A O 1
ATOM 2743 N N . ASP A 1 341 ? 22.259 17.341 -13.117 1.00 93.25 341 ASP A N 1
ATOM 2744 C CA . ASP A 1 341 ? 23.284 17.264 -12.087 1.00 93.25 341 ASP A CA 1
ATOM 2745 C C . ASP A 1 341 ? 22.609 16.939 -10.753 1.00 93.25 341 ASP A C 1
ATOM 2747 O O . ASP A 1 341 ? 21.891 17.765 -10.184 1.00 93.25 341 ASP A O 1
ATOM 2751 N N . GLN A 1 342 ? 22.776 15.708 -10.272 1.00 92.19 342 GLN A N 1
ATOM 2752 C CA . GLN A 1 342 ? 22.197 15.250 -9.006 1.00 92.19 342 GLN A CA 1
ATOM 2753 C C . GLN A 1 342 ? 22.956 14.050 -8.440 1.00 92.19 342 GLN A C 1
ATOM 2755 O O . GLN A 1 342 ? 23.676 13.355 -9.154 1.00 92.19 342 GLN A O 1
ATOM 2760 N N . ASP A 1 343 ? 22.732 13.747 -7.164 1.00 91.56 343 ASP A N 1
ATOM 2761 C CA . ASP A 1 343 ? 23.156 12.465 -6.610 1.00 91.56 343 ASP A CA 1
ATOM 2762 C C . ASP A 1 343 ? 22.260 11.330 -7.122 1.00 91.56 343 ASP A C 1
ATOM 2764 O O . ASP A 1 343 ? 21.029 11.429 -7.131 1.00 91.56 343 ASP A O 1
ATOM 2768 N N . VAL A 1 344 ? 22.885 10.222 -7.514 1.00 90.94 344 VAL A N 1
ATOM 2769 C CA . VAL A 1 344 ? 22.205 8.971 -7.867 1.00 90.94 344 VAL A CA 1
ATOM 2770 C C . VAL A 1 344 ? 22.554 7.883 -6.862 1.00 90.94 344 VAL A C 1
ATOM 2772 O O . VAL A 1 344 ? 23.656 7.840 -6.307 1.00 90.94 344 VAL A O 1
ATOM 2775 N N . TYR A 1 345 ? 21.591 6.994 -6.638 1.00 90.38 345 TYR A N 1
ATOM 2776 C CA . TYR A 1 345 ? 21.636 5.985 -5.588 1.00 90.38 345 TYR A CA 1
ATOM 2777 C C . TYR A 1 345 ? 21.365 4.608 -6.178 1.00 90.38 345 TYR A C 1
ATOM 2779 O O . TYR A 1 345 ? 20.542 4.469 -7.084 1.00 90.38 345 TYR A O 1
ATOM 2787 N N . SER A 1 346 ? 22.013 3.589 -5.623 1.00 88.06 346 SER A N 1
ATOM 2788 C CA . SER A 1 346 ? 21.724 2.192 -5.934 1.00 88.06 346 SER A CA 1
ATOM 2789 C C . SER A 1 346 ? 21.945 1.297 -4.724 1.00 88.06 346 SER A C 1
ATOM 2791 O O . SER A 1 346 ? 22.632 1.664 -3.771 1.00 88.06 346 SER A O 1
ATOM 2793 N N . ILE A 1 347 ? 21.382 0.100 -4.802 1.00 89.12 347 ILE A N 1
ATOM 2794 C CA . ILE A 1 347 ? 21.679 -1.028 -3.933 1.00 89.12 347 ILE A CA 1
ATOM 2795 C C . ILE A 1 347 ? 22.036 -2.240 -4.787 1.00 89.12 347 ILE A C 1
ATOM 2797 O O . ILE A 1 347 ? 21.544 -2.361 -5.911 1.00 89.12 347 ILE A O 1
ATOM 2801 N N . ASP A 1 348 ? 22.850 -3.124 -4.221 1.00 87.62 348 ASP A N 1
ATOM 2802 C CA . ASP A 1 348 ? 23.144 -4.428 -4.798 1.00 87.62 348 ASP A CA 1
ATOM 2803 C C . ASP A 1 348 ? 22.612 -5.532 -3.892 1.00 87.62 348 ASP A C 1
ATOM 2805 O O . ASP A 1 348 ? 22.923 -5.566 -2.700 1.00 87.62 348 ASP A O 1
ATOM 2809 N N . THR A 1 349 ? 21.809 -6.429 -4.458 1.00 89.62 349 THR A N 1
ATOM 2810 C CA . THR A 1 349 ? 21.282 -7.627 -3.791 1.00 89.62 349 THR A CA 1
ATOM 2811 C C . THR A 1 349 ? 21.981 -8.910 -4.254 1.00 89.62 349 THR A C 1
ATOM 2813 O O . THR A 1 349 ? 22.611 -8.914 -5.318 1.00 89.62 349 THR A O 1
ATOM 2816 N N . GLU A 1 350 ? 21.860 -10.001 -3.484 1.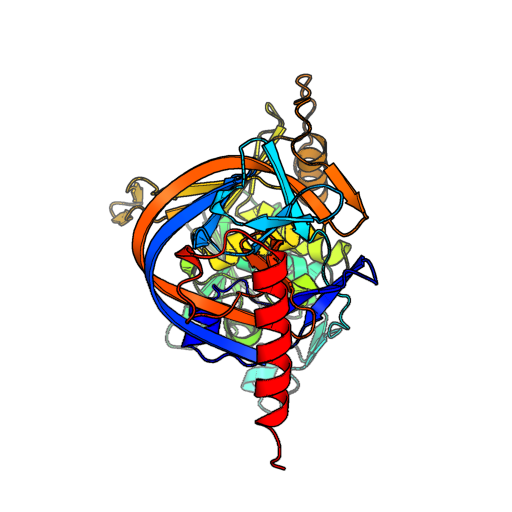00 86.88 350 GLU A N 1
ATOM 2817 C CA . GLU A 1 350 ? 22.465 -11.309 -3.809 1.00 86.88 350 GLU A CA 1
ATOM 2818 C C . GLU A 1 350 ? 21.948 -11.901 -5.126 1.00 86.88 350 GLU A C 1
ATOM 2820 O O . GLU A 1 350 ? 22.728 -12.481 -5.881 1.00 86.88 350 GLU A O 1
ATOM 2825 N N . ASN A 1 351 ? 20.665 -11.711 -5.448 1.00 85.25 351 ASN A N 1
ATOM 2826 C CA . ASN A 1 351 ? 20.045 -12.215 -6.680 1.00 85.25 351 ASN A CA 1
ATOM 2827 C C . ASN A 1 351 ? 20.012 -11.174 -7.808 1.00 85.25 351 ASN A C 1
ATOM 2829 O O . ASN A 1 351 ? 19.339 -11.377 -8.818 1.00 85.25 351 ASN A O 1
ATOM 2833 N N . HIS A 1 352 ? 20.729 -10.060 -7.651 1.00 84.50 352 HIS A N 1
ATOM 2834 C CA . HIS A 1 352 ? 20.902 -9.012 -8.661 1.00 84.50 352 HIS A CA 1
ATOM 2835 C C . HIS A 1 352 ? 19.640 -8.259 -9.098 1.00 84.50 352 HIS A C 1
ATOM 2837 O O . HIS A 1 352 ? 19.671 -7.462 -10.039 1.00 84.50 352 HIS A O 1
ATOM 2843 N N . LEU A 1 353 ? 18.535 -8.483 -8.395 1.00 90.06 353 LEU A N 1
ATOM 2844 C CA . LEU A 1 353 ? 17.256 -7.843 -8.632 1.00 90.06 353 LEU A CA 1
ATOM 2845 C C . LEU A 1 353 ? 16.711 -7.252 -7.335 1.00 90.06 353 LEU A C 1
ATOM 2847 O O . LEU A 1 353 ? 16.991 -7.733 -6.234 1.00 90.06 353 LEU A O 1
ATOM 2851 N N . PHE A 1 354 ? 15.867 -6.241 -7.467 1.00 90.69 354 PHE A N 1
ATOM 2852 C CA . PHE A 1 354 ? 15.038 -5.737 -6.382 1.00 90.69 354 PHE A CA 1
ATOM 2853 C C . PHE A 1 354 ? 13.772 -5.080 -6.935 1.00 90.69 354 PHE A C 1
ATOM 2855 O O . PHE A 1 354 ? 13.647 -4.781 -8.123 1.00 90.69 354 PHE A O 1
ATOM 2862 N N . VAL A 1 355 ? 12.796 -4.861 -6.063 1.00 90.00 355 VAL A N 1
ATOM 2863 C CA . VAL A 1 355 ? 11.518 -4.243 -6.396 1.00 90.00 355 VAL A CA 1
ATOM 2864 C C . VAL A 1 355 ? 11.521 -2.787 -5.956 1.00 90.00 355 VAL A C 1
ATOM 2866 O O . VAL A 1 355 ? 11.743 -2.462 -4.792 1.00 90.00 355 VAL A O 1
ATOM 2869 N N . SER A 1 356 ? 11.238 -1.899 -6.901 1.00 84.25 356 SER A N 1
ATOM 2870 C CA . SER A 1 356 ? 11.129 -0.459 -6.678 1.00 84.25 356 SER A CA 1
ATOM 2871 C C . SER A 1 356 ? 9.671 0.013 -6.615 1.00 84.25 356 SER A C 1
ATOM 2873 O O . SER A 1 356 ? 8.723 -0.777 -6.565 1.00 84.25 356 SER A O 1
ATOM 2875 N N . THR A 1 357 ? 9.482 1.337 -6.614 1.00 71.12 357 THR A N 1
ATOM 2876 C CA . THR A 1 357 ? 8.182 1.997 -6.475 1.00 71.12 357 THR A CA 1
ATOM 2877 C C . THR A 1 357 ? 7.108 1.403 -7.392 1.00 71.12 357 THR A C 1
ATOM 2879 O O . THR A 1 357 ? 7.282 1.289 -8.608 1.00 71.12 357 THR A O 1
ATOM 2882 N N . GLY A 1 358 ? 5.965 1.071 -6.787 1.00 72.56 358 GLY A N 1
ATOM 2883 C CA . GLY A 1 358 ? 4.795 0.533 -7.481 1.00 72.56 358 GLY A CA 1
ATOM 2884 C C . GLY A 1 358 ? 4.924 -0.933 -7.896 1.00 72.56 358 GLY A C 1
ATOM 2885 O O . GLY A 1 358 ? 4.150 -1.369 -8.739 1.00 72.56 358 GLY A O 1
ATOM 2886 N N . GLY A 1 359 ? 5.899 -1.673 -7.351 1.00 82.69 359 GLY A N 1
ATOM 2887 C CA . GLY A 1 359 ? 6.097 -3.101 -7.614 1.00 82.69 359 GLY A CA 1
ATOM 2888 C C . GLY A 1 359 ? 7.034 -3.405 -8.785 1.00 82.69 359 GLY A C 1
ATOM 2889 O O . GLY A 1 359 ? 7.169 -4.561 -9.161 1.00 82.69 359 GLY A O 1
ATOM 2890 N N . ARG A 1 360 ? 7.685 -2.405 -9.391 1.00 90.06 360 ARG A N 1
ATOM 2891 C CA . ARG A 1 360 ? 8.516 -2.604 -10.590 1.00 90.06 360 ARG A CA 1
ATOM 2892 C C . ARG A 1 360 ? 9.775 -3.406 -10.274 1.00 90.06 360 ARG A C 1
ATOM 2894 O O . ARG A 1 360 ? 10.534 -2.996 -9.398 1.00 90.06 360 ARG A O 1
ATOM 2901 N N . LEU A 1 361 ? 10.029 -4.460 -11.043 1.00 90.56 361 LEU A N 1
ATOM 2902 C CA . LEU A 1 361 ? 11.260 -5.239 -10.951 1.00 90.56 361 LEU A CA 1
ATOM 2903 C C . LEU A 1 361 ? 12.422 -4.493 -11.622 1.00 90.56 361 LEU A C 1
ATOM 2905 O O . LEU A 1 361 ? 12.289 -4.010 -12.747 1.00 90.56 361 LEU A O 1
ATOM 2909 N N . ILE A 1 362 ? 13.541 -4.383 -10.914 1.00 86.06 362 ILE A N 1
ATOM 2910 C CA . ILE A 1 362 ? 14.725 -3.618 -11.308 1.00 86.06 362 ILE A CA 1
ATOM 2911 C C . ILE A 1 362 ? 15.978 -4.458 -11.098 1.00 86.06 362 ILE A C 1
ATOM 2913 O O . ILE A 1 362 ? 16.027 -5.276 -10.184 1.00 86.06 362 ILE A O 1
ATOM 2917 N N . HIS A 1 363 ? 16.968 -4.245 -11.960 1.00 84.31 363 HIS A N 1
ATOM 2918 C CA . HIS A 1 363 ? 18.291 -4.836 -11.840 1.00 84.31 363 HIS A CA 1
ATOM 2919 C C . HIS A 1 363 ? 19.196 -3.977 -10.948 1.00 84.31 363 HIS A C 1
ATOM 2921 O O . HIS A 1 363 ? 19.068 -2.753 -10.916 1.00 84.31 363 HIS A O 1
ATOM 2927 N N . ASN A 1 364 ? 20.146 -4.599 -10.251 1.00 81.88 364 ASN A N 1
ATOM 2928 C CA . ASN A 1 364 ? 21.223 -3.880 -9.567 1.00 81.88 364 ASN A CA 1
ATOM 2929 C C . ASN A 1 364 ? 21.892 -2.853 -10.497 1.00 81.88 364 ASN A C 1
ATOM 2931 O O . ASN A 1 364 ? 21.904 -3.000 -11.726 1.00 81.88 364 ASN A O 1
ATOM 2935 N N . CYS A 1 365 ? 22.493 -1.812 -9.928 1.00 67.25 365 CYS A N 1
ATOM 2936 C CA . CYS A 1 365 ? 23.269 -0.893 -10.750 1.00 67.25 365 CYS A CA 1
ATOM 2937 C C . CYS A 1 365 ? 24.564 -1.558 -11.209 1.00 67.25 365 CYS A C 1
ATOM 2939 O O . CYS A 1 365 ? 25.257 -2.233 -10.458 1.00 67.25 365 CYS A O 1
ATOM 2941 N N . VAL A 1 366 ? 24.899 -1.311 -12.468 1.00 55.16 366 VAL A N 1
ATOM 2942 C CA . VAL A 1 366 ? 26.228 -1.568 -13.006 1.00 55.16 366 VAL A CA 1
ATOM 2943 C C . VAL A 1 366 ? 27.152 -0.443 -12.536 1.00 55.16 366 VAL A C 1
ATOM 2945 O O . VAL A 1 366 ? 26.765 0.722 -12.555 1.00 55.16 366 VAL A O 1
ATOM 2948 N N . ILE A 1 367 ? 28.338 -0.824 -12.071 1.00 54.66 367 ILE A N 1
ATOM 2949 C CA . ILE A 1 367 ? 29.427 -0.041 -11.463 1.00 54.66 367 ILE A CA 1
ATOM 2950 C C . ILE A 1 367 ? 29.384 1.502 -11.646 1.00 54.66 367 ILE A C 1
ATOM 2952 O O . ILE A 1 367 ? 29.387 2.002 -12.770 1.00 54.66 367 ILE A O 1
ATOM 2956 N N . PRO A 1 368 ? 29.523 2.282 -10.553 1.00 42.91 368 PRO A N 1
ATOM 2957 C CA . PRO A 1 368 ? 29.471 3.751 -10.552 1.00 42.91 368 PRO A CA 1
ATOM 2958 C C . PRO A 1 368 ? 30.674 4.525 -11.142 1.00 42.91 368 PRO A C 1
ATOM 2960 O O . PRO A 1 368 ? 30.665 5.750 -11.055 1.00 42.91 368 PRO A O 1
ATOM 2963 N N . ASN A 1 369 ? 31.700 3.881 -11.718 1.00 38.56 369 ASN A N 1
ATOM 2964 C CA . ASN A 1 369 ? 32.991 4.542 -12.013 1.00 38.56 369 ASN A CA 1
ATOM 2965 C C . ASN A 1 369 ? 33.653 4.233 -13.365 1.00 38.56 369 ASN A C 1
ATOM 2967 O O . ASN A 1 369 ? 34.786 4.654 -13.600 1.00 38.56 369 ASN A O 1
ATOM 2971 N N . LEU A 1 370 ? 32.982 3.540 -14.279 1.00 43.88 370 LEU A N 1
ATOM 2972 C CA . LEU A 1 370 ? 33.452 3.487 -15.659 1.00 43.88 370 LEU A CA 1
ATOM 2973 C C . LEU A 1 370 ? 32.623 4.480 -16.459 1.00 43.88 370 LEU A C 1
ATOM 2975 O O . LEU A 1 370 ? 31.402 4.383 -16.480 1.00 43.88 370 LEU A O 1
ATOM 2979 N N . ASN A 1 371 ? 33.289 5.422 -17.129 1.00 41.62 371 ASN A N 1
ATOM 2980 C CA . ASN A 1 371 ? 32.725 6.073 -18.307 1.00 41.62 371 ASN A CA 1
ATOM 2981 C C . ASN A 1 371 ? 32.458 4.965 -19.343 1.00 41.62 371 ASN A C 1
ATOM 2983 O O . ASN A 1 371 ? 33.270 4.718 -20.237 1.00 41.62 371 ASN A O 1
ATOM 2987 N N . LEU A 1 372 ? 31.335 4.259 -19.187 1.00 47.72 372 LEU A N 1
ATOM 2988 C CA . LEU A 1 372 ? 30.827 3.265 -20.129 1.00 47.72 372 LEU A CA 1
ATOM 2989 C C . LEU A 1 372 ? 30.301 3.930 -21.405 1.00 47.72 372 LEU A C 1
ATOM 2991 O O . LEU A 1 372 ? 29.997 3.226 -22.359 1.00 47.72 372 LEU A O 1
ATOM 2995 N N . ILE A 1 373 ? 30.377 5.265 -21.481 1.00 43.06 373 ILE A N 1
ATOM 2996 C CA . ILE A 1 373 ? 30.236 6.104 -22.680 1.00 43.06 373 ILE A CA 1
ATOM 2997 C C . ILE A 1 373 ? 30.949 5.498 -23.909 1.00 43.06 373 ILE A C 1
ATOM 2999 O O . ILE A 1 373 ? 30.533 5.735 -25.038 1.00 43.06 373 ILE A O 1
ATOM 3003 N N . LYS A 1 374 ? 32.014 4.699 -23.724 1.00 44.09 374 LYS A N 1
ATOM 3004 C CA . LYS A 1 374 ? 32.742 4.036 -24.823 1.00 44.09 374 LYS A CA 1
ATOM 3005 C C . LYS A 1 374 ? 32.292 2.609 -25.173 1.00 44.09 374 LYS A C 1
ATOM 3007 O O . LYS A 1 374 ? 32.793 2.064 -26.153 1.00 44.09 374 LYS A O 1
ATOM 3012 N N . TYR A 1 375 ? 31.390 1.991 -24.415 1.00 50.38 375 TYR A N 1
ATOM 3013 C CA . TYR A 1 375 ? 31.012 0.585 -24.570 1.00 50.38 375 TYR A CA 1
ATOM 3014 C C . TYR A 1 375 ? 29.486 0.418 -24.632 1.00 50.38 375 TYR A C 1
ATOM 3016 O O . TYR A 1 375 ? 28.833 0.156 -23.630 1.00 50.38 375 TYR A O 1
ATOM 3024 N N . ASP A 1 376 ? 28.916 0.462 -25.840 1.00 52.94 376 ASP A N 1
ATOM 3025 C CA . ASP A 1 376 ? 27.494 0.155 -26.102 1.00 52.94 376 ASP A CA 1
ATOM 3026 C C . ASP A 1 376 ? 27.159 -1.358 -26.042 1.00 52.94 376 ASP A C 1
ATOM 3028 O O . ASP A 1 376 ? 26.106 -1.795 -26.509 1.00 52.94 376 ASP A O 1
ATOM 3032 N N . ASN A 1 377 ? 28.042 -2.192 -25.481 1.00 62.00 377 ASN A N 1
ATOM 3033 C CA . ASN A 1 377 ? 27.877 -3.645 -25.467 1.00 62.00 377 ASN A CA 1
ATOM 3034 C C . ASN A 1 377 ? 27.550 -4.170 -24.058 1.00 62.00 377 ASN A C 1
ATOM 3036 O O . ASN A 1 377 ? 28.420 -4.226 -23.185 1.00 62.00 377 ASN A O 1
ATOM 3040 N N . LEU A 1 378 ? 26.302 -4.615 -23.872 1.00 63.06 378 LEU A N 1
ATOM 3041 C CA . LEU A 1 378 ? 25.798 -5.243 -22.644 1.00 63.06 378 LEU A CA 1
ATOM 3042 C C . LEU A 1 378 ? 26.674 -6.413 -22.161 1.00 63.06 378 LEU A C 1
ATOM 3044 O O . LEU A 1 378 ? 26.850 -6.566 -20.956 1.00 63.06 378 LEU A O 1
ATOM 3048 N N . ASP A 1 379 ? 27.280 -7.198 -23.055 1.00 61.81 379 ASP A N 1
ATOM 3049 C CA . ASP A 1 379 ? 28.130 -8.334 -22.667 1.00 61.81 379 ASP A CA 1
ATOM 3050 C C . ASP A 1 379 ? 29.453 -7.886 -22.031 1.00 61.81 379 ASP A C 1
ATOM 3052 O O . ASP A 1 379 ? 29.977 -8.547 -21.134 1.00 61.81 379 ASP A O 1
ATOM 3056 N N . ILE A 1 380 ? 29.999 -6.745 -22.467 1.00 61.31 380 ILE A N 1
ATOM 3057 C CA . ILE A 1 380 ? 31.206 -6.152 -21.871 1.00 61.31 380 ILE A CA 1
ATOM 3058 C C . ILE A 1 380 ? 30.866 -5.603 -20.487 1.00 61.31 380 ILE A C 1
ATOM 3060 O O . ILE A 1 380 ? 31.586 -5.861 -19.526 1.00 61.31 380 ILE A O 1
ATOM 3064 N N . ILE A 1 381 ? 29.732 -4.910 -20.382 1.00 61.81 381 ILE A N 1
ATOM 3065 C CA . ILE A 1 381 ? 29.205 -4.388 -19.121 1.00 61.81 381 ILE A CA 1
ATOM 3066 C C . ILE A 1 381 ? 29.024 -5.525 -18.098 1.00 61.81 381 ILE A C 1
ATOM 3068 O O . ILE A 1 381 ? 29.464 -5.403 -16.954 1.00 61.81 381 ILE A O 1
ATOM 3072 N N . LYS A 1 382 ? 28.464 -6.667 -18.522 1.00 62.50 382 LYS A N 1
ATOM 3073 C CA . LYS A 1 382 ? 28.317 -7.873 -17.690 1.00 62.50 382 LYS A CA 1
ATOM 3074 C C . LYS A 1 382 ? 29.651 -8.456 -17.241 1.00 62.50 382 LYS A C 1
ATOM 3076 O O . LYS A 1 382 ? 29.843 -8.665 -16.050 1.00 62.50 382 LYS A O 1
ATOM 3081 N N . LYS A 1 383 ? 30.600 -8.649 -18.163 1.00 62.09 383 LYS A N 1
ATOM 3082 C CA . LYS A 1 383 ? 31.933 -9.179 -17.824 1.00 62.09 383 LYS A CA 1
ATOM 3083 C C . LYS A 1 383 ? 32.661 -8.308 -16.803 1.00 62.09 383 LYS A C 1
ATOM 3085 O O . LYS A 1 383 ? 33.295 -8.834 -15.895 1.00 62.09 383 LYS A O 1
ATOM 3090 N N . ILE A 1 384 ? 32.557 -6.985 -16.928 1.00 61.66 384 ILE A N 1
ATOM 3091 C CA . ILE A 1 384 ? 33.147 -6.051 -15.964 1.00 61.66 384 ILE A CA 1
ATOM 3092 C C . ILE A 1 384 ? 32.471 -6.204 -14.590 1.00 61.66 384 ILE A C 1
ATOM 3094 O O . ILE A 1 384 ? 33.173 -6.227 -13.579 1.00 61.66 384 ILE A O 1
ATOM 3098 N N . ASN A 1 385 ? 31.144 -6.367 -14.535 1.00 58.12 385 ASN A N 1
ATOM 3099 C CA . ASN A 1 385 ? 30.436 -6.633 -13.276 1.00 58.12 385 ASN A CA 1
ATOM 3100 C C . ASN A 1 385 ? 30.895 -7.939 -12.616 1.00 58.12 385 ASN A C 1
ATOM 3102 O O . ASN A 1 385 ? 31.197 -7.937 -11.424 1.00 58.12 385 ASN A O 1
ATOM 3106 N N . ASP A 1 386 ? 31.004 -9.028 -13.381 1.00 61.25 386 ASP A N 1
ATOM 3107 C CA . ASP A 1 386 ? 31.460 -10.324 -12.864 1.00 61.25 386 ASP A CA 1
ATOM 3108 C C . ASP A 1 386 ? 32.903 -10.244 -12.330 1.00 61.25 386 ASP A C 1
ATOM 3110 O O . ASP A 1 386 ? 33.221 -10.792 -11.272 1.00 61.25 386 ASP A O 1
ATOM 3114 N N . MET A 1 387 ? 33.777 -9.493 -13.011 1.00 59.22 387 MET A N 1
ATOM 3115 C CA . MET A 1 387 ? 35.147 -9.244 -12.550 1.00 59.22 387 MET A CA 1
ATOM 3116 C C . MET A 1 387 ? 35.187 -8.438 -11.247 1.00 59.22 387 MET A C 1
ATOM 3118 O O . MET A 1 387 ? 35.925 -8.797 -10.330 1.00 59.22 387 MET A O 1
ATOM 3122 N N . TYR A 1 388 ? 34.393 -7.373 -11.123 1.00 56.88 388 TYR A N 1
ATOM 3123 C CA . TYR A 1 388 ? 34.326 -6.600 -9.880 1.00 56.88 388 TYR A CA 1
ATOM 3124 C C . TYR A 1 388 ? 33.756 -7.410 -8.719 1.00 56.88 388 TYR A C 1
ATOM 3126 O O . TYR A 1 388 ? 34.283 -7.295 -7.616 1.00 56.88 388 TYR A O 1
ATOM 3134 N N . LYS A 1 389 ? 32.758 -8.265 -8.971 1.00 54.72 389 LYS A N 1
ATOM 3135 C CA . LYS A 1 389 ? 32.207 -9.200 -7.981 1.00 54.72 389 LYS A CA 1
ATOM 3136 C C . LYS A 1 389 ? 33.310 -10.077 -7.385 1.00 54.72 389 LYS A C 1
ATOM 3138 O O . LYS A 1 389 ? 33.475 -10.120 -6.170 1.00 54.72 389 LYS A O 1
ATOM 3143 N N . SER A 1 390 ? 34.157 -10.654 -8.243 1.00 54.53 390 SER A N 1
ATOM 3144 C CA . SER A 1 390 ? 35.304 -11.450 -7.789 1.00 54.53 390 SER A CA 1
ATOM 3145 C C . SER A 1 390 ? 36.313 -10.642 -6.956 1.00 54.53 390 SER A C 1
ATOM 3147 O O . SER A 1 390 ? 36.898 -11.168 -6.017 1.00 54.53 390 SER A O 1
ATOM 3149 N N . LEU A 1 391 ? 36.489 -9.346 -7.241 1.00 47.50 391 LEU A N 1
ATOM 3150 C CA . LEU A 1 391 ? 37.398 -8.462 -6.502 1.00 47.50 391 LEU A CA 1
ATOM 3151 C C . LEU A 1 391 ? 36.812 -7.968 -5.169 1.00 47.50 391 LEU A C 1
ATOM 3153 O O . LEU A 1 391 ? 37.570 -7.755 -4.222 1.00 47.50 391 LEU A O 1
ATOM 3157 N N . SER A 1 392 ? 35.492 -7.767 -5.078 1.00 46.22 392 SER A N 1
ATOM 3158 C CA . SER A 1 392 ? 34.811 -7.446 -3.818 1.00 46.22 392 SER A CA 1
ATOM 3159 C C . SER A 1 392 ? 34.740 -8.654 -2.888 1.00 46.22 392 SER A C 1
ATOM 3161 O O . SER A 1 392 ? 34.942 -8.488 -1.688 1.00 46.22 392 SER A O 1
ATOM 3163 N N . ASP A 1 393 ? 34.562 -9.860 -3.437 1.00 44.25 393 ASP A N 1
ATOM 3164 C CA . ASP A 1 393 ? 34.582 -11.109 -2.667 1.00 44.25 393 ASP A CA 1
ATOM 3165 C C . ASP A 1 393 ? 35.985 -11.392 -2.093 1.00 44.25 393 ASP A C 1
ATOM 3167 O O . ASP A 1 393 ? 36.116 -11.867 -0.968 1.00 44.25 393 ASP A O 1
ATOM 3171 N N . VAL A 1 394 ? 37.053 -10.997 -2.800 1.00 43.44 394 VAL A N 1
ATOM 3172 C CA . VAL A 1 394 ? 38.447 -11.080 -2.313 1.00 43.44 394 VAL A CA 1
ATOM 3173 C C . VAL A 1 394 ? 38.768 -10.030 -1.233 1.00 43.44 394 VAL A C 1
ATOM 3175 O O . VAL A 1 394 ? 39.736 -10.188 -0.491 1.00 43.44 394 VAL A O 1
ATOM 3178 N N . LYS A 1 395 ? 37.960 -8.968 -1.088 1.00 36.47 395 LYS A N 1
ATOM 3179 C CA . LYS A 1 395 ? 38.147 -7.923 -0.061 1.00 36.47 395 LYS A CA 1
ATOM 3180 C C . LYS A 1 395 ? 37.442 -8.194 1.275 1.00 36.47 395 LYS A C 1
ATOM 3182 O O . LYS A 1 395 ? 37.610 -7.384 2.183 1.00 36.47 395 LYS A O 1
ATOM 3187 N N . ASN A 1 396 ? 36.776 -9.342 1.438 1.00 38.78 396 ASN A N 1
ATOM 3188 C CA . ASN A 1 396 ? 36.372 -9.874 2.748 1.00 38.78 396 ASN A CA 1
ATOM 3189 C C . ASN A 1 396 ? 37.208 -11.108 3.165 1.00 38.78 396 ASN A C 1
ATOM 3191 O O . ASN A 1 396 ? 36.684 -12.221 3.159 1.00 38.78 396 ASN A O 1
ATOM 3195 N N . PRO A 1 397 ? 38.491 -10.952 3.554 1.00 31.80 397 PRO A N 1
ATOM 3196 C CA . PRO A 1 397 ? 39.243 -12.009 4.223 1.00 31.80 397 PRO A CA 1
ATOM 3197 C C . PRO A 1 397 ? 39.400 -11.793 5.742 1.00 31.80 397 PRO A C 1
ATOM 3199 O O . PRO A 1 397 ? 40.353 -12.321 6.296 1.00 31.80 397 PRO A O 1
ATOM 3202 N N . ASN A 1 398 ? 38.510 -11.042 6.406 1.00 32.56 398 ASN A N 1
ATOM 3203 C CA . ASN A 1 398 ? 38.453 -10.926 7.875 1.00 32.56 398 ASN A CA 1
ATOM 3204 C C . ASN A 1 398 ? 36.961 -10.956 8.291 1.00 32.56 398 ASN A C 1
ATOM 3206 O O . ASN A 1 398 ? 36.209 -10.120 7.788 1.00 32.56 398 ASN A O 1
ATOM 3210 N N . ASP A 1 399 ? 36.396 -11.833 9.126 1.00 39.28 399 ASP A N 1
ATOM 3211 C CA . ASP A 1 399 ? 36.918 -12.636 10.250 1.00 39.28 399 ASP A CA 1
ATOM 3212 C C . ASP A 1 399 ? 37.965 -11.948 11.135 1.00 39.28 399 ASP A C 1
ATOM 3214 O O . ASP A 1 399 ? 39.131 -11.793 10.710 1.00 39.28 399 ASP A O 1
#

Secondary structure (DSSP, 8-state):
-----HHHHHHTT--S-EEEEETTTTEEEEE-EEEEEEEEEEEEEEEEEETT--EEEEETT-EEEETTTTEEEEGGG--TT-EEEEE-S-------SEEE---S-HHHHTTS-SEEE--HHHHHHHHHHHHHEEEEE-SS-EEEEEEEETT-HHHHHHHHHHHHHTT--EEEEEETTEEEEEE--HHHHHIIIIIS---SSGGG----GGGGTS-HHHHHHHHHHHHHHHEEEEGGGTEEEEEES-HHHHHHHHHHHHTTT--PEEEEEEPPPEEETTEEEP--EEEEEEE--HHHHHHHHHHHTPPPP--S-------EEEEETTEEEEEEEEEEEEEEEEEEEEEEETTSEEE-GGGBEEEPPP-TT--GGG---HHHHHHHHHHHHHHHHTT----

Foldseek 3Di:
DFFDALCCCQVVVDFFFFWWAFPVVRAIDGFGFPDKDKDWDWWKWKWFAFLLRDIDIDHQQFWFQWDLVRDIDGSVPDDFFIWFKFFQAHDADDFDQKDADDDPDVLCVPAADRMGGLDLLVLLLLLQCLQFWAWDDPVVAIKIKGKDFPVLVVLVVSNVVSCVVRVGDWDWDDDDGIIIIMGPRRVVRCCSCPVQVQHHDQQSGAGRPSLSHDDPSSVLSSLLSNCSRQWDADQQQLKIKGKGLHPRRLQRVLSSCSNNVNHWRKDKDFAPFDADPNDTDGGGIMIMTMDRQQVNSQVNCVSNVHDHHPDPDHPPPPQWDDSDSTIIITTTRDMDMDTDTDMDIWTATPSQWGAHGSRTIGGGGQDPDDPCVVPPDPVVSVVVSVVVVVVVVVVPPDD